Protein AF-A0A915LTB0-F1 (afdb_monomer_lite)

Foldseek 3Di:
DVVVVVVVVVVVVVVVVVVVVVVVVVVVVVVVVLVVLLVVQQVQDDDDDPVDDDFDWWWWADWDDDVQKIWTWIHRLPDTAIEIQGDNRCSHNCNSQAAGRFIKTFDFDKAADDPPDDDPPRIHGYTPDMDGPGHDPHPALCVQDPPPDDPVSCVVVVVRVCVDPVNVVVVVVVVLLLVQLVVLCVVVPAAADADDPDDPDDDAGQWGADPDPDPDPPDDRTDGDKFKDFPPDDPVVVLVVVQCSVQSSCVSSVHPGDDPPDDDDDPVRVVVVCCVVPNDDDPVVVVVVVVVVVVDDDDPVDDDDPVPDDDDDDDDDPVVVPVVPPCVCVPDVVLVVVLCVDPLQVVLQVVCVVVQVVLCVVVVDHQDGLVSVLVSLVLLLVCVVVCVVRNHDPVCPDPVNNVVSVVVNVVSVVSVVVSCCVSVPVVVVCVVVVVVCVVVVVPPDDRHMYMYGHD

Sequence (455 aa):
SALKKATGRFDEKRRKREKKLAVVEKEASQIADDKKRLEDAKKIQIKLDSSLPDPIKVKIRDCSTIKDLIFVVLRDGTDFLQCVLSGLLCQTYEALTMTTESSICIYGTISKLPEGKTALGSVELVADFWTLIHVAPPGGIDNVLNVEANPDVKLDNRHLCIRGKNCSAILRIRAAVTRAVREHFHSRKYVEVCPPTLVQTQVEGAQSYRAEQSRRRRHLAEYSHVEAECLFITFEELMNKIEDLVSDVVEREKFPSLKRPFLRITSADAIKWLHKIIGRDNRTLTSAQLLLAGLFPPLNEQIWDNQLLWQPILIETVEILDHQSFGMFDHCPEGERNLKEGEGYKRLEGLFKEEIERMEKDTQMKIDGIFILQRVLDSIVTRSKLPQLLPLPAWANSSKYLDERRKKHLSLHIGLIDLFLESMGGWHFDQILGRMDDVVGKRNDQKSMLYSAVS

Structure (mmCIF, N/CA/C/O backbone):
data_AF-A0A915LTB0-F1
#
_entry.id   AF-A0A915LTB0-F1
#
loop_
_atom_site.group_PDB
_atom_site.id
_atom_site.type_symbol
_atom_site.label_atom_id
_atom_site.label_alt_id
_atom_site.label_comp_id
_atom_site.label_asym_id
_atom_site.label_entity_id
_atom_site.label_seq_id
_atom_site.pdbx_PDB_ins_code
_atom_site.Cartn_x
_atom_site.Cartn_y
_atom_site.Cartn_z
_atom_site.occupancy
_atom_site.B_iso_or_equiv
_atom_site.auth_seq_id
_atom_site.auth_comp_id
_atom_site.auth_asym_id
_atom_site.auth_atom_id
_atom_site.pdbx_PDB_model_num
ATOM 1 N N . SER A 1 1 ? 0.982 28.845 71.138 1.00 58.81 1 SER A N 1
ATOM 2 C CA . SER A 1 1 ? 0.913 27.442 71.597 1.00 58.81 1 SER A CA 1
ATOM 3 C C . SER A 1 1 ? 1.131 26.499 70.420 1.00 58.81 1 SER A C 1
ATOM 5 O O . SER A 1 1 ? 0.292 26.442 69.525 1.00 58.81 1 SER A O 1
ATOM 7 N N . ALA A 1 2 ? 2.267 25.795 70.391 1.00 62.00 2 ALA A N 1
ATOM 8 C CA . ALA A 1 2 ? 2.582 24.767 69.390 1.00 62.00 2 ALA A CA 1
ATOM 9 C C . ALA A 1 2 ? 1.542 23.626 69.364 1.00 62.00 2 ALA A C 1
ATOM 11 O O . ALA A 1 2 ? 1.313 23.018 68.319 1.00 62.00 2 ALA A O 1
ATOM 12 N N . LEU A 1 3 ? 0.837 23.426 70.483 1.00 67.06 3 LEU A N 1
ATOM 13 C CA . LEU A 1 3 ? -0.217 22.431 70.649 1.00 67.06 3 LEU A CA 1
ATOM 14 C C . LEU A 1 3 ? -1.376 22.628 69.656 1.00 67.06 3 LEU A C 1
ATOM 16 O O . LEU A 1 3 ? -1.783 21.665 69.022 1.00 67.06 3 LEU A O 1
ATOM 20 N N . LYS A 1 4 ? -1.840 23.873 69.435 1.00 71.81 4 LYS A N 1
ATOM 21 C CA . LYS A 1 4 ? -2.930 24.188 68.479 1.00 71.81 4 LYS A CA 1
ATOM 22 C C . LYS A 1 4 ? -2.566 23.884 67.018 1.00 71.81 4 LYS A C 1
ATOM 24 O O . LYS A 1 4 ? -3.425 23.499 66.232 1.00 71.81 4 LYS A O 1
ATOM 29 N N . LYS A 1 5 ? -1.294 24.059 66.635 1.00 68.50 5 LYS A N 1
ATOM 30 C CA . LYS A 1 5 ? -0.809 23.716 65.283 1.00 68.50 5 LYS A CA 1
ATOM 31 C C . LYS A 1 5 ? -0.671 22.201 65.101 1.00 68.50 5 LYS A C 1
ATOM 33 O O . LYS A 1 5 ? -0.914 21.702 64.004 1.00 68.50 5 LYS A O 1
ATOM 38 N N . ALA A 1 6 ? -0.289 21.482 66.157 1.00 70.81 6 ALA A N 1
ATOM 39 C CA . ALA A 1 6 ? -0.191 20.027 66.140 1.00 70.81 6 ALA A CA 1
ATOM 40 C C . ALA A 1 6 ? -1.573 19.359 66.023 1.00 70.81 6 ALA A C 1
ATOM 42 O O . ALA A 1 6 ? -1.736 18.476 65.183 1.00 70.81 6 ALA A O 1
ATOM 43 N N . THR A 1 7 ? -2.578 19.833 66.771 1.00 73.81 7 THR A N 1
ATOM 44 C CA . THR A 1 7 ? -3.968 19.354 66.652 1.00 73.81 7 THR A CA 1
ATOM 45 C C . THR A 1 7 ? -4.565 19.646 65.278 1.00 73.81 7 THR A C 1
ATOM 47 O O . THR A 1 7 ? -5.077 18.729 64.647 1.00 73.81 7 THR A O 1
ATOM 50 N N . GLY A 1 8 ? -4.380 20.853 64.730 1.00 79.62 8 GLY A N 1
ATOM 51 C CA . GLY A 1 8 ? -4.863 21.169 63.378 1.00 79.62 8 GLY A CA 1
ATOM 52 C C . GLY A 1 8 ? -4.282 20.261 62.279 1.00 79.62 8 GLY A C 1
ATOM 53 O O . GLY A 1 8 ? -5.009 19.808 61.397 1.00 79.62 8 GLY A O 1
ATOM 54 N N . ARG A 1 9 ? -2.984 19.922 62.351 1.00 74.00 9 ARG A N 1
ATOM 55 C CA . ARG A 1 9 ? -2.353 18.964 61.418 1.00 74.00 9 ARG A CA 1
ATOM 56 C C . ARG A 1 9 ? -2.858 17.531 61.605 1.00 74.00 9 ARG A C 1
ATOM 58 O O . ARG A 1 9 ? -2.913 16.776 60.633 1.00 74.00 9 ARG A O 1
ATOM 65 N N . PHE A 1 10 ? -3.186 17.141 62.835 1.00 77.69 10 PHE A N 1
ATOM 66 C CA . PHE A 1 10 ? -3.751 15.827 63.136 1.00 77.69 10 PHE A CA 1
ATOM 67 C C . PHE A 1 10 ? -5.165 15.685 62.556 1.00 77.69 10 PHE A C 1
ATOM 69 O O . PHE A 1 10 ? -5.436 14.708 61.857 1.00 77.69 10 PHE A O 1
ATOM 76 N N . ASP A 1 11 ? -6.016 16.698 62.733 1.00 80.88 11 ASP A N 1
ATOM 77 C CA . ASP A 1 11 ? -7.379 16.720 62.189 1.00 80.88 11 ASP A CA 1
ATOM 78 C C . ASP A 1 11 ? -7.394 16.736 60.652 1.00 80.88 11 ASP A C 1
ATOM 80 O O . ASP A 1 11 ? -8.210 16.059 60.020 1.00 80.88 11 ASP A O 1
ATOM 84 N N . GLU A 1 12 ? -6.448 17.437 60.018 1.00 79.12 12 GLU A N 1
ATOM 85 C CA . GLU A 1 12 ? -6.295 17.426 58.559 1.00 79.12 12 GLU A CA 1
ATOM 86 C C . GLU A 1 12 ? -5.894 16.037 58.029 1.00 79.12 12 GLU A C 1
ATOM 88 O O . GLU A 1 12 ? -6.468 15.542 57.053 1.00 79.12 12 GLU A O 1
ATOM 93 N N . LYS A 1 13 ? -4.934 15.369 58.687 1.00 79.69 13 LYS A N 1
ATOM 94 C CA . LYS A 1 13 ? -4.542 13.992 58.341 1.00 79.69 13 LYS A CA 1
ATOM 95 C C . LYS A 1 13 ? -5.693 13.012 58.549 1.00 79.69 13 LYS A C 1
ATOM 97 O O . LYS A 1 13 ? -5.891 12.135 57.708 1.00 79.69 13 LYS A O 1
ATOM 102 N N . ARG A 1 14 ? -6.462 13.174 59.627 1.00 82.06 14 ARG A N 1
ATOM 103 C CA . ARG A 1 14 ? -7.642 12.358 59.922 1.00 82.06 14 ARG A CA 1
ATOM 104 C C . ARG A 1 14 ? -8.708 12.509 58.833 1.00 82.06 14 ARG A C 1
ATOM 106 O O . ARG A 1 14 ? -9.097 11.501 58.253 1.00 82.06 14 ARG A O 1
ATOM 113 N N . ARG A 1 15 ? -9.061 13.740 58.443 1.00 82.12 15 ARG A N 1
ATOM 114 C CA . ARG A 1 15 ? -9.993 14.007 57.328 1.00 82.12 15 ARG A CA 1
ATOM 115 C C . ARG A 1 15 ? -9.518 13.425 55.993 1.00 82.12 15 ARG A C 1
ATOM 117 O O . ARG A 1 15 ? -10.323 12.898 55.230 1.00 82.12 15 ARG A O 1
ATOM 124 N N . LYS A 1 16 ? -8.215 13.495 55.686 1.00 78.38 16 LYS A N 1
ATOM 125 C CA . LYS A 1 16 ? -7.646 12.859 54.477 1.00 78.38 16 LYS A CA 1
ATOM 126 C C . LYS A 1 16 ? -7.761 11.333 54.522 1.00 78.38 16 LYS A C 1
ATOM 128 O O . LYS A 1 16 ? -8.003 10.713 53.489 1.00 78.38 16 LYS A O 1
ATOM 133 N N . ARG A 1 17 ? -7.597 10.731 55.702 1.00 77.06 17 ARG A N 1
ATOM 134 C CA . ARG A 1 17 ? -7.702 9.282 55.909 1.00 77.06 17 ARG A CA 1
ATOM 135 C C . ARG A 1 17 ? -9.152 8.800 55.829 1.00 77.06 17 ARG A C 1
ATOM 137 O O . ARG A 1 17 ? -9.396 7.814 55.151 1.00 77.06 17 ARG A O 1
ATOM 144 N N . GLU A 1 18 ? -10.095 9.537 56.414 1.00 83.56 18 GLU A N 1
ATOM 145 C CA . GLU A 1 18 ? -11.543 9.285 56.305 1.00 83.56 18 GLU A CA 1
ATOM 146 C C . GLU A 1 18 ? -12.022 9.389 54.846 1.00 83.56 18 GLU A C 1
ATOM 148 O O . GLU A 1 18 ? -12.715 8.498 54.367 1.00 83.56 18 GLU A O 1
ATOM 153 N N . LYS A 1 19 ? -11.573 10.401 54.086 1.00 78.94 19 LYS A N 1
ATOM 154 C CA . LYS A 1 19 ? -11.868 10.496 52.642 1.00 78.94 19 LYS A CA 1
ATOM 155 C C . LYS A 1 19 ? -11.312 9.318 51.841 1.00 78.94 19 LYS A C 1
ATOM 157 O O . LYS A 1 19 ? -12.004 8.814 50.966 1.00 78.94 19 LYS A O 1
ATOM 162 N N . LYS A 1 20 ? -10.079 8.877 52.122 1.00 73.94 20 LYS A N 1
ATOM 163 C CA . LYS A 1 20 ? -9.509 7.683 51.475 1.00 73.94 20 LYS A CA 1
ATOM 164 C C . LYS A 1 20 ? -10.296 6.422 51.825 1.00 73.94 20 LYS A C 1
ATOM 166 O O . LYS A 1 20 ? -10.556 5.626 50.936 1.00 73.94 20 LYS A O 1
ATOM 171 N N . LEU A 1 21 ? -10.686 6.261 53.088 1.00 79.12 21 LEU A N 1
ATOM 172 C CA . LEU A 1 21 ? -11.459 5.106 53.536 1.00 79.12 21 LEU A CA 1
ATOM 173 C C . LEU A 1 21 ? -12.836 5.060 52.861 1.00 79.12 21 LEU A C 1
ATOM 175 O O . LEU A 1 21 ? -13.213 4.015 52.355 1.00 79.12 21 LEU A O 1
ATOM 179 N N . ALA A 1 22 ? -13.517 6.203 52.736 1.00 77.00 22 ALA A N 1
ATOM 180 C CA . ALA A 1 22 ? -14.801 6.296 52.041 1.00 77.00 22 ALA A CA 1
ATOM 181 C C . ALA A 1 22 ? -14.705 5.961 50.539 1.00 77.00 22 ALA A C 1
ATOM 183 O O . ALA A 1 22 ? -15.635 5.391 49.976 1.00 77.00 22 ALA A O 1
ATOM 184 N N . VAL A 1 23 ? -13.590 6.297 49.878 1.00 74.56 23 VAL A N 1
ATOM 185 C CA . VAL A 1 23 ? -13.341 5.886 48.482 1.00 74.56 23 VAL A CA 1
ATOM 186 C C . VAL A 1 23 ? -13.155 4.371 48.397 1.00 74.56 23 VAL A C 1
ATOM 188 O O . VAL A 1 23 ? -13.789 3.740 47.561 1.00 74.56 23 VAL A O 1
ATOM 191 N N . VAL A 1 24 ? -12.367 3.787 49.304 1.00 71.94 24 VAL A N 1
ATOM 192 C CA . VAL A 1 24 ? -12.125 2.335 49.354 1.00 71.94 24 VAL A CA 1
ATOM 193 C C . VAL A 1 24 ? -13.404 1.557 49.677 1.00 71.94 24 VAL A C 1
ATOM 195 O O . VAL A 1 24 ? -13.669 0.540 49.048 1.00 71.94 24 VAL A O 1
ATOM 198 N N . GLU A 1 25 ? -14.225 2.028 50.617 1.00 73.12 25 GLU A N 1
ATOM 199 C CA . GLU A 1 25 ? -15.520 1.412 50.940 1.00 73.12 25 GLU A CA 1
ATOM 200 C C . GLU A 1 25 ? -16.491 1.486 49.760 1.00 73.12 25 GLU A C 1
ATOM 202 O O . GLU A 1 25 ? -17.185 0.512 49.466 1.00 73.12 25 GLU A O 1
ATOM 207 N N . LYS A 1 26 ? -16.506 2.615 49.042 1.00 70.38 26 LYS A N 1
ATOM 208 C CA . LYS A 1 26 ? -17.322 2.777 47.839 1.00 70.38 26 LYS A CA 1
ATOM 209 C C . LYS A 1 26 ? -16.861 1.841 46.720 1.00 70.38 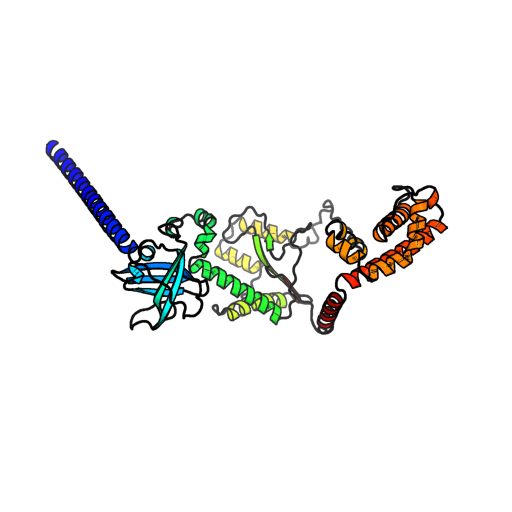26 LYS A C 1
ATOM 211 O O . LYS A 1 26 ? -17.700 1.165 46.140 1.00 70.38 26 LYS A O 1
ATOM 216 N N . GLU A 1 27 ? -15.556 1.745 46.466 1.00 68.25 27 GLU A N 1
ATOM 217 C CA . GLU A 1 27 ? -14.976 0.798 45.501 1.00 68.25 27 GLU A CA 1
ATOM 218 C C . GLU A 1 27 ? -15.266 -0.660 45.890 1.00 68.25 27 GLU A C 1
ATOM 220 O O . GLU A 1 27 ? -15.676 -1.451 45.044 1.00 68.25 27 GLU A O 1
ATOM 225 N N . ALA A 1 28 ? -15.137 -1.017 47.172 1.00 68.94 28 ALA A N 1
ATOM 226 C CA . ALA A 1 28 ? -15.425 -2.361 47.670 1.00 68.94 28 ALA A CA 1
ATOM 227 C C . ALA A 1 28 ? -16.910 -2.738 47.526 1.00 68.94 28 ALA A C 1
ATOM 229 O O . ALA A 1 28 ? -17.221 -3.852 47.102 1.00 68.94 28 ALA A O 1
ATOM 230 N N . SER A 1 29 ? -17.823 -1.807 47.828 1.00 69.44 29 SER A N 1
ATOM 231 C CA . SER A 1 29 ? -19.264 -1.986 47.599 1.00 69.44 29 SER A CA 1
ATOM 232 C C . SER A 1 29 ? -19.570 -2.183 46.115 1.00 69.44 29 SER A C 1
ATOM 234 O O . SER A 1 29 ? -20.360 -3.050 45.758 1.00 69.44 29 SER A O 1
ATOM 236 N N . GLN A 1 30 ? -18.914 -1.416 45.245 1.00 68.88 30 GLN A N 1
ATOM 237 C CA . GLN A 1 30 ? -19.119 -1.477 43.800 1.00 68.88 30 GLN A CA 1
ATOM 238 C C . GLN A 1 30 ? -18.635 -2.813 43.215 1.00 68.88 30 GLN A C 1
ATOM 240 O O . GLN A 1 30 ? -19.352 -3.447 42.448 1.00 68.88 30 GLN A O 1
ATOM 245 N N . ILE A 1 31 ? -17.484 -3.313 43.678 1.00 69.69 31 ILE A N 1
ATOM 246 C CA . ILE A 1 31 ? -16.960 -4.641 43.321 1.00 69.69 31 ILE A CA 1
ATOM 247 C C . ILE 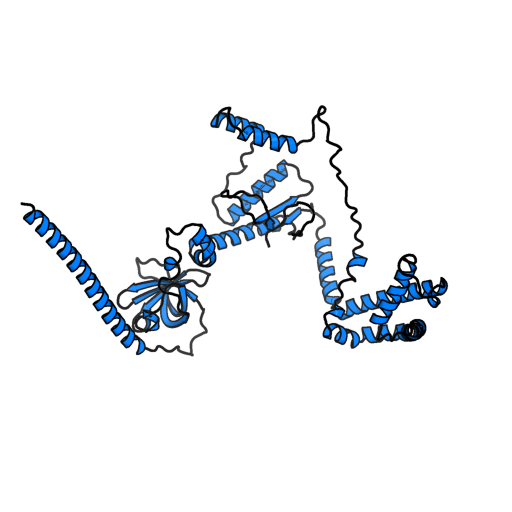A 1 31 ? -17.905 -5.764 43.778 1.00 69.69 31 ILE A C 1
ATOM 249 O O . ILE A 1 31 ? -18.072 -6.761 43.070 1.00 69.69 31 ILE A O 1
ATOM 253 N N . ALA A 1 32 ? -18.510 -5.638 44.963 1.00 69.81 32 ALA A N 1
ATOM 254 C CA . ALA A 1 32 ? -19.467 -6.619 45.471 1.00 69.81 32 ALA A CA 1
ATOM 255 C C . ALA A 1 32 ? -20.760 -6.645 44.635 1.00 69.81 32 ALA A C 1
ATOM 257 O O . ALA A 1 32 ? -21.233 -7.727 44.274 1.00 69.81 32 ALA A O 1
ATOM 258 N N . ASP A 1 33 ? -21.284 -5.472 44.275 1.00 72.25 33 ASP A N 1
ATOM 259 C CA . ASP A 1 33 ? -22.461 -5.340 43.413 1.00 72.25 33 ASP A CA 1
ATOM 260 C C . ASP A 1 33 ? -22.198 -5.877 41.997 1.00 72.25 33 ASP A C 1
ATOM 262 O O . ASP A 1 33 ? -23.029 -6.601 41.443 1.00 72.25 33 ASP A O 1
ATOM 266 N N . ASP A 1 34 ? -21.026 -5.597 41.425 1.00 70.12 34 ASP A N 1
ATOM 267 C CA . ASP A 1 34 ? -20.647 -6.081 40.095 1.00 70.12 34 ASP A CA 1
ATOM 268 C C . ASP A 1 34 ? -20.444 -7.602 40.076 1.00 70.12 34 ASP A C 1
ATOM 270 O O . ASP A 1 34 ? -20.891 -8.272 39.144 1.00 70.12 34 ASP A O 1
ATOM 274 N N . LYS A 1 35 ? -19.872 -8.187 41.141 1.00 74.44 35 LYS A N 1
ATOM 275 C CA . LYS A 1 35 ? -19.813 -9.652 41.305 1.00 74.44 35 LYS A CA 1
ATOM 276 C C . LYS A 1 35 ? -21.199 -10.284 41.336 1.00 74.44 35 LYS A C 1
ATOM 278 O O . LYS A 1 35 ? -21.405 -11.322 40.710 1.00 74.44 35 LYS A O 1
ATOM 283 N N . LYS A 1 36 ? -22.149 -9.671 42.046 1.00 74.19 36 LYS A N 1
ATOM 284 C CA . LYS A 1 36 ? -23.527 -10.168 42.112 1.00 74.19 36 LYS A CA 1
ATOM 285 C C . LYS A 1 36 ? -24.204 -10.110 40.739 1.00 74.19 36 LYS A C 1
ATOM 287 O O . LYS A 1 36 ? -24.813 -11.090 40.323 1.00 74.19 36 LYS A O 1
ATOM 292 N N . ARG A 1 37 ? -24.019 -9.013 39.995 1.00 74.25 37 ARG A N 1
ATOM 293 C CA . ARG A 1 37 ? -24.504 -8.884 38.609 1.00 74.25 37 ARG A CA 1
ATOM 294 C C . ARG A 1 37 ? -23.899 -9.928 37.674 1.00 74.25 37 ARG A C 1
ATOM 296 O O . ARG A 1 37 ? -24.623 -10.500 36.870 1.00 74.25 37 ARG A O 1
ATOM 303 N N . LEU A 1 38 ? -22.601 -10.208 37.796 1.00 73.81 38 LEU A N 1
ATOM 304 C CA . LEU A 1 38 ? -21.913 -11.238 37.008 1.00 73.81 38 LEU A CA 1
ATOM 305 C C . LEU A 1 38 ? -22.474 -12.644 37.264 1.00 73.81 38 LEU A C 1
ATOM 307 O O . LEU A 1 38 ? -22.618 -13.421 36.323 1.00 73.81 38 LEU A O 1
ATOM 311 N N . GLU A 1 39 ? -22.800 -12.975 38.514 1.00 76.19 39 GLU A N 1
ATOM 312 C CA . GLU A 1 39 ? -23.434 -14.252 38.871 1.00 76.19 39 GLU A CA 1
ATOM 313 C C . GLU A 1 39 ? -24.846 -14.387 38.282 1.00 76.19 39 GLU A C 1
ATOM 315 O O . GLU A 1 39 ? -25.210 -15.452 37.782 1.00 76.19 39 GLU A O 1
ATOM 320 N N . ASP A 1 40 ? -25.632 -13.309 38.279 1.00 75.50 40 ASP A N 1
ATOM 321 C CA . ASP A 1 40 ? -26.963 -13.310 37.665 1.00 75.50 40 ASP A CA 1
ATOM 322 C C . ASP A 1 40 ? -26.896 -13.365 36.129 1.00 75.50 40 ASP A C 1
ATOM 324 O O . ASP A 1 40 ? -27.672 -14.085 35.500 1.00 75.50 40 ASP A O 1
ATOM 328 N N . ALA A 1 41 ? -25.905 -12.711 35.523 1.00 72.69 41 ALA A N 1
ATOM 329 C CA . ALA A 1 41 ? -25.686 -12.687 34.080 1.00 72.69 41 ALA A CA 1
ATOM 330 C C . ALA A 1 41 ? -25.313 -14.057 33.483 1.00 72.69 41 ALA A C 1
ATOM 332 O O . ALA A 1 41 ? -25.672 -14.356 32.343 1.00 72.69 41 ALA A O 1
ATOM 333 N N . LYS A 1 42 ? -24.635 -14.928 34.251 1.00 75.94 42 LYS A N 1
ATOM 334 C CA . LYS A 1 42 ? -24.323 -16.315 33.840 1.00 75.94 42 LYS A CA 1
ATOM 335 C C . LYS A 1 42 ? -25.573 -17.165 33.595 1.00 75.94 42 LYS A C 1
ATOM 337 O O . LYS A 1 42 ? -25.491 -18.182 32.910 1.00 75.94 42 LYS A O 1
ATOM 342 N N . LYS A 1 43 ? -26.719 -16.777 34.165 1.00 78.06 43 LYS A N 1
ATOM 343 C CA . LYS A 1 43 ? -27.989 -17.509 34.041 1.00 78.06 43 LYS A CA 1
ATOM 344 C C . LYS A 1 43 ? -28.706 -17.220 32.719 1.00 78.06 43 LYS A C 1
ATOM 346 O O . LYS A 1 43 ? -29.614 -17.960 32.354 1.00 78.06 43 LYS A O 1
ATOM 351 N N . ILE A 1 44 ? -28.314 -16.164 32.005 1.00 77.12 44 ILE A N 1
ATOM 352 C CA . ILE A 1 44 ? -28.946 -15.736 30.756 1.00 77.12 44 ILE A CA 1
ATOM 353 C C . ILE A 1 44 ? -28.163 -16.333 29.583 1.00 77.12 44 ILE A C 1
ATOM 355 O O . ILE A 1 44 ? -27.038 -15.921 29.307 1.00 77.12 44 ILE A O 1
ATOM 359 N N . GLN A 1 45 ? -28.764 -17.296 28.881 1.00 74.06 45 GLN A N 1
ATOM 360 C CA . GLN A 1 45 ? -28.228 -17.859 27.638 1.00 74.06 45 GLN A CA 1
ATOM 361 C C . GLN A 1 45 ? -29.145 -17.507 26.468 1.00 74.06 45 GLN A C 1
ATOM 363 O O . GLN A 1 45 ? -30.345 -17.771 26.516 1.00 74.06 45 GLN A O 1
ATOM 368 N N . ILE A 1 46 ? -28.569 -16.939 25.411 1.00 78.81 46 ILE A N 1
ATOM 369 C CA . ILE A 1 46 ? -29.278 -16.595 24.176 1.00 78.81 46 ILE A CA 1
ATOM 370 C C . ILE A 1 46 ? -28.918 -17.648 23.116 1.00 78.81 46 ILE A C 1
ATOM 372 O O . ILE A 1 46 ? -27.788 -18.136 23.098 1.00 78.81 46 ILE A O 1
ATOM 376 N N . LYS A 1 47 ? -29.856 -18.020 22.238 1.00 76.88 47 LYS A N 1
ATOM 377 C CA . LYS A 1 47 ? -29.635 -18.991 21.151 1.00 76.88 47 LYS A CA 1
ATOM 378 C C . LYS A 1 47 ? -29.933 -18.364 19.791 1.00 76.88 47 LYS A C 1
ATOM 380 O O . LYS A 1 47 ? -30.867 -17.577 19.682 1.00 76.88 47 LYS A O 1
ATOM 385 N N . LEU A 1 48 ? -29.143 -18.741 18.785 1.00 70.56 48 LEU A N 1
ATOM 386 C CA . LEU A 1 48 ? -29.334 -18.326 17.397 1.00 70.56 48 LEU A CA 1
ATOM 387 C C . LEU A 1 48 ? -30.521 -19.077 16.782 1.00 70.56 48 LEU A C 1
ATOM 389 O O . LEU A 1 48 ? -30.633 -20.294 16.946 1.00 70.56 48 LEU A O 1
ATOM 393 N N . ASP A 1 49 ? -31.367 -18.362 16.047 1.00 76.25 49 ASP A N 1
ATOM 394 C CA . ASP A 1 49 ? -32.386 -18.967 15.193 1.00 76.25 49 ASP A CA 1
ATOM 395 C C . ASP A 1 49 ? -31.738 -19.446 13.884 1.00 76.25 49 ASP A C 1
ATOM 397 O O . ASP A 1 49 ? -31.210 -18.651 13.108 1.00 76.25 49 ASP A O 1
ATOM 401 N N . SER A 1 50 ? -31.755 -20.757 13.644 1.00 74.12 50 SER A N 1
ATOM 402 C CA . SER A 1 50 ? -31.116 -21.395 12.487 1.00 74.12 50 SER A CA 1
ATOM 403 C C . SER A 1 50 ? -31.867 -21.208 11.162 1.00 74.12 50 SER A C 1
ATOM 405 O O . SER A 1 50 ? -31.438 -21.750 10.148 1.00 74.12 50 SER A O 1
ATOM 407 N N . SER A 1 51 ? -33.007 -20.512 11.157 1.00 71.25 51 SER A N 1
ATOM 408 C CA . SER A 1 51 ? -33.795 -20.236 9.946 1.00 71.25 51 SER A CA 1
ATOM 409 C C . SER A 1 51 ? -33.329 -18.996 9.163 1.00 71.25 51 SER A C 1
ATOM 411 O O . SER A 1 51 ? -33.819 -18.747 8.061 1.00 71.25 51 SER A O 1
ATOM 413 N N . LEU A 1 52 ? -32.384 -18.226 9.711 1.00 62.44 52 LEU A N 1
ATOM 414 C CA . LEU A 1 52 ? -31.909 -16.953 9.162 1.00 62.44 52 LEU A CA 1
ATOM 415 C C . LEU A 1 52 ? -30.580 -17.103 8.383 1.00 62.44 52 LEU A C 1
ATOM 417 O O . LEU A 1 52 ? -29.826 -18.042 8.640 1.00 62.44 52 LEU A O 1
ATOM 421 N N . PRO A 1 53 ? -30.284 -16.203 7.419 1.00 61.34 53 PRO A N 1
ATOM 422 C CA . PRO A 1 53 ? -29.089 -16.282 6.572 1.00 61.34 53 PRO A CA 1
ATOM 423 C C . PRO A 1 53 ? -27.764 -16.113 7.334 1.00 61.34 53 PRO A C 1
ATOM 425 O O . PRO A 1 53 ? -27.711 -15.509 8.407 1.00 61.34 53 PRO A O 1
ATOM 428 N N . ASP A 1 54 ? -26.683 -16.613 6.721 1.00 51.16 54 ASP A N 1
ATOM 429 C CA . ASP A 1 54 ? -25.334 -16.606 7.292 1.00 51.16 54 ASP A CA 1
ATOM 430 C C . ASP A 1 54 ? -24.789 -15.186 7.559 1.00 51.16 54 ASP A C 1
ATOM 432 O O . ASP A 1 54 ? -24.975 -14.267 6.753 1.00 51.16 54 ASP A O 1
ATOM 436 N N . PRO A 1 55 ? -24.066 -14.993 8.675 1.00 52.19 55 PRO A N 1
ATOM 437 C CA . PRO A 1 55 ? -23.679 -13.676 9.170 1.00 52.19 55 PRO A CA 1
ATOM 438 C C . PRO A 1 55 ? -22.452 -13.057 8.496 1.00 52.19 55 PRO A C 1
ATOM 440 O O . PRO A 1 55 ? -21.511 -13.731 8.072 1.00 52.19 55 PRO A O 1
ATOM 443 N N . ILE A 1 56 ? -22.376 -11.727 8.589 1.00 55.44 56 ILE A N 1
ATOM 444 C CA . ILE A 1 56 ? -21.163 -10.942 8.333 1.00 55.44 56 ILE A CA 1
ATOM 445 C C . ILE A 1 56 ? -20.390 -10.785 9.658 1.00 55.44 56 ILE A C 1
ATOM 447 O O . ILE A 1 56 ? -20.935 -10.334 10.665 1.00 55.44 56 ILE A O 1
ATOM 451 N N . LYS A 1 57 ? -19.109 -11.182 9.689 1.00 56.09 57 LYS A N 1
ATOM 452 C CA . LYS A 1 57 ? -18.232 -11.106 10.880 1.00 56.09 57 LYS A CA 1
ATOM 453 C C . LYS A 1 57 ? -17.654 -9.694 11.041 1.00 56.09 57 LYS A C 1
ATOM 455 O O . LYS A 1 57 ? -17.098 -9.169 10.081 1.00 56.09 57 LYS A O 1
ATOM 460 N N . VAL A 1 58 ? -17.710 -9.100 12.241 1.00 54.31 58 VAL A N 1
ATOM 461 C CA . VAL A 1 58 ? -17.299 -7.695 12.467 1.00 54.31 58 VAL A CA 1
ATOM 462 C C . VAL A 1 58 ? -16.515 -7.513 13.788 1.00 54.31 58 VAL A C 1
ATOM 464 O O . VAL A 1 58 ? -16.655 -8.297 14.721 1.00 54.31 58 VAL A O 1
ATOM 467 N N . LYS A 1 59 ? -15.641 -6.497 13.901 1.00 54.16 59 LYS A N 1
ATOM 468 C CA . LYS A 1 59 ? -14.873 -6.181 15.131 1.00 54.16 59 LYS A CA 1
ATOM 469 C C . LYS A 1 59 ? -15.461 -4.971 15.867 1.00 54.16 59 LYS A C 1
ATOM 471 O O . LYS A 1 59 ? -16.012 -4.083 15.231 1.00 54.16 59 LYS A O 1
ATOM 476 N N . ILE A 1 60 ? -15.318 -4.894 17.191 1.00 59.12 60 ILE A N 1
ATOM 477 C CA . ILE A 1 60 ? -15.771 -3.742 17.993 1.00 59.12 60 ILE A CA 1
ATOM 478 C C . ILE A 1 60 ? -14.721 -2.632 17.985 1.00 59.12 60 ILE A C 1
ATOM 480 O O . ILE A 1 60 ? -13.522 -2.903 18.061 1.00 59.12 60 ILE A O 1
ATOM 484 N N . ARG A 1 61 ? -15.173 -1.377 17.969 1.00 53.94 61 ARG A N 1
ATOM 485 C CA . ARG A 1 61 ? -14.338 -0.198 18.177 1.00 53.94 61 ARG A CA 1
ATOM 486 C C . ARG A 1 61 ? -14.611 0.502 19.511 1.00 53.94 61 ARG A C 1
ATOM 488 O O . ARG A 1 61 ? -13.722 0.513 20.351 1.00 53.94 61 ARG A O 1
ATOM 495 N N . ASP A 1 62 ? -15.814 1.041 19.701 1.00 60.06 62 ASP A N 1
ATOM 496 C CA . ASP A 1 62 ? -16.199 1.787 20.909 1.00 60.06 62 ASP A CA 1
ATOM 497 C C . ASP A 1 62 ? -17.412 1.124 21.564 1.00 60.06 62 ASP A C 1
ATOM 499 O O . ASP A 1 62 ? -18.317 0.663 20.871 1.00 60.06 62 ASP A O 1
ATOM 503 N N . CYS A 1 63 ? -17.431 1.067 22.894 1.00 59.62 63 CYS A N 1
ATOM 504 C CA . CYS A 1 63 ? -18.537 0.511 23.667 1.00 59.62 63 CYS A CA 1
ATOM 505 C C . CYS A 1 63 ? -18.925 1.505 24.762 1.00 59.62 63 CYS A C 1
ATOM 507 O O . CYS A 1 63 ? -18.060 1.972 25.505 1.00 59.62 63 CYS A O 1
ATOM 509 N N . SER A 1 64 ? -20.210 1.845 24.858 1.00 60.84 64 SER A N 1
ATOM 510 C CA . SER A 1 64 ? -20.733 2.655 25.958 1.00 60.84 64 SER A CA 1
ATOM 511 C C . SER A 1 64 ? -21.987 2.028 26.549 1.00 60.84 64 SER A C 1
ATOM 513 O O . SER A 1 64 ? -22.888 1.602 25.828 1.00 60.84 64 SER A O 1
ATOM 515 N N . THR A 1 65 ? -22.036 1.985 27.877 1.00 53.69 65 THR A N 1
ATOM 516 C CA . THR A 1 65 ? -23.131 1.367 28.625 1.00 53.69 65 THR A CA 1
ATOM 517 C C . THR A 1 65 ? -23.959 2.449 29.299 1.00 53.69 65 THR A C 1
ATOM 519 O O . THR A 1 65 ? -23.450 3.245 30.088 1.00 53.69 65 THR A O 1
ATOM 522 N N . ILE A 1 66 ? -25.253 2.456 29.008 1.00 60.12 66 ILE A N 1
ATOM 523 C CA . ILE A 1 66 ? -26.281 3.195 29.741 1.00 60.12 66 ILE A CA 1
ATOM 524 C C . ILE A 1 66 ? -27.101 2.142 30.502 1.00 60.12 66 ILE A C 1
ATOM 526 O O . ILE A 1 66 ? -27.122 0.981 30.104 1.00 60.12 66 ILE A O 1
ATOM 530 N N . LYS A 1 67 ? -27.730 2.483 31.636 1.00 59.62 67 LYS A N 1
ATOM 531 C CA . LYS A 1 67 ? -28.574 1.514 32.368 1.00 59.62 67 LYS A CA 1
ATOM 532 C C . LYS A 1 67 ? -29.542 0.823 31.387 1.00 59.62 67 LYS A C 1
ATOM 534 O O . LYS A 1 67 ? -30.309 1.513 30.723 1.00 59.62 67 LYS A O 1
ATOM 539 N N . ASP A 1 68 ? -29.431 -0.504 31.292 1.00 73.69 68 ASP A N 1
ATOM 540 C CA . ASP A 1 68 ? -30.204 -1.414 30.426 1.00 73.69 68 ASP A CA 1
ATOM 541 C C . ASP A 1 68 ? -30.022 -1.273 28.896 1.00 73.69 68 ASP A C 1
ATOM 543 O O . ASP A 1 68 ? -30.822 -1.811 28.127 1.00 73.69 68 ASP A O 1
ATOM 547 N N . LEU A 1 69 ? -28.961 -0.595 28.435 1.00 84.69 69 LEU A N 1
ATOM 548 C CA . LEU A 1 69 ? -28.604 -0.456 27.015 1.00 84.69 69 LEU A CA 1
ATOM 549 C C . LEU A 1 69 ? -27.081 -0.442 26.812 1.00 84.69 69 LEU A C 1
ATOM 551 O O . LEU A 1 69 ? -26.367 0.316 27.469 1.00 84.69 69 LEU A O 1
ATOM 555 N N . ILE A 1 70 ? -26.573 -1.207 25.844 1.00 86.75 70 ILE A N 1
ATOM 556 C CA . ILE A 1 70 ? -25.171 -1.120 25.404 1.00 86.75 70 ILE A CA 1
ATOM 557 C C . ILE A 1 70 ? -25.134 -0.638 23.955 1.00 86.75 70 ILE A C 1
ATOM 559 O O . ILE A 1 70 ? -25.726 -1.248 23.067 1.00 86.75 70 ILE A O 1
ATOM 563 N N . PHE A 1 71 ? -24.407 0.451 23.715 1.00 87.81 71 PHE A N 1
ATOM 564 C CA . PHE A 1 71 ? -24.106 0.951 22.379 1.00 87.81 71 PHE A CA 1
ATOM 565 C C . PHE A 1 71 ? -22.724 0.472 21.964 1.00 87.81 71 PHE A C 1
ATOM 567 O O . PHE A 1 71 ? -21.737 0.743 22.651 1.00 87.81 71 PHE A O 1
ATOM 574 N N . VAL A 1 72 ? -22.657 -0.198 20.820 1.00 88.38 72 VAL A N 1
ATOM 575 C CA . VAL A 1 72 ? -21.423 -0.727 20.243 1.00 88.38 72 VAL A CA 1
ATOM 576 C C . VAL A 1 72 ? -21.201 -0.080 18.885 1.00 88.38 72 VAL A C 1
ATOM 578 O O . VAL A 1 72 ? -22.049 -0.163 18.005 1.00 88.38 72 VAL A O 1
ATOM 581 N N . VAL A 1 73 ? -20.047 0.543 18.683 1.00 88.06 73 VAL A N 1
ATOM 582 C CA . VAL A 1 73 ? -19.603 0.981 17.359 1.00 88.06 73 VAL A CA 1
ATOM 583 C C . VAL A 1 73 ? -18.778 -0.143 16.753 1.00 88.06 73 VAL A C 1
ATOM 585 O O . VAL A 1 73 ? -17.662 -0.418 17.194 1.00 88.06 73 VAL A O 1
ATOM 588 N N . LEU A 1 74 ? -19.333 -0.799 15.744 1.00 87.31 74 LEU A N 1
ATOM 589 C CA . LEU A 1 74 ? -18.686 -1.850 14.974 1.00 87.31 74 LEU A CA 1
ATOM 590 C C . LEU A 1 74 ? -17.739 -1.281 13.910 1.00 87.31 74 LEU A C 1
ATOM 592 O O . LEU A 1 74 ? -17.939 -0.174 13.418 1.00 87.31 74 LEU A O 1
ATOM 596 N N . ARG A 1 75 ? -16.716 -2.061 13.547 1.00 86.06 75 ARG A N 1
ATOM 597 C CA . ARG A 1 75 ? -15.739 -1.838 12.472 1.00 86.06 75 ARG A CA 1
ATOM 598 C C . ARG A 1 75 ? -15.381 -3.175 11.820 1.00 86.06 75 ARG A C 1
ATOM 600 O O . ARG A 1 75 ? -14.792 -4.042 12.461 1.00 86.06 75 ARG A O 1
ATOM 607 N N . ASP A 1 76 ? -15.631 -3.322 10.528 1.00 83.44 76 ASP A N 1
ATOM 608 C CA . ASP A 1 76 ? -15.247 -4.493 9.715 1.00 83.44 76 ASP A CA 1
ATOM 609 C C . ASP A 1 76 ? -14.068 -4.202 8.769 1.00 83.44 76 ASP A C 1
ATOM 611 O O . ASP A 1 76 ? -13.409 -5.117 8.285 1.00 83.44 76 ASP A O 1
ATOM 615 N N . GLY A 1 77 ? -13.765 -2.921 8.543 1.00 79.38 77 GLY A N 1
ATOM 616 C CA . GLY A 1 77 ? -12.792 -2.481 7.549 1.00 79.38 77 GLY A CA 1
ATOM 617 C C . GLY A 1 77 ? -13.424 -1.881 6.292 1.00 79.38 77 GLY A C 1
ATOM 618 O O . GLY A 1 77 ? -12.677 -1.433 5.424 1.00 79.38 77 GLY A O 1
ATOM 619 N N . THR A 1 78 ? -14.745 -1.789 6.192 1.00 80.50 78 THR A N 1
ATOM 620 C CA . THR A 1 78 ? -15.430 -0.965 5.192 1.00 80.50 78 THR A CA 1
ATOM 621 C C . THR A 1 78 ? -15.780 0.388 5.802 1.00 80.50 78 THR A C 1
ATOM 623 O O . THR A 1 78 ? -15.256 1.406 5.349 1.00 80.50 78 THR A O 1
ATOM 626 N N . ASP A 1 79 ? -16.533 0.391 6.902 1.00 76.50 79 ASP A N 1
ATOM 627 C CA . ASP A 1 79 ? -16.909 1.593 7.648 1.00 76.50 79 ASP A CA 1
ATOM 628 C C . ASP A 1 79 ? -17.226 1.265 9.124 1.00 76.50 79 ASP A C 1
ATOM 630 O O . ASP A 1 79 ? -16.846 0.212 9.650 1.00 76.50 79 ASP A O 1
ATOM 634 N N . PHE A 1 80 ? -17.865 2.206 9.817 1.00 83.62 80 PHE A N 1
ATOM 635 C CA . PHE A 1 80 ? -18.353 2.074 11.179 1.00 83.62 80 PHE A CA 1
ATOM 636 C C . PHE A 1 80 ? -19.873 1.977 11.205 1.00 83.62 80 PHE A C 1
ATOM 638 O O . PHE A 1 80 ? -20.553 2.742 10.526 1.00 83.62 80 PHE A O 1
ATOM 645 N N . LEU A 1 81 ? -20.401 1.096 12.052 1.00 85.25 81 LEU A N 1
ATOM 646 C CA . LEU A 1 81 ? -21.840 0.921 12.237 1.00 85.25 81 LEU A CA 1
ATOM 647 C C . LEU A 1 81 ? -22.184 0.984 13.722 1.00 85.25 81 LEU A C 1
ATOM 649 O O . LEU A 1 81 ? -21.629 0.235 14.525 1.00 85.25 81 LEU A O 1
ATOM 653 N N . GLN A 1 82 ? -23.106 1.867 14.096 1.00 88.81 82 GLN A N 1
ATOM 654 C CA . GLN A 1 82 ? -23.652 1.872 15.449 1.00 88.81 82 GLN A CA 1
ATOM 655 C C . GLN A 1 82 ? -24.620 0.702 15.619 1.00 88.81 82 GLN A C 1
ATOM 657 O O . GLN A 1 82 ? -25.506 0.502 14.793 1.00 88.81 82 GLN A O 1
ATOM 662 N N . CYS A 1 83 ? -24.464 -0.031 16.713 1.00 89.19 83 CYS A N 1
ATOM 663 C CA . CYS A 1 83 ? -25.307 -1.148 17.104 1.00 89.19 83 CYS A CA 1
ATOM 664 C C . CYS A 1 83 ? -25.830 -0.938 18.523 1.00 89.19 83 CYS A C 1
ATOM 666 O O . CYS A 1 83 ? -25.108 -0.436 19.388 1.00 89.19 83 CYS A O 1
ATOM 668 N N . VAL A 1 84 ? -27.073 -1.342 18.763 1.00 90.19 84 VAL A N 1
ATOM 669 C CA . VAL A 1 84 ? -27.753 -1.203 20.050 1.00 90.19 84 VAL A CA 1
ATOM 670 C C . VAL A 1 84 ? -28.122 -2.584 20.572 1.00 90.19 84 VAL A C 1
ATOM 672 O O . VAL A 1 84 ? -28.882 -3.313 19.941 1.00 90.19 84 VAL A O 1
ATOM 675 N N . LEU A 1 85 ? -27.593 -2.926 21.741 1.00 89.94 85 LEU A N 1
ATOM 676 C CA . LEU A 1 85 ? -27.951 -4.108 22.518 1.00 89.94 85 LEU A CA 1
ATOM 677 C C . LEU A 1 85 ? -28.906 -3.667 23.628 1.00 89.94 85 LEU A C 1
ATOM 679 O O . LEU A 1 85 ? -28.561 -2.795 24.429 1.00 89.94 85 LEU A O 1
ATOM 683 N N . SER A 1 86 ? -30.095 -4.262 23.684 1.00 89.06 86 SER A N 1
ATOM 684 C CA . SER A 1 86 ? -31.137 -3.897 24.650 1.00 89.06 86 SER A CA 1
ATOM 685 C C . SER A 1 86 ? -31.732 -5.121 25.349 1.00 89.06 86 SER A C 1
ATOM 687 O O . SER A 1 86 ? -31.601 -6.253 24.876 1.00 89.06 86 SER A O 1
ATOM 689 N N . GLY A 1 87 ? -32.369 -4.902 26.503 1.00 88.31 87 GLY A N 1
ATOM 690 C CA . GLY A 1 87 ? -33.062 -5.955 27.248 1.00 88.31 87 GLY A CA 1
ATOM 691 C C . GLY A 1 87 ? -32.126 -7.077 27.707 1.00 88.31 87 GLY A C 1
ATOM 692 O O . GLY A 1 87 ? -31.099 -6.830 28.332 1.00 88.31 87 GLY A O 1
ATOM 693 N N . LEU A 1 88 ? -32.467 -8.328 27.388 1.00 85.44 88 LEU A N 1
ATOM 694 C CA . LEU A 1 88 ? -31.663 -9.499 27.766 1.00 85.44 88 LEU A CA 1
ATOM 695 C C . LEU A 1 88 ? -30.266 -9.494 27.121 1.00 85.44 88 LEU A C 1
ATOM 697 O O . LEU A 1 88 ? -29.321 -10.021 27.707 1.00 85.44 88 LEU A O 1
ATOM 701 N N . LEU A 1 89 ? -30.109 -8.870 25.946 1.00 86.31 89 LEU A N 1
ATOM 702 C CA . LEU A 1 89 ? -28.857 -8.890 25.183 1.00 86.31 89 LEU A CA 1
ATOM 703 C C . LEU A 1 89 ? -27.718 -8.136 25.870 1.00 86.31 89 LEU A C 1
ATOM 705 O O . LEU A 1 89 ? -26.559 -8.501 25.681 1.00 86.31 89 LEU A O 1
ATOM 709 N N . CYS A 1 90 ? -28.033 -7.103 26.659 1.00 87.12 90 CYS A N 1
ATOM 710 C CA . CYS A 1 90 ? -27.047 -6.330 27.417 1.00 87.12 90 CYS A CA 1
ATOM 711 C C . CYS A 1 90 ? -26.820 -6.852 28.845 1.00 87.12 90 CYS A C 1
ATOM 713 O O . CYS A 1 90 ? -26.024 -6.278 29.585 1.00 87.12 90 CYS A O 1
ATOM 715 N N . GLN A 1 91 ? -27.521 -7.918 29.242 1.00 85.81 91 GLN A N 1
ATOM 716 C CA . GLN A 1 91 ? -27.472 -8.485 30.593 1.00 85.81 91 GLN A CA 1
ATOM 717 C C . GLN A 1 91 ? -26.724 -9.823 30.655 1.00 85.81 91 GLN A C 1
ATOM 719 O O . GLN A 1 91 ? -26.535 -10.361 31.744 1.00 85.81 91 GLN A O 1
ATOM 724 N N . THR A 1 92 ? -26.289 -10.373 29.518 1.00 87.00 92 THR A N 1
ATOM 725 C CA . THR A 1 92 ? -25.504 -11.613 29.493 1.00 87.00 92 THR A CA 1
ATOM 726 C C . THR A 1 92 ? -24.120 -11.431 30.107 1.00 87.00 92 THR A C 1
ATOM 728 O O . THR A 1 92 ? -23.569 -10.331 30.158 1.00 87.00 92 THR A O 1
ATOM 731 N N . TYR A 1 93 ? -23.513 -12.537 30.546 1.00 85.75 93 TYR A N 1
ATOM 732 C CA . TYR A 1 93 ? -22.134 -12.520 31.040 1.00 85.75 93 TYR A CA 1
ATOM 733 C C . TYR A 1 93 ? -21.164 -11.951 29.992 1.00 85.75 93 TYR A C 1
ATOM 735 O O . TYR A 1 93 ? -20.314 -11.116 30.302 1.00 85.75 93 TYR A O 1
ATOM 743 N N . GLU A 1 94 ? -21.329 -12.350 28.729 1.00 86.94 94 GLU A N 1
ATOM 744 C CA . GLU A 1 94 ? -20.551 -11.815 27.609 1.00 86.94 94 GLU A CA 1
ATOM 745 C C . GLU A 1 94 ? -20.737 -10.300 27.470 1.00 86.94 94 GLU A C 1
ATOM 747 O O . GLU A 1 94 ? -19.753 -9.589 27.293 1.00 86.94 94 GLU A O 1
ATOM 752 N N . ALA A 1 95 ? -21.961 -9.784 27.635 1.00 86.31 95 ALA A N 1
ATOM 753 C CA . ALA A 1 95 ? -22.237 -8.349 27.561 1.00 86.31 95 ALA A CA 1
ATOM 754 C C . ALA A 1 95 ? -21.477 -7.543 28.621 1.00 86.31 95 ALA A C 1
ATOM 756 O O . ALA A 1 95 ? -20.943 -6.477 28.323 1.00 86.31 95 ALA A O 1
ATOM 757 N N . LEU A 1 96 ? -21.413 -8.068 29.847 1.00 84.94 96 LEU A N 1
ATOM 758 C CA . LEU A 1 96 ? -20.760 -7.406 30.979 1.00 84.94 96 LEU A CA 1
ATOM 759 C C . LEU A 1 96 ? -19.233 -7.530 30.958 1.00 84.94 96 LEU A C 1
ATOM 761 O O . LEU A 1 96 ? -18.544 -6.715 31.567 1.00 84.94 96 LEU A O 1
ATOM 765 N N . THR A 1 97 ? -18.703 -8.556 30.292 1.00 85.12 97 THR A N 1
ATOM 766 C CA . THR A 1 97 ? -17.257 -8.812 30.212 1.00 85.12 97 THR A CA 1
ATOM 767 C C . THR A 1 97 ? -16.609 -8.319 28.924 1.00 85.12 97 THR A C 1
ATOM 769 O O . THR A 1 97 ? -15.379 -8.275 28.860 1.00 85.12 97 THR A O 1
ATOM 772 N N . MET A 1 98 ? -17.389 -7.945 27.902 1.00 86.06 98 MET A N 1
ATOM 773 C CA . MET A 1 98 ? -16.823 -7.487 26.636 1.00 86.06 98 MET A CA 1
ATOM 774 C C . MET A 1 98 ? -16.017 -6.197 26.822 1.00 86.06 98 MET A C 1
ATOM 776 O O . MET A 1 98 ? -16.384 -5.292 27.571 1.00 86.06 98 MET A O 1
ATOM 780 N N . THR A 1 99 ? -14.936 -6.087 26.062 1.00 87.94 99 THR A N 1
ATOM 781 C CA . THR A 1 99 ? -14.029 -4.934 26.060 1.00 87.94 99 THR A CA 1
ATOM 782 C C . THR A 1 99 ? -13.898 -4.367 24.647 1.00 87.94 99 THR A C 1
ATOM 784 O O . THR A 1 99 ? -14.233 -5.033 23.658 1.00 87.94 99 THR A O 1
ATOM 787 N N . THR A 1 100 ? -13.399 -3.136 24.521 1.00 88.19 100 THR A N 1
ATOM 788 C CA . THR A 1 100 ? -13.085 -2.543 23.213 1.00 88.19 100 THR A CA 1
ATOM 789 C C . THR A 1 100 ? -12.062 -3.399 22.463 1.00 88.19 100 THR A C 1
ATOM 791 O O . THR A 1 100 ? -11.210 -4.039 23.072 1.00 88.19 100 THR A O 1
ATOM 794 N N . GLU A 1 101 ? -12.163 -3.441 21.129 1.00 88.81 101 GLU A N 1
ATOM 795 C CA . GLU A 1 101 ? -11.366 -4.308 20.238 1.00 88.81 101 GLU A CA 1
ATOM 796 C C . GLU A 1 101 ? -11.648 -5.820 20.331 1.00 88.81 101 GLU A C 1
ATOM 798 O O . GLU A 1 101 ? -11.005 -6.606 19.626 1.00 88.81 101 GLU A O 1
ATOM 803 N N . SER A 1 102 ? -12.649 -6.239 21.113 1.00 89.81 102 SER A N 1
ATOM 804 C CA . SER A 1 102 ? -13.182 -7.605 21.041 1.00 89.81 102 SER A CA 1
ATOM 805 C C . SER A 1 102 ? -13.811 -7.882 19.669 1.00 89.81 102 SER A C 1
ATOM 807 O O . SER A 1 102 ? -14.268 -6.978 18.963 1.00 89.81 102 SER A O 1
ATOM 809 N N . SER A 1 103 ? -13.825 -9.150 19.263 1.00 90.06 103 SER A N 1
ATOM 810 C CA . SER A 1 103 ? -14.440 -9.593 18.006 1.00 90.06 103 SER A CA 1
ATOM 811 C C . SER A 1 103 ? -15.773 -10.266 18.296 1.00 90.06 103 SER A C 1
ATOM 813 O O . SER A 1 103 ? -15.832 -11.155 19.147 1.00 90.06 103 SER A O 1
ATOM 815 N N . ILE A 1 104 ? -16.828 -9.859 17.592 1.00 88.44 104 ILE A N 1
ATOM 816 C CA . ILE A 1 104 ? -18.193 -10.330 17.846 1.00 88.44 104 ILE A CA 1
ATOM 817 C C . ILE A 1 104 ? -18.928 -10.634 16.543 1.00 88.44 104 ILE A C 1
ATOM 819 O O . ILE A 1 104 ? -18.535 -10.216 15.457 1.00 88.44 104 ILE A O 1
ATOM 823 N N . CYS A 1 105 ? -20.019 -11.372 16.658 1.00 85.31 105 CYS A N 1
ATOM 824 C CA . CYS A 1 105 ? -20.997 -11.533 15.596 1.00 85.31 105 CYS A CA 1
ATOM 825 C C . CYS A 1 105 ? -22.322 -10.974 16.112 1.00 85.31 105 CYS A C 1
ATOM 827 O O . CYS A 1 105 ? -22.740 -11.359 17.199 1.00 85.31 105 CYS A O 1
ATOM 829 N N . ILE A 1 106 ? -22.936 -10.042 15.381 1.00 87.75 106 ILE A N 1
ATOM 830 C CA . ILE A 1 106 ? -24.223 -9.432 15.737 1.00 87.75 106 ILE A CA 1
ATOM 831 C C . ILE A 1 106 ? -25.202 -9.667 14.591 1.00 87.75 106 ILE A C 1
ATOM 833 O O . ILE A 1 106 ? -24.854 -9.507 13.424 1.00 87.75 106 ILE A O 1
ATOM 837 N N . TYR A 1 107 ? -26.434 -9.985 14.963 1.00 83.56 107 TYR A N 1
ATOM 838 C CA . TYR A 1 107 ? -27.607 -10.086 14.116 1.00 83.56 107 TYR A CA 1
ATOM 839 C C . TYR A 1 107 ? -28.616 -9.060 14.600 1.00 83.56 107 TYR A C 1
ATOM 841 O O . TYR A 1 107 ? -28.728 -8.812 15.803 1.00 83.56 107 TYR A O 1
ATOM 849 N N . GLY A 1 108 ? -29.344 -8.458 13.674 1.00 86.56 108 GLY A N 1
ATOM 850 C CA . GLY A 1 108 ? -30.277 -7.406 14.016 1.00 86.56 108 GLY A CA 1
ATOM 851 C C . GLY A 1 108 ? -30.965 -6.810 12.805 1.00 86.56 108 GLY A C 1
ATOM 852 O O . GLY A 1 108 ? -30.635 -7.121 11.658 1.00 86.56 108 GLY A O 1
ATOM 853 N N . THR A 1 109 ? -31.868 -5.880 13.080 1.00 85.88 109 THR A N 1
ATOM 854 C CA . THR A 1 109 ? -32.577 -5.111 12.060 1.00 85.88 109 THR A CA 1
ATOM 855 C C . THR A 1 109 ? -31.978 -3.712 11.935 1.00 85.88 109 THR A C 1
ATOM 857 O O . THR A 1 109 ? -31.758 -3.019 12.930 1.00 85.88 109 THR A O 1
ATOM 860 N N . ILE A 1 110 ? -31.712 -3.274 10.702 1.00 88.25 110 ILE A N 1
ATOM 861 C CA . ILE A 1 110 ? -31.248 -1.909 10.428 1.00 88.25 110 ILE A CA 1
ATOM 862 C C . ILE A 1 110 ? -32.435 -0.947 10.540 1.00 88.25 110 ILE A C 1
ATOM 864 O O . ILE A 1 110 ? -33.420 -1.077 9.814 1.00 88.25 110 ILE A O 1
ATOM 868 N N . SER A 1 111 ? -32.316 0.047 11.416 1.00 84.62 111 SER A N 1
ATOM 869 C CA . SER A 1 111 ? -33.299 1.109 11.628 1.00 84.62 111 SER A CA 1
ATOM 870 C C . SER A 1 111 ? -32.703 2.485 11.323 1.00 84.62 111 SER A C 1
ATOM 872 O O . SER A 1 111 ? -31.496 2.709 11.435 1.00 84.62 111 SER A O 1
ATOM 874 N N . LYS A 1 112 ? -33.554 3.442 10.941 1.00 84.19 112 LYS A N 1
ATOM 875 C CA . LYS A 1 112 ? -33.162 4.856 10.850 1.00 84.19 112 LYS A CA 1
ATOM 876 C C . LYS A 1 112 ? -33.016 5.442 12.252 1.00 84.19 112 LYS A C 1
ATOM 878 O O . LYS A 1 112 ? -33.746 5.044 13.161 1.00 84.19 112 LYS A O 1
ATOM 883 N N . LEU A 1 113 ? -32.110 6.408 12.413 1.00 81.06 113 LEU A N 1
ATOM 884 C CA . LEU A 1 113 ? -31.954 7.071 13.706 1.00 81.06 113 LEU A CA 1
ATOM 885 C C . LEU A 1 113 ? -33.187 7.912 14.075 1.00 81.06 113 LEU A C 1
ATOM 887 O O . LEU A 1 113 ? -33.788 8.536 13.195 1.00 81.06 113 LEU A O 1
ATOM 891 N N . PRO A 1 114 ? -33.518 7.993 15.376 1.00 76.75 114 PRO A N 1
ATOM 892 C CA . PRO A 1 114 ? -34.488 8.952 15.893 1.00 76.75 114 PRO A CA 1
ATOM 893 C C . PRO A 1 114 ? -34.084 10.404 15.591 1.00 76.75 114 PRO A C 1
ATOM 895 O O . PRO A 1 114 ? -32.893 10.728 15.545 1.00 76.75 114 PRO A O 1
ATOM 898 N N . GLU A 1 115 ? -35.071 11.294 15.453 1.00 71.56 115 GLU A N 1
ATOM 899 C CA . GLU A 1 115 ? -34.838 12.724 15.213 1.00 71.56 115 GLU A CA 1
ATOM 900 C C . GLU A 1 115 ? -33.904 13.335 16.276 1.00 71.56 115 GLU A C 1
ATOM 902 O O . GLU A 1 115 ? -34.080 13.145 17.480 1.00 71.56 115 GLU A O 1
ATOM 907 N N . GLY A 1 116 ? -32.875 14.060 15.824 1.00 73.00 116 GLY A N 1
ATOM 908 C CA . GLY A 1 116 ? -31.897 14.731 16.688 1.00 73.00 116 GLY A CA 1
ATOM 909 C C . GLY A 1 116 ? -30.680 13.892 17.100 1.00 73.00 116 GLY A C 1
ATOM 910 O O . GLY A 1 116 ? -29.755 14.446 17.696 1.00 73.00 116 GLY A O 1
ATOM 911 N N . LYS A 1 117 ? -30.621 12.595 16.764 1.00 74.62 117 LYS A N 1
ATOM 912 C CA . LYS A 1 117 ? -29.429 11.760 16.991 1.00 74.62 117 LYS A CA 1
ATOM 913 C C . LYS A 1 117 ? -28.592 11.607 15.725 1.00 74.62 117 LYS A C 1
ATOM 915 O O . LYS A 1 117 ? -29.115 11.485 14.621 1.00 74.62 117 LYS A O 1
ATOM 920 N N . THR A 1 118 ? -27.274 11.572 15.897 1.00 71.38 118 THR A N 1
ATOM 921 C CA . THR A 1 118 ? -26.311 11.392 14.809 1.00 71.38 118 THR A CA 1
ATOM 922 C C . THR A 1 118 ? -25.431 10.175 15.072 1.00 71.38 118 THR A C 1
ATOM 924 O O . THR A 1 118 ? -24.747 10.092 16.087 1.00 71.38 118 THR A O 1
ATOM 927 N N . ALA A 1 119 ? -25.429 9.238 14.126 1.00 69.06 119 ALA A N 1
ATOM 928 C CA . ALA A 1 119 ? -24.448 8.162 14.037 1.00 69.06 119 ALA A CA 1
ATOM 929 C C . ALA A 1 119 ? -23.860 8.125 12.624 1.00 69.06 119 ALA A C 1
ATOM 931 O O . ALA A 1 119 ? -24.452 8.658 11.677 1.00 69.06 119 ALA A O 1
ATOM 932 N N . LEU A 1 120 ? -22.681 7.512 12.482 1.00 66.00 120 LEU A N 1
ATOM 933 C CA . LEU A 1 120 ? -22.082 7.298 11.166 1.00 66.00 120 LEU A CA 1
ATOM 934 C C . LEU A 1 120 ? -23.033 6.459 10.297 1.00 66.00 120 LEU A C 1
ATOM 936 O O . LEU A 1 120 ? -23.515 5.421 10.735 1.00 66.00 120 LEU A O 1
ATOM 940 N N . GLY A 1 121 ? -23.321 6.944 9.086 1.00 65.50 121 GLY A N 1
ATOM 941 C CA . GLY A 1 121 ? -24.203 6.275 8.124 1.00 65.50 121 GLY A CA 1
ATOM 942 C C . GLY A 1 121 ? -25.702 6.575 8.265 1.00 65.50 121 GLY A C 1
ATOM 943 O O . GLY A 1 121 ? -26.478 6.081 7.455 1.00 65.50 121 GLY A O 1
ATOM 944 N N . SER A 1 122 ? -26.128 7.386 9.246 1.00 77.56 122 SER A N 1
ATOM 945 C CA . SER A 1 122 ? -27.547 7.747 9.472 1.00 77.56 122 SER A CA 1
ATOM 946 C C . SER A 1 122 ? -28.498 6.556 9.695 1.00 77.56 122 SER A C 1
ATOM 948 O O . SER A 1 122 ? -29.721 6.717 9.639 1.00 77.56 122 SER A O 1
ATOM 950 N N . VAL A 1 123 ? -27.948 5.384 10.016 1.00 84.25 123 VAL A N 1
ATOM 951 C CA . VAL A 1 123 ? -28.671 4.167 10.401 1.00 84.25 123 VAL A CA 1
ATOM 952 C C . VAL A 1 123 ? -28.040 3.554 11.651 1.00 84.25 123 VAL A C 1
ATOM 954 O O . VAL A 1 123 ? -26.874 3.807 11.955 1.00 84.25 123 VAL A O 1
ATOM 957 N N . GLU A 1 124 ? -28.801 2.743 12.375 1.00 88.50 124 GLU A N 1
ATOM 958 C CA . GLU A 1 124 ? -28.312 1.933 13.489 1.00 88.50 124 GLU A CA 1
ATOM 959 C C . GLU A 1 124 ? -28.814 0.493 13.375 1.00 88.50 124 GLU A C 1
ATOM 961 O O . GLU A 1 124 ? -29.899 0.238 12.855 1.00 88.50 124 GLU A O 1
ATOM 966 N N . LEU A 1 125 ? -28.016 -0.457 13.852 1.00 88.31 125 LEU A N 1
ATOM 967 C CA . LEU A 1 125 ? -28.392 -1.862 13.940 1.00 88.31 125 LEU A CA 1
ATOM 968 C C . LEU A 1 125 ? -28.998 -2.137 15.316 1.00 88.31 125 LEU A C 1
ATOM 970 O O . LEU A 1 125 ? -28.299 -2.082 16.329 1.00 88.31 125 LEU A O 1
ATOM 974 N N . VAL A 1 126 ? -30.286 -2.456 15.363 1.00 89.75 126 VAL A N 1
ATOM 975 C CA . VAL A 1 126 ? -30.938 -2.933 16.586 1.00 89.75 126 VAL A CA 1
ATOM 976 C C . VAL A 1 126 ? -30.692 -4.431 16.673 1.00 89.75 126 VAL A C 1
ATOM 978 O O . VAL A 1 126 ? -31.158 -5.172 15.813 1.00 89.75 126 VAL A O 1
ATOM 981 N N . ALA A 1 127 ? -29.897 -4.862 17.650 1.00 90.25 127 ALA A N 1
ATOM 982 C CA . ALA A 1 127 ? -29.489 -6.254 17.761 1.00 90.25 127 ALA A CA 1
ATOM 983 C C . ALA A 1 127 ? -30.640 -7.139 18.261 1.00 90.25 127 ALA A C 1
ATOM 985 O O . ALA A 1 127 ? -31.300 -6.796 19.241 1.00 90.25 127 ALA A O 1
ATOM 986 N N . ASP A 1 128 ? -30.796 -8.300 17.629 1.00 87.00 128 ASP A N 1
ATOM 987 C CA . ASP A 1 128 ? -31.727 -9.368 18.011 1.00 87.00 128 ASP A CA 1
ATOM 988 C C . ASP A 1 128 ? -30.972 -10.533 18.671 1.00 87.00 128 ASP A C 1
ATOM 990 O O . ASP A 1 128 ? -31.451 -11.166 19.612 1.00 87.00 128 ASP A O 1
ATOM 994 N N . PHE A 1 129 ? -29.749 -10.796 18.203 1.00 86.75 129 PHE A N 1
ATOM 995 C CA . PHE A 1 129 ? -28.861 -11.830 18.723 1.00 86.75 129 PHE A CA 1
ATOM 996 C C . PHE A 1 129 ? -27.404 -11.421 18.522 1.00 86.75 129 PHE A C 1
ATOM 998 O O . PHE A 1 129 ? -27.061 -10.744 17.555 1.00 86.75 129 PHE A O 1
ATOM 1005 N N . TRP A 1 130 ? -26.517 -11.850 19.415 1.00 89.81 130 TRP A N 1
ATOM 1006 C CA . TRP A 1 130 ? -25.085 -11.677 19.219 1.00 89.81 130 TRP A CA 1
ATOM 1007 C C . TRP A 1 130 ? -24.283 -12.737 19.970 1.00 89.81 130 TRP A C 1
ATOM 1009 O O . TRP A 1 130 ? -24.770 -13.331 20.930 1.00 89.81 130 TRP A O 1
ATOM 1019 N N . THR A 1 131 ? -23.045 -12.953 19.532 1.00 86.62 131 THR A N 1
ATOM 1020 C CA . THR A 1 131 ? -22.081 -13.858 20.171 1.00 86.62 131 THR A CA 1
ATOM 1021 C C . THR A 1 131 ? -20.712 -13.213 20.247 1.00 86.62 131 THR A C 1
ATOM 1023 O O . THR A 1 131 ? -20.230 -12.638 19.260 1.00 86.62 131 THR A O 1
ATOM 1026 N N . LEU A 1 132 ? -20.037 -13.397 21.375 1.00 88.19 132 LEU A N 1
ATOM 1027 C CA . LEU A 1 132 ? -18.629 -13.064 21.514 1.00 88.19 132 LEU A CA 1
ATOM 1028 C C . LEU A 1 132 ? -17.748 -14.125 20.833 1.00 88.19 132 LEU A C 1
ATOM 1030 O O . LEU A 1 132 ? -17.754 -15.288 21.218 1.00 88.19 132 LEU A O 1
ATOM 1034 N N . ILE A 1 133 ? -16.965 -13.728 19.821 1.00 88.31 133 ILE A N 1
ATOM 1035 C CA . ILE A 1 133 ? -16.006 -14.630 19.153 1.00 88.31 133 ILE A CA 1
ATOM 1036 C C . ILE A 1 133 ? -14.713 -14.689 19.965 1.00 88.31 133 ILE A C 1
ATOM 1038 O O . ILE A 1 133 ? -14.209 -15.762 20.283 1.00 88.31 133 ILE A O 1
ATOM 1042 N N . HIS A 1 134 ? -14.150 -13.519 20.275 1.00 87.44 134 HIS A N 1
ATOM 1043 C CA . HIS A 1 134 ? -12.935 -13.428 21.073 1.00 87.44 134 HIS A CA 1
ATOM 1044 C C . HIS A 1 134 ? -12.892 -12.131 21.875 1.00 87.44 134 HIS A C 1
ATOM 1046 O O . HIS A 1 134 ? -13.144 -11.049 21.335 1.00 87.44 134 HIS A O 1
ATOM 1052 N N . VAL A 1 135 ? -12.550 -12.255 23.157 1.00 88.94 135 VAL A N 1
ATOM 1053 C CA . VAL A 1 135 ? -12.426 -11.134 24.089 1.00 88.94 135 VAL A CA 1
ATOM 1054 C C . VAL A 1 135 ? -11.051 -10.482 23.963 1.00 88.94 135 VAL A C 1
ATOM 1056 O O . VAL A 1 135 ? -10.034 -11.168 23.860 1.00 88.94 135 VAL A O 1
ATOM 1059 N N . ALA A 1 136 ? -11.013 -9.153 23.972 1.00 89.19 136 ALA A N 1
ATOM 1060 C CA . ALA A 1 136 ? -9.772 -8.392 24.035 1.00 89.19 136 ALA A CA 1
ATOM 1061 C C . ALA A 1 136 ? -9.383 -8.076 25.494 1.00 89.19 136 ALA A C 1
ATOM 1063 O O . ALA A 1 136 ? -10.235 -8.084 26.389 1.00 89.19 136 ALA A O 1
ATOM 1064 N N . PRO A 1 137 ? -8.106 -7.766 25.774 1.00 88.12 137 PRO A N 1
ATOM 1065 C CA . PRO A 1 137 ? -7.689 -7.342 27.106 1.00 88.12 137 PRO A CA 1
ATOM 1066 C C . PRO A 1 137 ? -8.474 -6.114 27.615 1.00 88.12 137 PRO A C 1
ATOM 1068 O O . PRO A 1 137 ? -8.850 -5.250 26.814 1.00 88.12 137 PRO A O 1
ATOM 1071 N N . PRO A 1 138 ? -8.703 -5.993 28.938 1.00 82.19 138 PRO A N 1
ATOM 1072 C CA . PRO A 1 138 ? -9.358 -4.827 29.529 1.00 82.19 138 PRO A CA 1
ATOM 1073 C C . PRO A 1 138 ? -8.693 -3.516 29.101 1.00 82.19 138 PRO A C 1
ATOM 1075 O O . PRO A 1 138 ? -7.467 -3.433 29.063 1.00 82.19 138 PRO A O 1
ATOM 1078 N N . GLY A 1 139 ? -9.515 -2.512 28.776 1.00 75.62 139 GLY A N 1
ATOM 1079 C CA . GLY A 1 139 ? -9.118 -1.172 28.311 1.00 75.62 139 GLY A CA 1
ATOM 1080 C C . GLY A 1 139 ? -8.509 -1.086 26.903 1.00 75.62 139 GLY A C 1
ATOM 1081 O O . GLY A 1 139 ? -8.098 -0.002 26.492 1.00 75.62 139 GLY A O 1
ATOM 1082 N N . GLY A 1 140 ? -8.493 -2.188 26.145 1.00 80.38 140 GLY A N 1
ATOM 1083 C CA . GLY A 1 140 ? -8.238 -2.186 24.703 1.00 80.38 140 GLY A CA 1
ATOM 1084 C C . GLY A 1 140 ? -6.916 -1.527 24.295 1.00 80.38 140 GLY A C 1
ATOM 1085 O O . GLY A 1 140 ? -5.885 -1.696 24.945 1.00 80.38 140 GLY A O 1
ATOM 1086 N N . ILE A 1 141 ? -6.941 -0.780 23.186 1.00 83.31 141 ILE A N 1
ATOM 1087 C CA . ILE A 1 141 ? -5.757 -0.072 22.667 1.00 83.31 141 ILE A CA 1
ATOM 1088 C C . ILE A 1 141 ? -5.310 1.042 23.616 1.00 83.31 141 ILE A C 1
ATOM 1090 O O . ILE A 1 141 ? -4.108 1.243 23.771 1.00 83.31 141 ILE A O 1
ATOM 1094 N N . ASP A 1 142 ? -6.245 1.738 24.263 1.00 81.00 142 ASP A N 1
ATOM 1095 C CA . ASP A 1 142 ? -5.954 2.939 25.057 1.00 81.00 142 ASP A CA 1
ATOM 1096 C C . ASP A 1 142 ? -5.134 2.631 26.317 1.00 81.00 142 ASP A C 1
ATOM 1098 O O . ASP A 1 142 ? -4.366 3.475 26.781 1.00 81.00 142 ASP A O 1
ATOM 1102 N N . ASN A 1 143 ? -5.222 1.398 26.826 1.00 82.00 143 ASN A N 1
ATOM 1103 C CA . ASN A 1 143 ? -4.366 0.919 27.912 1.00 82.00 143 ASN A CA 1
ATOM 1104 C C . ASN A 1 143 ? -2.896 0.744 27.505 1.00 82.00 143 ASN A C 1
ATOM 1106 O O . ASN A 1 143 ? -2.012 0.853 28.352 1.00 82.00 143 ASN A O 1
ATOM 1110 N N . VAL A 1 144 ? -2.625 0.469 26.228 1.00 81.38 144 VAL A N 1
ATOM 1111 C CA . VAL A 1 144 ? -1.260 0.332 25.692 1.00 81.38 144 VAL A CA 1
ATOM 1112 C C . VAL A 1 144 ? -0.764 1.667 25.131 1.00 81.38 144 VAL A C 1
ATOM 1114 O O . VAL A 1 144 ? 0.411 2.009 25.247 1.00 81.38 144 VAL A O 1
ATOM 1117 N N . LEU A 1 145 ? -1.664 2.435 24.517 1.00 83.62 145 LEU A N 1
ATOM 1118 C CA . LEU A 1 145 ? -1.373 3.651 23.774 1.00 83.62 145 LEU A CA 1
ATOM 1119 C C . LEU A 1 145 ? -2.226 4.807 24.284 1.00 83.62 145 LEU A C 1
ATOM 1121 O O . LEU A 1 145 ? -3.264 5.138 23.714 1.00 83.62 145 LEU A O 1
ATOM 1125 N N . ASN A 1 146 ? -1.741 5.478 25.325 1.00 80.94 146 ASN A N 1
ATOM 1126 C CA . ASN A 1 146 ? -2.344 6.725 25.770 1.00 80.94 146 ASN A CA 1
ATOM 1127 C C . ASN A 1 146 ? -2.042 7.878 24.786 1.00 80.94 146 ASN A C 1
ATOM 1129 O O . ASN A 1 146 ? -1.132 7.824 23.951 1.00 80.94 146 ASN A O 1
ATOM 1133 N N . VAL A 1 147 ? -2.817 8.963 24.882 1.00 75.44 147 VAL A N 1
ATOM 1134 C CA . VAL A 1 147 ? -2.682 10.137 23.995 1.00 75.44 147 VAL A CA 1
ATOM 1135 C C . VAL A 1 147 ? -1.263 10.726 24.062 1.00 75.44 147 VAL A C 1
ATOM 1137 O O . VAL A 1 147 ? -0.688 11.102 23.034 1.00 75.44 147 VAL A O 1
ATOM 1140 N N . GLU A 1 148 ? -0.673 10.704 25.256 1.00 81.94 148 GLU A N 1
ATOM 1141 C CA . GLU A 1 148 ? 0.659 11.223 25.586 1.00 81.94 148 GLU A CA 1
ATOM 1142 C C . GLU A 1 148 ? 1.811 10.252 25.273 1.00 81.94 148 GLU A C 1
ATOM 1144 O O . GLU A 1 148 ? 2.969 10.595 25.505 1.00 81.94 148 GLU A O 1
ATOM 1149 N N . ALA A 1 149 ? 1.534 9.060 24.725 1.00 84.12 149 ALA A N 1
ATOM 1150 C CA . ALA A 1 149 ? 2.575 8.071 24.464 1.00 84.12 149 ALA A CA 1
ATOM 1151 C C . ALA A 1 149 ? 3.651 8.641 23.531 1.00 84.12 149 ALA A C 1
ATOM 1153 O O . ALA A 1 149 ? 3.347 9.272 22.504 1.00 84.12 149 ALA A O 1
ATOM 1154 N N . ASN A 1 150 ? 4.910 8.382 23.897 1.00 88.88 150 ASN A N 1
ATOM 1155 C CA . ASN A 1 150 ? 6.087 8.756 23.121 1.00 88.88 150 ASN A CA 1
ATOM 1156 C C . ASN A 1 150 ? 5.959 8.197 21.683 1.00 88.88 150 ASN A C 1
ATOM 1158 O O . ASN A 1 150 ? 5.516 7.054 21.520 1.00 88.88 150 ASN A O 1
ATOM 1162 N N . PRO A 1 151 ? 6.319 8.972 20.639 1.00 87.88 151 PRO A N 1
ATOM 1163 C CA . PRO A 1 151 ? 6.397 8.486 19.264 1.00 87.88 151 PRO A CA 1
ATOM 1164 C C . PRO A 1 151 ? 7.043 7.105 19.092 1.00 87.88 151 PRO A C 1
ATOM 1166 O O . PRO A 1 151 ? 6.495 6.310 18.336 1.00 87.88 151 PRO A O 1
ATOM 1169 N N . ASP A 1 152 ? 8.123 6.787 19.811 1.00 89.19 152 ASP A N 1
ATOM 1170 C CA . ASP A 1 152 ? 8.795 5.482 19.697 1.00 89.19 152 ASP A CA 1
ATOM 1171 C C . ASP A 1 152 ? 7.874 4.331 20.141 1.00 89.19 152 ASP A C 1
ATOM 1173 O O . ASP A 1 152 ? 7.686 3.362 19.413 1.00 89.19 152 ASP A O 1
ATOM 1177 N N . VAL A 1 153 ? 7.154 4.501 21.257 1.00 89.12 153 VAL A N 1
ATOM 1178 C CA . VAL A 1 153 ? 6.165 3.519 21.743 1.00 89.12 153 VAL A CA 1
ATOM 1179 C C . VAL A 1 153 ? 5.009 3.354 20.749 1.00 89.12 153 VAL A C 1
ATOM 1181 O O . VAL A 1 153 ? 4.497 2.248 20.553 1.00 89.12 153 VAL A O 1
ATOM 1184 N N . LYS A 1 154 ? 4.598 4.445 20.087 1.00 89.38 154 LYS A N 1
ATOM 1185 C CA . LYS A 1 154 ? 3.583 4.416 19.018 1.00 89.38 154 LYS A CA 1
ATOM 1186 C C . LYS A 1 154 ? 4.090 3.708 17.757 1.00 89.38 154 LYS A C 1
ATOM 1188 O O . LYS A 1 154 ? 3.278 3.134 17.031 1.00 89.38 154 LYS A O 1
ATOM 1193 N N . LEU A 1 155 ? 5.391 3.757 17.472 1.00 90.44 155 LEU A N 1
ATOM 1194 C CA . LEU A 1 155 ? 6.007 3.040 16.354 1.00 90.44 155 LEU A CA 1
ATOM 1195 C C . LEU A 1 155 ? 6.144 1.543 16.664 1.00 90.44 155 LEU A C 1
ATOM 1197 O O . LEU A 1 155 ? 5.723 0.733 15.841 1.00 90.44 155 LEU A O 1
ATOM 1201 N N . ASP A 1 156 ? 6.588 1.171 17.864 1.00 92.50 156 ASP A N 1
ATOM 1202 C CA . ASP A 1 156 ? 6.657 -0.236 18.292 1.00 92.50 156 ASP A CA 1
ATOM 1203 C C . ASP A 1 156 ? 5.267 -0.895 18.277 1.00 92.50 156 ASP A C 1
ATOM 1205 O O . ASP A 1 156 ? 5.074 -2.024 17.820 1.00 92.50 156 ASP A O 1
ATOM 1209 N N . ASN A 1 157 ? 4.245 -0.141 18.689 1.00 92.19 157 ASN A N 1
ATOM 1210 C CA . ASN A 1 157 ? 2.854 -0.592 18.711 1.00 92.19 157 ASN A CA 1
ATOM 1211 C C . ASN A 1 157 ? 2.047 -0.104 17.498 1.00 92.19 157 ASN A C 1
ATOM 1213 O O . ASN A 1 157 ? 0.818 0.026 17.561 1.00 92.19 157 ASN A O 1
ATOM 1217 N N . ARG A 1 158 ? 2.704 0.157 16.356 1.00 92.00 158 ARG A N 1
ATOM 1218 C CA . ARG A 1 158 ? 2.039 0.716 15.166 1.00 92.00 158 ARG A CA 1
ATOM 1219 C C . ARG A 1 158 ? 0.890 -0.158 14.665 1.00 92.00 158 ARG A C 1
ATOM 1221 O O . ARG A 1 158 ? -0.110 0.373 14.183 1.00 92.00 158 ARG A O 1
ATOM 1228 N N . HIS A 1 159 ? 0.999 -1.472 14.844 1.00 91.19 159 HIS A N 1
ATOM 1229 C CA . HIS A 1 159 ? -0.034 -2.465 14.539 1.00 91.19 159 HIS A CA 1
ATOM 1230 C C . HIS A 1 159 ? -1.361 -2.239 15.302 1.00 91.19 159 HIS A C 1
ATOM 1232 O O . HIS A 1 159 ? -2.428 -2.622 14.815 1.00 91.19 159 HIS A O 1
ATOM 1238 N N . LEU A 1 160 ? -1.325 -1.573 16.462 1.00 90.44 160 LEU A N 1
ATOM 1239 C CA . LEU A 1 160 ? -2.510 -1.094 17.182 1.00 90.44 160 LEU A CA 1
ATOM 1240 C C . LEU A 1 160 ? -2.929 0.299 16.700 1.00 90.44 160 LEU A C 1
ATOM 1242 O O . LEU A 1 160 ? -4.112 0.534 16.459 1.00 90.44 160 LEU A O 1
ATOM 1246 N N . CYS A 1 161 ? -1.973 1.208 16.465 1.00 87.81 161 CYS A N 1
ATOM 1247 C CA . CYS A 1 161 ? -2.272 2.560 15.976 1.00 87.81 161 CYS A CA 1
ATOM 1248 C C . CYS A 1 161 ? -3.074 2.564 14.667 1.00 87.81 161 CYS A C 1
ATOM 1250 O O . CYS A 1 161 ? -3.982 3.381 14.504 1.00 87.81 161 CYS A O 1
ATOM 1252 N N . ILE A 1 162 ? -2.750 1.668 13.727 1.00 89.75 162 ILE A N 1
ATOM 1253 C CA . ILE A 1 162 ? -3.419 1.590 12.417 1.00 89.75 162 ILE A CA 1
ATOM 1254 C C . ILE A 1 162 ? -4.898 1.204 12.508 1.00 89.75 162 ILE A C 1
ATOM 1256 O O . ILE A 1 162 ? -5.638 1.423 11.552 1.00 89.75 162 ILE A O 1
ATOM 1260 N N . ARG A 1 163 ? -5.353 0.691 13.657 1.00 87.44 163 ARG A N 1
ATOM 1261 C CA . ARG A 1 163 ? -6.767 0.389 13.909 1.00 87.44 163 ARG A CA 1
ATOM 1262 C C . ARG A 1 163 ? -7.591 1.655 14.172 1.00 87.44 163 ARG A C 1
ATOM 1264 O O . ARG A 1 163 ? -8.799 1.672 13.930 1.00 87.44 163 ARG A O 1
ATOM 1271 N N . GLY A 1 164 ? -6.957 2.739 14.621 1.00 84.00 164 GLY A N 1
ATOM 1272 C CA . GLY A 1 164 ? -7.619 4.027 14.827 1.00 84.00 164 GLY A CA 1
ATOM 1273 C C . GLY A 1 164 ? -8.109 4.662 13.516 1.00 84.00 164 GLY A C 1
ATOM 1274 O O . GLY A 1 164 ? -7.477 4.506 12.470 1.00 84.00 164 GLY A O 1
ATOM 1275 N N . LYS A 1 165 ? -9.209 5.438 13.579 1.00 83.00 165 LYS A N 1
ATOM 1276 C CA . LYS A 1 165 ? -9.866 6.085 12.411 1.00 83.00 165 LYS A CA 1
ATOM 1277 C C . LYS A 1 165 ? -8.860 6.791 11.512 1.00 83.00 165 LYS A C 1
ATOM 1279 O O . LYS A 1 165 ? -8.833 6.545 10.316 1.00 83.00 165 LYS A O 1
ATOM 1284 N N . ASN A 1 166 ? -8.034 7.651 12.107 1.00 86.62 166 ASN A N 1
ATOM 1285 C CA . ASN A 1 166 ? -7.163 8.551 11.358 1.00 86.62 166 ASN A CA 1
ATOM 1286 C C . ASN A 1 166 ? -6.031 7.782 10.672 1.00 86.62 166 ASN A C 1
ATOM 1288 O O . ASN A 1 166 ? -5.768 8.002 9.496 1.00 86.62 166 ASN A O 1
ATOM 1292 N N . CYS A 1 167 ? -5.390 6.840 11.372 1.00 88.19 167 CYS A N 1
ATOM 1293 C CA . CYS A 1 167 ? -4.314 6.047 10.778 1.00 88.19 167 CYS A CA 1
ATOM 1294 C C . CYS A 1 167 ? -4.842 5.093 9.696 1.00 88.19 167 CYS A C 1
ATOM 1296 O O . CYS A 1 167 ? -4.222 4.995 8.641 1.00 88.19 167 CYS A O 1
ATOM 1298 N N . SER A 1 168 ? -5.998 4.452 9.911 1.00 87.75 168 SER A N 1
ATOM 1299 C CA . SER A 1 168 ? -6.658 3.640 8.879 1.00 87.75 168 SER A CA 1
ATOM 1300 C C . SER A 1 168 ? -7.040 4.480 7.655 1.00 87.75 168 SER A C 1
ATOM 1302 O O . SER A 1 168 ? -6.783 4.065 6.527 1.00 87.75 168 SER A O 1
ATOM 1304 N N . ALA A 1 169 ? -7.591 5.682 7.861 1.00 87.56 169 ALA A N 1
ATOM 1305 C CA . ALA A 1 169 ? -7.941 6.594 6.776 1.00 87.56 169 ALA A CA 1
ATOM 1306 C C . ALA A 1 169 ? -6.711 7.018 5.961 1.00 87.56 169 ALA A C 1
ATOM 1308 O O . ALA A 1 169 ? -6.767 7.003 4.737 1.00 87.56 169 ALA A O 1
ATOM 1309 N N . ILE A 1 170 ? -5.578 7.310 6.612 1.00 91.31 170 ILE A N 1
ATOM 1310 C CA . ILE A 1 170 ? -4.318 7.634 5.922 1.00 91.31 170 ILE A CA 1
ATOM 1311 C C . ILE A 1 170 ? -3.858 6.476 5.026 1.00 91.31 170 ILE A C 1
ATOM 1313 O O . ILE A 1 170 ? -3.432 6.718 3.900 1.00 91.31 170 ILE A O 1
ATOM 1317 N N . LEU A 1 171 ? -3.966 5.222 5.482 1.00 91.25 171 LEU A N 1
ATOM 1318 C CA . LEU A 1 171 ? -3.611 4.056 4.661 1.00 91.25 171 LEU A CA 1
ATOM 1319 C C . LEU A 1 171 ? -4.535 3.901 3.443 1.00 91.25 171 LEU A C 1
ATOM 1321 O O . LEU A 1 171 ? -4.058 3.584 2.356 1.00 91.25 171 LEU A O 1
ATOM 1325 N N . ARG A 1 172 ? -5.837 4.178 3.597 1.00 89.69 172 ARG A N 1
ATOM 1326 C CA . ARG A 1 172 ? -6.795 4.173 2.476 1.00 89.69 172 ARG A CA 1
ATOM 1327 C C . ARG A 1 172 ? -6.519 5.287 1.478 1.00 89.69 172 ARG A C 1
ATOM 1329 O O . ARG A 1 172 ? -6.510 5.022 0.284 1.00 89.69 172 ARG A O 1
ATOM 1336 N N . ILE A 1 173 ? -6.252 6.501 1.964 1.00 91.88 173 ILE A N 1
ATOM 1337 C CA . ILE A 1 173 ? -5.873 7.639 1.117 1.00 91.88 173 ILE A CA 1
ATOM 1338 C C . ILE A 1 173 ? -4.592 7.307 0.355 1.00 91.88 173 ILE A C 1
ATOM 1340 O O . ILE A 1 173 ? -4.538 7.520 -0.848 1.00 91.88 173 ILE A O 1
ATOM 1344 N N . ARG A 1 174 ? -3.584 6.721 1.016 1.00 93.50 174 ARG A N 1
ATOM 1345 C CA . ARG A 1 174 ? -2.363 6.257 0.343 1.00 93.50 174 ARG A CA 1
ATOM 1346 C C . ARG A 1 174 ? -2.691 5.282 -0.790 1.00 93.50 174 ARG A C 1
ATOM 1348 O O . ARG A 1 174 ? -2.202 5.481 -1.893 1.00 93.50 174 ARG A O 1
ATOM 1355 N N . ALA A 1 175 ? -3.523 4.270 -0.540 1.00 92.75 175 ALA A N 1
ATOM 1356 C CA . ALA A 1 175 ? -3.916 3.303 -1.566 1.00 92.75 175 ALA A CA 1
ATOM 1357 C C . ALA A 1 175 ? -4.659 3.959 -2.745 1.00 92.75 175 ALA A C 1
ATOM 1359 O O . ALA A 1 175 ? -4.374 3.642 -3.900 1.00 92.75 175 ALA A O 1
ATOM 1360 N N . ALA A 1 176 ? -5.572 4.892 -2.462 1.00 92.81 176 ALA A N 1
ATOM 1361 C CA . ALA A 1 176 ? -6.316 5.628 -3.481 1.00 92.81 176 ALA A CA 1
ATOM 1362 C C . ALA A 1 176 ? -5.391 6.517 -4.330 1.00 92.81 176 ALA A C 1
ATOM 1364 O O . ALA A 1 176 ? -5.377 6.396 -5.552 1.00 92.81 176 ALA A O 1
ATOM 1365 N N . VAL A 1 177 ? -4.502 7.287 -3.692 1.00 94.62 177 VAL A N 1
ATOM 1366 C CA . VAL A 1 177 ? -3.488 8.106 -4.376 1.00 94.62 177 VAL A CA 1
ATOM 1367 C C . VAL A 1 177 ? -2.560 7.244 -5.236 1.00 94.62 177 VAL A C 1
ATOM 1369 O O . VAL A 1 177 ? -2.309 7.585 -6.388 1.00 94.62 177 VAL A O 1
ATOM 1372 N N . THR A 1 178 ? -2.077 6.102 -4.733 1.00 94.56 178 THR A N 1
ATOM 1373 C CA . THR A 1 178 ? -1.245 5.183 -5.528 1.00 94.56 178 THR A CA 1
ATOM 1374 C C . THR A 1 178 ? -1.999 4.657 -6.751 1.00 94.56 178 THR A C 1
ATOM 1376 O O . THR A 1 178 ? -1.431 4.598 -7.841 1.00 94.56 178 THR A O 1
ATOM 1379 N N . ARG A 1 179 ? -3.286 4.319 -6.610 1.00 94.94 179 ARG A N 1
ATOM 1380 C CA . ARG A 1 179 ? -4.129 3.933 -7.747 1.00 94.94 179 ARG A CA 1
ATOM 1381 C C . ARG A 1 179 ? -4.278 5.079 -8.750 1.00 94.94 179 ARG A C 1
ATOM 1383 O O . ARG A 1 179 ? -4.115 4.838 -9.941 1.00 94.94 179 ARG A O 1
ATOM 1390 N N . ALA A 1 180 ? -4.541 6.300 -8.291 1.00 95.62 180 ALA A N 1
ATOM 1391 C CA . ALA A 1 180 ? -4.671 7.471 -9.156 1.00 95.62 180 ALA A CA 1
ATOM 1392 C C . ALA A 1 180 ? -3.384 7.766 -9.940 1.00 95.62 180 ALA A C 1
ATOM 1394 O O . ALA A 1 180 ? -3.456 8.092 -11.121 1.00 95.62 180 ALA A O 1
ATOM 1395 N N . VAL A 1 181 ? -2.213 7.588 -9.320 1.00 95.81 181 VAL A N 1
ATOM 1396 C CA . VAL A 1 181 ? -0.910 7.701 -9.997 1.00 95.81 181 VAL A CA 1
ATOM 1397 C C . VAL A 1 181 ? -0.766 6.648 -11.102 1.00 95.81 181 VAL A C 1
ATOM 1399 O O . VAL A 1 181 ? -0.399 6.994 -12.224 1.00 95.81 181 VAL A O 1
ATOM 1402 N N . ARG A 1 182 ? -1.103 5.378 -10.838 1.00 94.88 182 ARG A N 1
ATOM 1403 C CA . ARG A 1 182 ? -1.076 4.338 -11.886 1.00 94.88 182 ARG A CA 1
ATOM 1404 C C . ARG A 1 182 ? -2.062 4.637 -13.017 1.00 94.88 182 ARG A C 1
ATOM 1406 O O . ARG A 1 182 ? -1.717 4.522 -14.187 1.00 94.88 182 ARG A O 1
ATOM 1413 N N . GLU A 1 183 ? -3.270 5.084 -12.684 1.00 95.44 183 GLU A N 1
ATOM 1414 C CA . GLU A 1 183 ? -4.304 5.475 -13.652 1.00 95.44 183 GLU A CA 1
ATOM 1415 C C . GLU A 1 183 ? -3.859 6.678 -14.512 1.00 95.44 183 GLU A C 1
ATOM 1417 O O . GLU A 1 183 ? -4.101 6.707 -15.722 1.00 95.44 183 GLU A O 1
ATOM 1422 N N . HIS A 1 184 ? -3.157 7.653 -13.919 1.00 96.31 184 HIS A N 1
ATOM 1423 C CA . HIS A 1 184 ? -2.552 8.779 -14.633 1.00 96.31 184 HIS A CA 1
ATOM 1424 C C . HIS A 1 184 ? -1.591 8.290 -15.723 1.00 96.31 184 HIS A C 1
ATOM 1426 O O . HIS A 1 184 ? -1.747 8.660 -16.891 1.00 96.31 184 HIS A O 1
ATOM 1432 N N . PHE A 1 185 ? -0.642 7.425 -15.359 1.00 95.56 185 PHE A N 1
ATOM 1433 C CA . PHE A 1 185 ? 0.353 6.885 -16.285 1.00 95.56 185 PHE A CA 1
ATOM 1434 C C . PHE A 1 185 ? -0.280 5.967 -17.335 1.00 95.56 185 PHE A C 1
ATOM 1436 O O . PHE A 1 185 ? -0.017 6.119 -18.531 1.00 95.56 185 PHE A O 1
ATOM 1443 N N . HIS A 1 186 ? -1.198 5.093 -16.919 1.00 93.12 186 HIS A N 1
ATOM 1444 C CA . HIS A 1 186 ? -1.936 4.202 -17.812 1.00 93.12 186 HIS A CA 1
ATOM 1445 C C . HIS A 1 186 ? -2.763 4.973 -18.854 1.00 93.12 186 HIS A C 1
ATOM 1447 O O . HIS A 1 186 ? -2.690 4.687 -20.052 1.00 93.12 186 HIS A O 1
ATOM 1453 N N . SER A 1 187 ? -3.511 6.000 -18.435 1.00 94.44 187 SER A N 1
ATOM 1454 C CA . SER A 1 187 ? -4.318 6.817 -19.356 1.00 94.44 187 SER A CA 1
ATOM 1455 C C . SER A 1 187 ? -3.462 7.587 -20.370 1.00 94.44 187 SER A C 1
ATOM 1457 O O . SER A 1 187 ? -3.899 7.807 -21.500 1.00 94.44 187 SER A O 1
ATOM 1459 N N . ARG A 1 188 ? -2.213 7.906 -20.007 1.00 93.00 188 ARG A N 1
ATOM 1460 C CA . ARG A 1 188 ? -1.203 8.544 -20.867 1.00 93.00 188 ARG A CA 1
ATOM 1461 C C . ARG A 1 188 ? -0.284 7.558 -21.587 1.00 93.00 188 ARG A C 1
ATOM 1463 O O . ARG A 1 188 ? 0.685 7.986 -22.206 1.00 93.00 188 ARG A O 1
ATOM 1470 N N . LYS A 1 189 ? -0.621 6.263 -21.567 1.00 90.94 189 LYS A N 1
ATOM 1471 C CA . LYS A 1 189 ? 0.046 5.197 -22.336 1.00 90.94 189 LYS A CA 1
ATOM 1472 C C . LYS A 1 189 ? 1.488 4.907 -21.909 1.00 90.94 189 LYS A C 1
ATOM 1474 O O . LYS A 1 189 ? 2.254 4.359 -22.693 1.00 90.94 189 LYS A O 1
ATOM 1479 N N . TYR A 1 190 ? 1.846 5.224 -20.668 1.00 91.38 190 TYR A N 1
ATOM 1480 C CA . TYR A 1 190 ? 3.091 4.732 -20.086 1.00 91.38 190 TYR A CA 1
ATOM 1481 C C . TYR A 1 190 ? 2.986 3.224 -19.846 1.00 91.38 190 TYR A C 1
ATOM 1483 O O . TYR A 1 190 ? 1.915 2.705 -19.519 1.00 91.38 190 TYR A O 1
ATOM 1491 N N . VAL A 1 191 ? 4.108 2.527 -19.989 1.00 88.62 191 VAL A N 1
ATOM 1492 C CA . VAL A 1 191 ? 4.224 1.105 -19.658 1.00 88.62 191 VAL A CA 1
ATOM 1493 C C . VAL A 1 191 ? 4.827 0.967 -18.264 1.00 88.62 191 VAL A C 1
ATOM 1495 O O . VAL A 1 191 ? 5.888 1.525 -17.994 1.00 88.62 191 VAL A O 1
ATOM 1498 N N . GLU A 1 192 ? 4.128 0.253 -17.381 1.00 89.56 192 GLU A N 1
ATOM 1499 C CA . GLU A 1 192 ? 4.625 -0.070 -16.041 1.00 89.56 192 GLU A CA 1
ATOM 1500 C C . GLU A 1 192 ? 5.733 -1.122 -16.149 1.00 89.56 192 GLU A C 1
ATOM 1502 O O . GLU A 1 192 ? 5.565 -2.131 -16.835 1.00 89.56 192 GLU A O 1
ATOM 1507 N N . VAL A 1 193 ? 6.865 -0.878 -15.494 1.00 86.69 193 VAL A N 1
ATOM 1508 C CA . VAL A 1 193 ? 8.010 -1.793 -15.442 1.00 86.69 193 VAL A CA 1
ATOM 1509 C C . VAL A 1 193 ? 8.385 -2.101 -13.996 1.00 86.69 193 VAL A C 1
ATOM 1511 O O . VAL A 1 193 ? 8.174 -1.285 -13.101 1.00 86.69 193 VAL A O 1
ATOM 1514 N N . CYS A 1 194 ? 8.973 -3.276 -13.771 1.00 84.50 194 CYS A N 1
ATOM 1515 C CA . CYS A 1 194 ? 9.469 -3.703 -12.464 1.00 84.50 194 CYS A CA 1
ATOM 1516 C C . CYS A 1 194 ? 10.998 -3.851 -12.526 1.00 84.50 194 CYS A C 1
ATOM 1518 O O . CYS A 1 194 ? 11.482 -4.933 -12.864 1.00 84.50 194 CYS A O 1
ATOM 1520 N N . PRO A 1 195 ? 11.769 -2.778 -12.265 1.00 81.62 195 PRO A N 1
ATOM 1521 C CA . PRO A 1 195 ? 13.226 -2.849 -12.295 1.00 81.62 195 PRO A CA 1
ATOM 1522 C C . PRO A 1 195 ? 13.769 -3.720 -11.145 1.00 81.62 195 PRO A C 1
ATOM 1524 O O . PRO A 1 195 ? 13.123 -3.826 -10.096 1.00 81.62 195 PRO A O 1
ATOM 1527 N N . PRO A 1 196 ? 14.959 -4.332 -11.304 1.00 79.19 196 PRO A N 1
ATOM 1528 C CA . PRO A 1 196 ? 15.595 -5.087 -10.230 1.00 79.19 196 PRO A CA 1
ATOM 1529 C C . PRO A 1 196 ? 15.935 -4.168 -9.048 1.00 79.19 196 PRO A C 1
ATOM 1531 O O . PRO A 1 196 ? 16.436 -3.063 -9.235 1.00 79.19 196 PRO A O 1
ATOM 1534 N N . THR A 1 197 ? 15.691 -4.631 -7.821 1.00 80.25 197 THR A N 1
ATOM 1535 C CA . THR A 1 197 ? 16.003 -3.882 -6.587 1.00 80.25 197 THR A CA 1
ATOM 1536 C C . THR A 1 197 ? 17.359 -4.251 -5.983 1.00 80.25 197 THR A C 1
ATOM 1538 O O . THR A 1 197 ? 17.897 -3.503 -5.170 1.00 80.25 197 THR A O 1
ATOM 1541 N N . LEU A 1 198 ? 17.932 -5.391 -6.382 1.00 80.12 198 LEU A N 1
ATOM 1542 C CA . LEU A 1 198 ? 19.294 -5.795 -6.041 1.00 80.12 198 LEU A CA 1
ATOM 1543 C C . LEU A 1 198 ? 20.207 -5.455 -7.216 1.00 80.12 198 LEU A C 1
ATOM 1545 O O . LEU A 1 198 ? 20.106 -6.057 -8.283 1.00 80.12 198 LEU A O 1
ATOM 1549 N N . VAL A 1 199 ? 21.089 -4.480 -7.017 1.00 78.12 199 VAL A N 1
ATOM 1550 C CA . VAL A 1 199 ? 21.949 -3.927 -8.066 1.00 78.12 199 VAL A CA 1
ATOM 1551 C C . VAL A 1 199 ? 23.397 -3.866 -7.589 1.00 78.12 199 VAL A C 1
ATOM 1553 O O . VAL A 1 199 ? 23.671 -3.622 -6.416 1.00 78.12 199 VAL A O 1
ATOM 1556 N N . GLN A 1 200 ? 24.340 -4.106 -8.501 1.00 74.81 200 GLN A N 1
ATOM 1557 C CA . GLN A 1 200 ? 25.777 -3.918 -8.242 1.00 74.81 200 GLN A CA 1
ATOM 1558 C C . GLN A 1 200 ? 26.217 -2.466 -8.463 1.00 74.81 200 GLN A C 1
ATOM 1560 O O . GLN A 1 200 ? 27.241 -2.030 -7.945 1.00 74.81 200 GLN A O 1
ATOM 1565 N N . THR A 1 201 ? 25.433 -1.718 -9.236 1.00 69.75 201 THR A N 1
ATOM 1566 C CA . THR A 1 201 ? 25.626 -0.300 -9.526 1.00 69.75 201 THR A CA 1
ATOM 1567 C C . THR A 1 201 ? 24.650 0.527 -8.706 1.00 69.75 201 THR A C 1
ATOM 1569 O O . THR A 1 201 ? 23.499 0.138 -8.543 1.00 69.75 201 THR A O 1
ATOM 1572 N N . GLN A 1 202 ? 25.079 1.686 -8.219 1.00 54.44 202 GLN A N 1
ATOM 1573 C CA . GLN A 1 202 ? 24.207 2.579 -7.464 1.00 54.44 202 GLN A CA 1
ATOM 1574 C C . GLN A 1 202 ? 23.133 3.182 -8.379 1.00 54.44 202 GLN A C 1
ATOM 1576 O O . GLN A 1 202 ? 23.426 4.088 -9.155 1.00 54.44 202 GLN A O 1
ATOM 1581 N N . VAL A 1 203 ? 21.896 2.697 -8.275 1.00 58.88 203 VAL A N 1
ATOM 1582 C CA . VAL A 1 203 ? 20.718 3.322 -8.891 1.00 58.88 203 VAL A CA 1
ATOM 1583 C C . VAL A 1 203 ? 19.503 3.095 -7.986 1.00 58.88 203 VAL A C 1
ATOM 1585 O O . VAL A 1 203 ? 19.416 2.074 -7.304 1.00 58.88 203 VAL A O 1
ATOM 1588 N N . GLU A 1 204 ? 18.600 4.073 -7.942 1.00 57.62 204 GLU A N 1
ATOM 1589 C CA . GLU A 1 204 ? 17.329 4.008 -7.209 1.00 57.62 204 GLU A CA 1
ATOM 1590 C C . GLU A 1 204 ? 16.307 3.166 -8.012 1.00 57.62 204 GLU A C 1
ATOM 1592 O O . GLU A 1 204 ? 16.411 3.059 -9.233 1.00 57.62 204 GLU A O 1
ATOM 1597 N N . GLY A 1 205 ? 15.353 2.524 -7.330 1.00 56.53 205 GLY A N 1
ATOM 1598 C CA . GLY A 1 205 ? 14.331 1.664 -7.947 1.00 56.53 205 GLY A CA 1
ATOM 1599 C C . GLY A 1 205 ? 12.978 1.737 -7.227 1.00 56.53 205 GLY A C 1
ATOM 1600 O O . GLY A 1 205 ? 12.807 2.516 -6.289 1.00 56.53 205 GLY A O 1
ATOM 1601 N N . ALA A 1 206 ? 12.004 0.904 -7.624 1.00 63.53 206 ALA A N 1
ATOM 1602 C CA . ALA A 1 206 ? 10.595 0.992 -7.190 1.00 63.53 206 ALA A CA 1
ATOM 1603 C C . ALA A 1 206 ? 10.395 1.132 -5.661 1.00 63.53 206 ALA A C 1
ATOM 1605 O O . ALA A 1 206 ? 9.734 2.062 -5.188 1.00 63.53 206 ALA A O 1
ATOM 1606 N N . GLN A 1 207 ? 10.997 0.233 -4.875 1.00 77.25 207 GLN A N 1
ATOM 1607 C CA . GLN A 1 207 ? 11.338 0.542 -3.486 1.00 77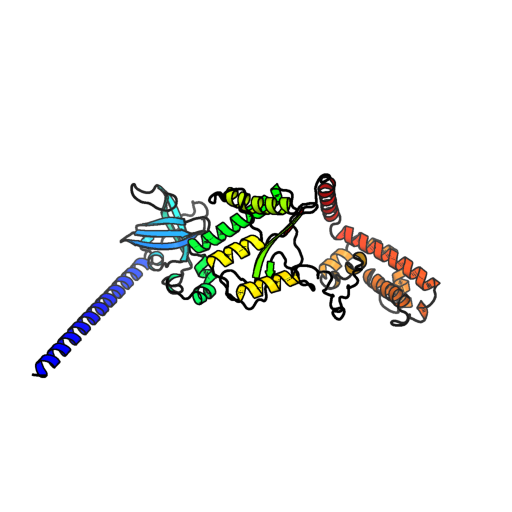.25 207 GLN A CA 1
ATOM 1608 C C . GLN A 1 207 ? 12.777 1.031 -3.484 1.00 77.25 207 GLN A C 1
ATOM 1610 O O . GLN A 1 207 ? 13.681 0.341 -3.958 1.00 77.25 207 GLN A O 1
ATOM 1615 N N . SER A 1 208 ? 12.968 2.234 -2.967 1.00 83.00 208 SER A N 1
ATOM 1616 C CA . SER A 1 208 ? 14.265 2.885 -2.930 1.00 83.00 208 SER A CA 1
ATOM 1617 C C . SER A 1 208 ? 14.801 2.905 -1.507 1.00 83.00 208 SER A C 1
ATOM 1619 O O . SER A 1 208 ? 14.068 3.182 -0.549 1.00 83.00 208 SER A O 1
ATOM 1621 N N . TYR A 1 209 ? 16.097 2.626 -1.379 1.00 85.81 209 TYR A N 1
ATOM 1622 C CA . TYR A 1 209 ? 16.783 2.476 -0.102 1.00 85.81 209 TYR A CA 1
ATOM 1623 C C . TYR A 1 209 ? 17.871 3.534 0.046 1.00 85.81 209 TYR A C 1
ATOM 1625 O O . TYR A 1 209 ? 18.766 3.635 -0.787 1.00 85.81 209 TYR A O 1
ATOM 1633 N N . ARG A 1 210 ? 17.833 4.304 1.136 1.00 83.25 210 ARG A N 1
ATOM 1634 C CA . ARG A 1 210 ? 18.840 5.329 1.443 1.00 83.25 210 ARG A CA 1
ATOM 1635 C C . ARG A 1 210 ? 19.529 5.016 2.758 1.00 83.25 210 ARG A C 1
ATOM 1637 O O . ARG A 1 210 ? 18.910 5.037 3.818 1.00 83.25 210 ARG A O 1
ATOM 1644 N N . ALA A 1 211 ? 20.841 4.811 2.697 1.00 85.19 211 ALA A N 1
ATOM 1645 C CA . ALA A 1 211 ? 21.686 4.564 3.867 1.00 85.19 211 ALA A CA 1
ATOM 1646 C C . ALA A 1 211 ? 22.168 5.857 4.564 1.00 85.19 211 ALA A C 1
ATOM 1648 O O . ALA A 1 211 ? 23.154 5.851 5.302 1.00 85.19 211 ALA A O 1
ATOM 1649 N N . GLU A 1 212 ? 21.494 6.988 4.338 1.00 82.81 212 GLU A N 1
ATOM 1650 C CA . GLU A 1 212 ? 21.838 8.253 4.983 1.00 82.81 212 GLU A CA 1
ATOM 1651 C C . GLU A 1 212 ? 21.554 8.205 6.490 1.00 82.81 212 GLU A C 1
ATOM 1653 O O . GLU A 1 212 ? 20.435 7.939 6.933 1.00 82.81 212 GLU A O 1
ATOM 1658 N N . GLN A 1 213 ? 22.546 8.564 7.304 1.00 82.12 213 GLN A N 1
ATOM 1659 C CA . GLN A 1 213 ? 22.407 8.653 8.762 1.00 82.12 213 GLN A CA 1
ATOM 1660 C C . GLN A 1 213 ? 21.709 9.960 9.190 1.00 82.12 213 GLN A C 1
ATOM 1662 O O . GLN A 1 213 ? 22.244 10.762 9.953 1.00 82.12 213 GLN A O 1
ATOM 1667 N N . SER A 1 214 ? 20.501 10.206 8.677 1.00 81.62 214 SER A N 1
ATOM 1668 C CA . SER A 1 214 ? 19.744 11.446 8.882 1.00 81.62 214 SER A CA 1
ATOM 1669 C C . SER A 1 214 ? 18.322 11.159 9.366 1.00 81.62 214 SER A C 1
ATOM 1671 O O . SER A 1 214 ? 17.493 10.629 8.634 1.00 81.62 214 SER A O 1
ATOM 1673 N N . ARG A 1 215 ? 17.991 11.570 10.600 1.00 76.62 215 ARG A N 1
ATOM 1674 C CA . ARG A 1 215 ? 16.634 11.449 11.177 1.00 76.62 215 ARG A CA 1
ATOM 1675 C C . ARG A 1 215 ? 15.797 12.718 10.982 1.00 76.62 215 ARG A C 1
ATOM 1677 O O . ARG A 1 215 ? 15.235 13.269 11.927 1.00 76.62 215 ARG A O 1
ATOM 1684 N N . ARG A 1 216 ? 15.738 13.239 9.753 1.00 79.88 216 ARG A N 1
ATOM 1685 C CA . ARG A 1 216 ? 14.888 14.401 9.427 1.00 79.88 216 ARG A CA 1
ATOM 1686 C C . ARG A 1 216 ? 13.458 13.964 9.102 1.00 79.88 216 ARG A C 1
ATOM 1688 O O . ARG A 1 216 ? 13.232 12.896 8.556 1.00 79.88 216 ARG A O 1
ATOM 1695 N N . ARG A 1 217 ? 12.489 14.863 9.315 1.00 78.94 217 ARG A N 1
ATOM 1696 C CA . ARG A 1 217 ? 11.031 14.634 9.146 1.00 78.94 217 ARG A CA 1
ATOM 1697 C C . ARG A 1 217 ? 10.559 14.102 7.777 1.00 78.94 217 ARG A C 1
ATOM 1699 O O . ARG A 1 217 ? 9.390 13.765 7.651 1.00 78.94 217 ARG A O 1
ATOM 1706 N N . ARG A 1 218 ? 11.409 14.107 6.748 1.00 83.62 218 ARG A N 1
ATOM 1707 C CA . ARG A 1 218 ? 11.072 13.708 5.367 1.00 83.62 218 ARG A CA 1
ATOM 1708 C C . ARG A 1 218 ? 12.043 12.677 4.779 1.00 83.62 218 ARG A C 1
ATOM 1710 O O . ARG A 1 218 ? 12.059 12.505 3.571 1.00 83.62 218 ARG A O 1
ATOM 1717 N N . HIS A 1 219 ? 12.900 12.079 5.606 1.00 84.50 219 HIS A N 1
ATOM 1718 C CA . HIS A 1 219 ? 13.879 11.087 5.161 1.00 84.50 219 HIS A CA 1
ATOM 1719 C C . HIS A 1 219 ? 13.493 9.741 5.767 1.00 84.50 219 HIS A C 1
ATOM 1721 O O . HIS A 1 219 ? 13.331 9.634 6.983 1.00 84.50 219 HIS A O 1
ATOM 1727 N N . LEU A 1 220 ? 13.305 8.749 4.904 1.00 87.31 220 LEU A N 1
ATOM 1728 C CA . LEU A 1 220 ? 13.081 7.359 5.273 1.00 87.31 220 LEU A CA 1
ATOM 1729 C C . LEU A 1 220 ? 14.221 6.532 4.681 1.00 87.31 220 LEU A C 1
ATOM 1731 O O . LEU A 1 220 ? 14.710 6.856 3.600 1.00 87.31 220 LEU A O 1
ATOM 1735 N N . ALA A 1 221 ? 14.630 5.484 5.395 1.00 88.62 221 ALA A N 1
ATOM 1736 C CA . ALA A 1 221 ? 15.636 4.549 4.897 1.00 88.62 221 ALA A CA 1
ATOM 1737 C C . ALA A 1 221 ? 15.086 3.673 3.764 1.00 88.62 221 ALA A C 1
ATOM 1739 O O . ALA A 1 221 ? 15.839 3.278 2.886 1.00 88.62 221 ALA A O 1
ATOM 1740 N N . GLU A 1 222 ? 13.779 3.419 3.769 1.00 89.94 222 GLU A N 1
ATOM 1741 C CA . GLU A 1 222 ? 13.038 2.743 2.709 1.00 89.94 222 GLU A CA 1
ATOM 1742 C C . GLU A 1 222 ? 11.805 3.583 2.380 1.00 89.94 222 GLU A C 1
ATOM 1744 O O . GLU A 1 222 ? 11.065 4.012 3.276 1.00 89.94 222 GLU A O 1
ATOM 1749 N N . TYR A 1 223 ? 11.596 3.858 1.099 1.00 89.12 223 TYR A N 1
ATOM 1750 C CA . TYR A 1 223 ? 10.443 4.607 0.632 1.00 89.12 223 TYR A CA 1
ATOM 1751 C C . TYR A 1 223 ? 9.992 4.120 -0.737 1.00 89.12 223 TYR A C 1
ATOM 1753 O O . TYR A 1 223 ? 10.767 3.640 -1.560 1.00 89.12 223 TYR A O 1
ATOM 1761 N N . SER A 1 224 ? 8.701 4.298 -0.971 1.00 89.75 224 SER A N 1
ATOM 1762 C CA . SER A 1 224 ? 8.079 3.996 -2.245 1.00 89.75 224 SER A CA 1
ATOM 1763 C C . SER A 1 224 ? 8.379 5.118 -3.231 1.00 89.75 224 SER A C 1
ATOM 1765 O O . SER A 1 224 ? 7.968 6.261 -3.003 1.00 89.75 224 SER A O 1
ATOM 1767 N N . HIS A 1 225 ? 9.103 4.792 -4.297 1.00 89.38 225 HIS A N 1
ATOM 1768 C CA . HIS A 1 225 ? 9.564 5.742 -5.297 1.00 89.38 225 HIS A CA 1
ATOM 1769 C C . HIS A 1 225 ? 8.746 5.566 -6.580 1.00 89.38 225 HIS A C 1
ATOM 1771 O O . HIS A 1 225 ? 8.548 4.454 -7.061 1.00 89.38 225 HIS A O 1
ATOM 1777 N N . VAL A 1 226 ? 8.199 6.668 -7.092 1.00 90.94 226 VAL A N 1
ATOM 1778 C CA . VAL A 1 226 ? 7.495 6.696 -8.378 1.00 90.94 226 VAL A CA 1
ATOM 1779 C C . VAL A 1 226 ? 8.431 7.351 -9.376 1.00 90.94 226 VAL A C 1
ATOM 1781 O O . VAL A 1 226 ? 8.733 8.536 -9.238 1.00 90.94 226 VAL A O 1
ATOM 1784 N N . GLU A 1 227 ? 8.869 6.580 -10.362 1.00 89.50 227 GLU A N 1
ATOM 1785 C CA . GLU A 1 227 ? 9.857 7.003 -11.353 1.00 89.50 227 GLU A CA 1
ATOM 1786 C C . GLU A 1 227 ? 9.254 6.869 -12.746 1.00 89.50 227 GLU A C 1
ATOM 1788 O O . GLU A 1 227 ? 8.548 5.905 -13.035 1.00 89.50 227 GLU A O 1
ATOM 1793 N N . ALA A 1 228 ? 9.496 7.844 -13.616 1.00 91.31 228 ALA A N 1
ATOM 1794 C CA . ALA A 1 228 ? 8.979 7.828 -14.976 1.00 91.31 228 ALA A CA 1
ATOM 1795 C C . ALA A 1 228 ? 10.018 8.383 -15.942 1.00 91.31 228 ALA A C 1
ATOM 1797 O O . ALA A 1 228 ? 10.598 9.436 -15.689 1.00 91.31 228 ALA A O 1
ATOM 1798 N N . GLU A 1 229 ? 10.177 7.699 -17.070 1.00 89.56 229 GLU A N 1
ATOM 1799 C CA . GLU A 1 229 ? 11.120 8.041 -18.124 1.00 89.56 229 GLU A CA 1
ATOM 1800 C C . GLU A 1 229 ? 10.362 8.299 -19.431 1.00 89.56 229 GLU A C 1
ATOM 1802 O O . GLU A 1 229 ? 9.413 7.591 -19.790 1.00 89.56 229 GLU A O 1
ATOM 1807 N N . CYS A 1 230 ? 10.757 9.352 -20.145 1.00 87.81 230 CYS A N 1
ATOM 1808 C CA . CYS A 1 230 ? 10.089 9.797 -21.365 1.00 87.81 230 CYS A CA 1
ATOM 1809 C C . CYS A 1 230 ? 11.115 10.038 -22.468 1.00 87.81 230 CYS A C 1
ATOM 1811 O O . CYS A 1 230 ? 11.940 10.941 -22.353 1.00 87.81 230 CYS A O 1
ATOM 1813 N N . LEU A 1 231 ? 11.014 9.304 -23.575 1.00 87.62 231 LEU A N 1
ATOM 1814 C CA . LEU A 1 231 ? 11.880 9.538 -24.728 1.00 87.62 231 LEU A CA 1
ATOM 1815 C C . LEU A 1 231 ? 11.381 10.714 -25.583 1.00 87.62 231 LEU A C 1
ATOM 1817 O O . LEU A 1 231 ? 10.176 10.951 -25.711 1.00 87.62 231 LEU A O 1
ATOM 1821 N N . PHE A 1 232 ? 12.319 11.411 -26.232 1.00 90.38 232 PHE A N 1
ATOM 1822 C CA . PHE A 1 232 ? 12.054 12.481 -27.207 1.00 90.38 232 PHE A CA 1
ATOM 1823 C C . PHE A 1 232 ? 11.211 13.641 -26.654 1.00 90.38 232 PHE A C 1
ATOM 1825 O O . PHE A 1 232 ? 10.211 14.040 -27.268 1.00 90.38 232 PHE A O 1
ATOM 1832 N N . ILE A 1 233 ? 11.609 14.165 -25.494 1.00 90.50 233 ILE A N 1
ATOM 1833 C CA . ILE A 1 233 ? 11.005 15.349 -24.880 1.00 90.50 233 ILE A CA 1
ATOM 1834 C C . ILE A 1 233 ? 12.037 16.453 -24.652 1.00 90.50 233 ILE A C 1
ATOM 1836 O O . ILE A 1 233 ? 13.232 16.206 -24.499 1.00 90.50 233 ILE A O 1
ATOM 1840 N N . THR A 1 234 ? 11.553 17.683 -24.599 1.00 94.12 234 THR A N 1
ATOM 1841 C CA . THR A 1 234 ? 12.291 18.865 -24.158 1.00 94.12 234 THR A CA 1
ATOM 1842 C C . THR A 1 234 ? 12.154 19.064 -22.646 1.00 94.12 234 THR A C 1
ATOM 1844 O O . THR A 1 234 ? 11.265 18.509 -21.995 1.00 94.12 234 THR A O 1
ATOM 1847 N N . PHE A 1 235 ? 13.002 19.915 -22.065 1.00 90.25 235 PHE A N 1
ATOM 1848 C CA . PHE A 1 235 ? 12.911 20.263 -20.643 1.00 90.25 235 PHE A CA 1
ATOM 1849 C C . PHE A 1 235 ? 11.584 20.955 -20.279 1.00 90.25 235 PHE A C 1
ATOM 1851 O O . PHE A 1 235 ? 11.046 20.757 -19.191 1.00 90.25 235 PHE A O 1
ATOM 1858 N N . GLU A 1 236 ? 11.017 21.742 -21.193 1.00 91.44 236 GLU A N 1
ATOM 1859 C CA . GLU A 1 236 ? 9.712 22.366 -20.981 1.00 91.44 236 GLU A CA 1
ATOM 1860 C C . GLU A 1 236 ? 8.577 21.336 -20.949 1.00 91.44 236 GLU A C 1
ATOM 1862 O O . GLU A 1 236 ? 7.712 21.394 -20.072 1.00 91.44 236 GLU A O 1
ATOM 1867 N N . GLU A 1 237 ? 8.613 20.350 -21.844 1.00 91.44 237 GLU A N 1
ATOM 1868 C CA . GLU A 1 237 ? 7.665 19.235 -21.830 1.00 91.44 237 GLU A CA 1
ATOM 1869 C C . GLU A 1 237 ? 7.803 18.388 -20.560 1.00 91.44 237 GLU A C 1
ATOM 1871 O O . GLU A 1 237 ? 6.785 17.970 -20.010 1.00 91.44 237 GLU A O 1
ATOM 1876 N N . LEU A 1 238 ? 9.023 18.189 -20.044 1.00 91.81 238 LEU A N 1
ATOM 1877 C CA . LEU A 1 238 ? 9.246 17.528 -18.754 1.00 91.81 238 LEU A CA 1
ATOM 1878 C C . LEU A 1 238 ? 8.553 18.283 -17.611 1.00 91.81 238 LEU A C 1
ATOM 1880 O O . LEU A 1 238 ? 7.808 17.684 -16.837 1.00 91.81 238 LEU A O 1
ATOM 1884 N N . MET A 1 239 ? 8.745 19.603 -17.523 1.00 92.12 239 MET A N 1
ATOM 1885 C CA . MET A 1 239 ? 8.089 20.423 -16.496 1.00 92.12 239 MET A CA 1
ATOM 1886 C C . MET A 1 239 ? 6.560 20.372 -16.608 1.00 92.12 239 MET A C 1
ATOM 1888 O O . MET A 1 239 ? 5.875 20.248 -15.593 1.00 92.12 239 MET A O 1
ATOM 1892 N N . ASN A 1 240 ? 6.024 20.427 -17.831 1.00 93.19 240 ASN A N 1
ATOM 1893 C CA . ASN A 1 240 ? 4.586 20.316 -18.075 1.00 93.19 240 ASN A CA 1
ATOM 1894 C C . ASN A 1 240 ? 4.040 18.943 -17.653 1.00 93.19 240 ASN A C 1
ATOM 1896 O O . ASN A 1 240 ? 2.967 18.877 -17.062 1.00 93.19 240 ASN A O 1
ATOM 1900 N N . LYS A 1 241 ? 4.783 17.856 -17.904 1.00 94.00 241 LYS A N 1
ATOM 1901 C CA . LYS A 1 241 ? 4.419 16.498 -17.468 1.00 94.00 241 LYS A CA 1
ATOM 1902 C C . LYS A 1 241 ? 4.404 16.357 -15.944 1.00 94.00 241 LYS A C 1
ATOM 1904 O O . LYS A 1 241 ? 3.489 15.739 -15.414 1.00 94.00 241 LYS A O 1
ATOM 1909 N N . ILE A 1 242 ? 5.365 16.957 -15.233 1.00 93.94 242 ILE A N 1
ATOM 1910 C CA . ILE A 1 242 ? 5.384 16.964 -13.757 1.00 93.94 242 ILE A CA 1
ATOM 1911 C C . ILE A 1 242 ? 4.172 17.727 -13.204 1.00 93.94 242 ILE A C 1
ATOM 1913 O O . ILE A 1 242 ? 3.499 17.244 -12.294 1.00 93.94 242 ILE A O 1
ATOM 1917 N N . GLU A 1 243 ? 3.874 18.907 -13.755 1.00 94.31 243 GLU A N 1
ATOM 1918 C CA . GLU A 1 243 ? 2.699 19.691 -13.358 1.00 94.31 243 GLU A CA 1
ATOM 1919 C C . GLU A 1 243 ? 1.395 18.919 -13.599 1.00 94.31 243 GLU A C 1
ATOM 1921 O O . GLU A 1 243 ? 0.509 18.902 -12.741 1.00 94.31 243 GLU A O 1
ATOM 1926 N N . ASP A 1 244 ? 1.291 18.273 -14.758 1.00 95.50 244 ASP A N 1
ATOM 1927 C CA . ASP A 1 244 ? 0.135 17.481 -15.156 1.00 95.50 244 ASP A CA 1
ATOM 1928 C C . ASP A 1 244 ? -0.060 16.250 -14.259 1.00 95.50 244 ASP A C 1
ATOM 1930 O O . ASP A 1 244 ? -1.178 16.010 -13.812 1.00 95.50 244 ASP A O 1
ATOM 1934 N N . LEU A 1 245 ? 1.014 15.532 -13.904 1.00 95.38 245 LEU A N 1
ATOM 1935 C CA . LEU A 1 245 ? 0.978 14.427 -12.937 1.00 95.38 245 LEU A CA 1
ATOM 1936 C C . LEU A 1 245 ? 0.393 14.862 -11.596 1.00 95.38 245 LEU A C 1
ATOM 1938 O O . LEU A 1 245 ? -0.542 14.241 -11.092 1.00 95.38 245 LEU A O 1
ATOM 1942 N N . VAL A 1 246 ? 0.930 15.935 -11.014 1.00 94.44 246 VAL A N 1
ATOM 1943 C CA . VAL A 1 246 ? 0.487 16.393 -9.694 1.00 94.44 246 VAL A CA 1
ATOM 1944 C C . VAL A 1 246 ? -0.956 16.901 -9.753 1.00 94.44 246 VAL A C 1
ATOM 1946 O O . VAL A 1 246 ? -1.749 16.579 -8.870 1.00 94.44 246 VAL A O 1
ATOM 1949 N N . SER A 1 247 ? -1.310 17.665 -10.788 1.00 94.44 247 SER A N 1
ATOM 1950 C CA . SER A 1 247 ? -2.649 18.251 -10.923 1.00 94.44 247 SER A CA 1
ATOM 1951 C C . SER A 1 247 ? -3.719 17.185 -11.172 1.00 94.44 247 SER A C 1
ATOM 1953 O O . SER A 1 247 ? -4.722 17.164 -10.464 1.00 94.44 247 SER A O 1
ATOM 1955 N N . ASP A 1 248 ? -3.484 16.253 -12.100 1.00 95.62 248 ASP A N 1
ATOM 1956 C CA . ASP A 1 248 ? -4.429 15.180 -12.443 1.00 95.62 248 ASP A CA 1
ATOM 1957 C C . ASP A 1 248 ? -4.687 14.247 -11.250 1.00 95.62 248 ASP A C 1
ATOM 1959 O O . ASP A 1 248 ? -5.831 13.903 -10.963 1.00 95.62 248 ASP A O 1
ATOM 1963 N N . VAL A 1 249 ? -3.645 13.872 -10.497 1.00 94.25 249 VAL A N 1
ATOM 1964 C CA . VAL A 1 249 ? -3.802 13.028 -9.298 1.00 94.25 249 VAL A CA 1
ATOM 1965 C C . VAL A 1 249 ? -4.595 13.754 -8.205 1.00 94.25 249 VAL A C 1
ATOM 1967 O O . VAL A 1 249 ? -5.470 13.153 -7.580 1.00 94.25 249 VAL A O 1
ATOM 1970 N N . VAL A 1 250 ? -4.331 15.048 -7.988 1.00 93.62 250 VAL A N 1
ATOM 1971 C CA . VAL A 1 250 ? -5.075 15.881 -7.025 1.00 93.62 250 VAL A CA 1
ATOM 1972 C C . VAL A 1 250 ? -6.548 15.997 -7.420 1.00 93.62 250 VAL A C 1
ATOM 1974 O O . VAL A 1 250 ? -7.419 15.832 -6.565 1.00 93.62 250 VAL A O 1
ATOM 1977 N N . GLU A 1 251 ? -6.836 16.234 -8.698 1.00 92.75 251 GLU A N 1
ATOM 1978 C CA . GLU A 1 251 ? -8.201 16.362 -9.214 1.00 92.75 251 GLU A CA 1
ATOM 1979 C C . GLU A 1 251 ? -8.983 15.042 -9.125 1.00 92.75 251 GLU A C 1
ATOM 1981 O O . GLU A 1 251 ? -10.128 15.042 -8.663 1.00 92.75 251 GLU A O 1
ATOM 1986 N N . ARG A 1 252 ? -8.365 13.904 -9.480 1.00 92.06 252 ARG A N 1
ATOM 1987 C CA . ARG A 1 252 ? -8.981 12.562 -9.389 1.00 92.06 252 ARG A CA 1
ATOM 1988 C C . ARG A 1 252 ? -9.414 12.208 -7.973 1.00 92.06 252 ARG A C 1
ATOM 1990 O O . ARG A 1 252 ? -10.521 11.713 -7.770 1.00 92.06 252 ARG A O 1
ATOM 1997 N N . GLU A 1 253 ? -8.565 12.515 -6.999 1.00 90.81 253 GLU A N 1
ATOM 1998 C CA . GLU A 1 253 ? -8.823 12.256 -5.580 1.00 90.81 253 GLU A CA 1
ATOM 1999 C C . GLU A 1 253 ? -9.609 13.390 -4.894 1.00 90.81 253 GLU A C 1
ATOM 2001 O O . GLU A 1 253 ? -9.811 13.368 -3.679 1.00 90.81 253 GLU A O 1
ATOM 2006 N N . LYS A 1 254 ? -10.100 14.371 -5.670 1.00 90.88 254 LYS A N 1
ATOM 2007 C CA . LYS A 1 254 ? -10.928 15.499 -5.208 1.00 90.88 254 LYS A CA 1
ATOM 2008 C C . LYS A 1 254 ? -10.266 16.336 -4.106 1.00 90.88 254 LYS A C 1
ATOM 2010 O O . LYS A 1 254 ? -10.947 16.895 -3.242 1.00 90.88 254 LYS A O 1
ATOM 2015 N N . PHE A 1 255 ? -8.940 16.441 -4.135 1.00 89.12 255 PHE A N 1
ATOM 2016 C CA . PHE A 1 255 ? -8.214 17.399 -3.307 1.00 89.12 255 PHE A CA 1
ATOM 2017 C C . PHE A 1 255 ? -8.397 18.830 -3.847 1.00 89.12 255 PHE A C 1
ATOM 2019 O O . PHE A 1 255 ? -8.799 19.009 -5.000 1.00 89.12 255 PHE A O 1
ATOM 2026 N N . PRO A 1 256 ? -8.119 19.873 -3.039 1.00 90.62 256 PRO A N 1
ATOM 2027 C CA . PRO A 1 256 ? -8.180 21.253 -3.509 1.00 90.62 256 PRO A CA 1
ATOM 2028 C C . PRO A 1 256 ? -7.336 21.458 -4.771 1.00 90.62 256 PRO A C 1
ATOM 2030 O O . PRO A 1 256 ? -6.138 21.172 -4.771 1.00 90.62 256 PRO A O 1
ATOM 2033 N N . SER A 1 257 ? -7.969 21.966 -5.830 1.00 87.88 257 SER A N 1
ATOM 2034 C CA . SER A 1 257 ? -7.337 22.165 -7.135 1.00 87.88 257 SER A CA 1
ATOM 2035 C C . SER A 1 257 ? -6.106 23.063 -7.031 1.00 87.88 257 SER A C 1
ATOM 2037 O O . SER A 1 257 ? -6.148 24.122 -6.394 1.00 87.88 257 SER A O 1
ATOM 2039 N N . LEU A 1 258 ? -5.027 22.677 -7.706 1.00 90.62 258 LEU A N 1
ATOM 2040 C CA . LEU A 1 258 ? -3.804 23.467 -7.770 1.00 90.62 258 LEU A CA 1
ATOM 2041 C C . LEU A 1 258 ? -3.897 24.508 -8.889 1.00 90.62 258 LEU A C 1
ATOM 2043 O O . LEU A 1 258 ? -4.417 24.243 -9.971 1.00 90.62 258 LEU A O 1
ATOM 2047 N N . LYS A 1 259 ? -3.378 25.714 -8.639 1.00 90.06 259 LYS A N 1
ATOM 2048 C CA . LYS A 1 259 ? -3.346 26.770 -9.656 1.00 90.06 259 LYS A CA 1
ATOM 2049 C C . LYS A 1 259 ? -2.265 26.461 -10.690 1.00 90.06 259 LYS A C 1
ATOM 2051 O O . LYS A 1 259 ? -1.094 26.351 -10.334 1.00 90.06 259 LYS A O 1
ATOM 2056 N N . ARG A 1 260 ? -2.668 26.403 -11.958 1.00 86.81 260 ARG A N 1
ATOM 2057 C CA . ARG A 1 260 ? -1.788 26.210 -13.116 1.00 86.81 260 ARG A CA 1
ATOM 2058 C C . ARG A 1 260 ? -1.585 27.528 -13.888 1.00 86.81 260 ARG A C 1
ATOM 2060 O O . ARG A 1 260 ? -2.508 28.351 -13.899 1.00 86.81 260 ARG A O 1
ATOM 2067 N N . PRO A 1 261 ? -0.423 27.747 -14.533 1.00 90.56 261 PRO A N 1
ATOM 2068 C CA . PRO A 1 261 ? 0.793 26.933 -14.440 1.00 90.56 261 PRO A CA 1
ATOM 2069 C C . PRO A 1 261 ? 1.496 27.105 -13.084 1.00 90.56 261 PRO A C 1
ATOM 2071 O O . PRO A 1 261 ? 1.326 28.122 -12.404 1.00 90.56 261 PRO A O 1
ATOM 2074 N N . PHE A 1 262 ? 2.294 26.116 -12.686 1.00 91.38 262 PHE A N 1
ATOM 2075 C CA . PHE A 1 262 ? 3.108 26.191 -11.477 1.00 91.38 262 PHE A CA 1
ATOM 2076 C C . PHE A 1 262 ? 4.183 27.270 -11.617 1.00 91.38 262 PHE A C 1
ATOM 2078 O O . PHE A 1 262 ? 4.713 27.537 -12.698 1.00 91.38 262 PHE A O 1
ATOM 2085 N N . LEU A 1 263 ? 4.530 27.896 -10.491 1.00 89.25 263 LEU A N 1
ATOM 2086 C CA . LEU A 1 263 ? 5.597 28.889 -10.447 1.00 89.25 263 LEU A CA 1
ATOM 2087 C C . LEU A 1 263 ? 6.937 28.234 -10.817 1.00 89.25 263 LEU A C 1
ATOM 2089 O O . LEU A 1 263 ? 7.410 27.345 -10.110 1.00 89.25 263 LEU A O 1
ATOM 2093 N N . ARG A 1 264 ? 7.571 28.722 -11.887 1.00 86.44 264 ARG A N 1
ATOM 2094 C CA . ARG A 1 264 ? 8.931 28.338 -12.287 1.00 86.44 264 ARG A CA 1
ATOM 2095 C C . ARG A 1 264 ? 9.924 29.365 -11.745 1.00 86.44 264 ARG A C 1
ATOM 2097 O O . ARG A 1 264 ? 9.763 30.560 -11.979 1.00 86.44 264 ARG A O 1
ATOM 2104 N N . ILE A 1 265 ? 10.946 28.905 -11.028 1.00 83.12 265 ILE A N 1
ATOM 2105 C CA . ILE A 1 265 ? 12.024 29.750 -10.502 1.00 83.12 265 ILE A CA 1
ATOM 2106 C C . ILE A 1 265 ? 13.374 29.129 -10.853 1.00 83.12 265 ILE A C 1
ATOM 2108 O O . ILE A 1 265 ? 13.570 27.925 -10.696 1.00 83.12 265 ILE A O 1
ATOM 2112 N N . THR A 1 266 ? 14.305 29.946 -11.344 1.00 85.56 266 THR A N 1
ATOM 2113 C CA . THR A 1 266 ? 15.674 29.489 -11.608 1.00 85.56 266 THR A CA 1
ATOM 2114 C C . THR A 1 266 ? 16.450 29.357 -10.299 1.00 85.56 266 THR A C 1
ATOM 2116 O O . THR A 1 266 ? 16.139 30.019 -9.306 1.00 85.56 266 THR A O 1
ATOM 2119 N N . SER A 1 267 ? 17.507 28.544 -10.286 1.00 78.50 267 SER A N 1
ATOM 2120 C CA . SER A 1 267 ? 18.409 28.452 -9.130 1.00 78.50 267 SER A CA 1
ATOM 2121 C C . SER A 1 267 ? 19.010 29.816 -8.765 1.00 78.50 267 SER A C 1
ATOM 2123 O O . SER A 1 267 ? 19.050 30.179 -7.590 1.00 78.50 267 SER A O 1
ATOM 2125 N N . ALA A 1 268 ? 19.404 30.612 -9.764 1.00 78.50 268 ALA A N 1
ATOM 2126 C CA . ALA A 1 268 ? 19.941 31.955 -9.569 1.00 78.50 268 ALA A CA 1
ATOM 2127 C C . ALA A 1 268 ? 18.930 32.891 -8.890 1.00 78.50 268 ALA A C 1
ATOM 2129 O O . ALA A 1 268 ? 19.283 33.611 -7.953 1.00 78.50 268 ALA A O 1
ATOM 2130 N N . ASP A 1 269 ? 17.669 32.871 -9.320 1.00 80.38 269 ASP A N 1
ATOM 2131 C CA . ASP A 1 269 ? 16.634 33.724 -8.733 1.00 80.38 269 ASP A CA 1
ATOM 2132 C C . ASP A 1 269 ? 16.195 33.229 -7.354 1.00 80.38 269 ASP A C 1
ATOM 2134 O O . ASP A 1 269 ? 15.974 34.047 -6.460 1.00 80.38 269 ASP A O 1
ATOM 2138 N N . ALA A 1 270 ? 16.172 31.912 -7.129 1.00 78.12 270 ALA A N 1
ATOM 2139 C CA . ALA A 1 270 ? 15.957 31.335 -5.806 1.00 78.12 270 ALA A CA 1
ATOM 2140 C C . ALA A 1 270 ? 17.059 31.763 -4.821 1.00 78.12 270 ALA A C 1
ATOM 2142 O O . ALA A 1 270 ? 16.757 32.169 -3.701 1.00 78.12 270 ALA A O 1
ATOM 2143 N N . ILE A 1 271 ? 18.328 31.758 -5.243 1.00 74.00 271 ILE A N 1
ATOM 2144 C CA . ILE A 1 271 ? 19.460 32.234 -4.432 1.00 74.00 271 ILE A CA 1
ATOM 2145 C C . ILE A 1 271 ? 19.332 33.730 -4.127 1.00 74.00 271 ILE A C 1
ATOM 2147 O O . ILE A 1 271 ? 19.499 34.137 -2.977 1.00 74.00 271 ILE A O 1
ATOM 2151 N N . LYS A 1 272 ? 18.995 34.565 -5.119 1.00 78.81 272 LYS A N 1
ATOM 2152 C CA . LYS A 1 272 ? 18.738 36.001 -4.890 1.00 78.81 272 LYS A CA 1
ATOM 2153 C C . LYS A 1 272 ? 17.607 36.210 -3.883 1.00 78.81 272 LYS A C 1
ATOM 2155 O O . LYS A 1 272 ? 17.716 37.064 -3.004 1.00 78.81 272 LYS A O 1
ATOM 2160 N N . TRP A 1 273 ? 16.536 35.429 -3.996 1.00 76.94 273 TRP A N 1
ATOM 2161 C CA . TRP A 1 273 ? 15.398 35.485 -3.085 1.00 76.94 273 TRP A CA 1
ATOM 2162 C C . TRP A 1 273 ? 15.786 35.071 -1.660 1.00 76.94 273 TRP A C 1
ATOM 2164 O O . TRP A 1 273 ? 15.459 35.776 -0.707 1.00 76.94 273 TRP A O 1
ATOM 2174 N N . LEU A 1 274 ? 16.571 34.002 -1.511 1.00 72.88 274 LEU A N 1
ATOM 2175 C CA . LEU A 1 274 ? 17.108 33.566 -0.221 1.00 72.88 274 LEU A CA 1
ATOM 2176 C C . LEU A 1 274 ? 18.025 34.623 0.403 1.00 72.88 274 LEU A C 1
ATOM 2178 O O . LEU A 1 274 ? 17.852 34.949 1.574 1.00 72.88 274 LEU A O 1
ATOM 2182 N N . HIS A 1 275 ? 18.935 35.222 -0.369 1.00 69.81 275 HIS A N 1
ATOM 2183 C CA . HIS A 1 275 ? 19.783 36.320 0.107 1.00 69.81 275 HIS A CA 1
ATOM 2184 C C . HIS A 1 275 ? 18.971 37.525 0.586 1.00 69.81 275 HIS A C 1
ATOM 2186 O O . HIS A 1 275 ? 19.356 38.178 1.555 1.00 69.81 275 HIS A O 1
ATOM 2192 N N . LYS A 1 276 ? 17.839 37.811 -0.068 1.00 74.94 276 LYS A N 1
ATOM 2193 C CA . LYS A 1 276 ? 16.932 38.893 0.328 1.00 74.94 276 LYS A CA 1
ATOM 2194 C C . LYS A 1 276 ? 16.224 38.608 1.658 1.00 74.94 276 LYS A C 1
ATOM 2196 O O . LYS A 1 276 ? 15.923 39.550 2.382 1.00 74.94 276 LYS A O 1
ATOM 2201 N N . ILE A 1 277 ? 15.955 37.340 1.971 1.00 72.94 277 ILE A N 1
ATOM 2202 C CA . ILE A 1 277 ? 15.235 36.931 3.189 1.00 72.94 277 ILE A CA 1
ATOM 2203 C C . ILE A 1 277 ? 16.178 36.694 4.371 1.00 72.94 277 ILE A C 1
ATOM 2205 O O . ILE A 1 277 ? 15.832 37.030 5.498 1.00 72.94 277 ILE A O 1
ATOM 2209 N N . ILE A 1 278 ? 17.344 36.094 4.128 1.00 62.72 278 ILE A N 1
ATOM 2210 C CA . ILE A 1 278 ? 18.208 35.528 5.176 1.00 62.72 278 ILE A CA 1
ATOM 2211 C C . ILE A 1 278 ? 19.436 36.418 5.452 1.00 62.72 278 ILE A C 1
ATOM 2213 O O . ILE A 1 278 ? 20.047 36.309 6.511 1.00 62.72 278 ILE A O 1
ATOM 2217 N N . GLY A 1 279 ? 19.788 37.335 4.542 1.00 56.75 279 GLY A N 1
ATOM 2218 C CA . GLY A 1 279 ? 21.053 38.077 4.593 1.00 56.75 279 GLY A CA 1
ATOM 2219 C C . GLY A 1 279 ? 22.222 37.299 3.965 1.00 56.75 279 GLY A C 1
ATOM 2220 O O . GLY A 1 279 ? 22.067 36.156 3.538 1.00 56.75 279 GLY A O 1
ATOM 2221 N N . ARG A 1 280 ? 23.394 37.942 3.840 1.00 52.81 280 ARG A N 1
ATOM 2222 C CA . ARG A 1 280 ? 24.559 37.449 3.063 1.00 52.81 280 ARG A CA 1
ATOM 2223 C C . ARG A 1 280 ? 25.428 36.388 3.751 1.00 52.81 280 ARG A C 1
ATOM 2225 O O . ARG A 1 280 ? 26.358 35.907 3.116 1.00 52.81 280 ARG A O 1
ATOM 2232 N N . ASP A 1 281 ? 25.142 36.014 4.994 1.00 51.03 281 ASP A N 1
ATOM 2233 C CA . ASP A 1 281 ? 26.041 35.168 5.785 1.00 51.03 281 ASP A CA 1
ATOM 2234 C C . ASP A 1 281 ? 25.353 33.867 6.212 1.00 51.03 281 ASP A C 1
ATOM 2236 O O . ASP A 1 281 ? 24.637 33.822 7.214 1.00 51.03 281 ASP A O 1
ATOM 2240 N N . ASN A 1 282 ? 25.543 32.785 5.443 1.00 53.72 282 ASN A N 1
ATOM 2241 C CA . ASN A 1 282 ? 25.388 31.443 6.003 1.00 53.72 282 ASN A CA 1
ATOM 2242 C C . ASN A 1 282 ? 26.068 30.325 5.195 1.00 53.72 282 ASN A C 1
ATOM 2244 O O . ASN A 1 282 ? 25.954 30.231 3.972 1.00 53.72 282 ASN A O 1
ATOM 2248 N N . ARG A 1 283 ? 26.658 29.394 5.952 1.00 47.31 283 ARG A N 1
ATOM 2249 C CA . ARG A 1 283 ? 27.355 28.148 5.579 1.00 47.31 283 ARG A CA 1
ATOM 2250 C C . ARG A 1 283 ? 26.571 27.253 4.600 1.00 47.31 283 ARG A C 1
ATOM 2252 O O . ARG A 1 283 ? 27.157 26.457 3.874 1.00 47.31 283 ARG A O 1
ATOM 2259 N N . THR A 1 284 ? 25.249 27.409 4.555 1.00 49.16 284 THR A N 1
ATOM 2260 C CA . THR A 1 284 ? 24.319 26.696 3.666 1.00 49.16 284 THR A CA 1
ATOM 2261 C C . THR A 1 284 ? 24.489 27.072 2.190 1.00 49.16 284 THR A C 1
ATOM 2263 O O . THR A 1 284 ? 24.266 26.230 1.321 1.00 49.16 284 THR A O 1
ATOM 2266 N N . LEU A 1 285 ? 24.910 28.309 1.896 1.00 48.84 285 LEU A N 1
ATOM 2267 C CA . LEU A 1 285 ? 25.162 28.762 0.526 1.00 48.84 285 LEU A CA 1
ATOM 2268 C C . LEU A 1 285 ? 26.384 28.054 -0.070 1.00 48.84 285 LEU A C 1
ATOM 2270 O O . LEU A 1 285 ? 26.346 27.588 -1.204 1.00 48.84 285 LEU A O 1
ATOM 2274 N N . THR A 1 286 ? 27.433 27.898 0.739 1.00 51.41 286 THR A N 1
ATOM 2275 C CA . THR A 1 286 ? 28.676 27.214 0.369 1.00 51.41 286 THR A CA 1
ATOM 2276 C C . THR A 1 286 ? 28.437 25.728 0.097 1.00 51.41 286 THR A C 1
ATOM 2278 O O . THR A 1 286 ? 28.973 25.184 -0.863 1.00 51.41 286 THR A O 1
ATOM 2281 N N . SER A 1 287 ? 27.570 25.070 0.878 1.00 47.75 287 SER A N 1
ATOM 2282 C CA . SER A 1 287 ? 27.179 23.674 0.628 1.00 47.75 287 SER A CA 1
ATOM 2283 C C . SER A 1 287 ? 26.359 23.507 -0.657 1.00 47.75 287 SER A C 1
ATOM 2285 O O . SER A 1 287 ? 26.561 22.538 -1.382 1.00 47.75 287 SER A O 1
ATOM 2287 N N . ALA A 1 288 ? 25.469 24.455 -0.970 1.00 46.94 288 ALA A N 1
ATOM 2288 C CA . ALA A 1 288 ? 24.703 24.439 -2.218 1.00 46.94 288 ALA A CA 1
ATOM 2289 C C . ALA A 1 288 ? 25.588 24.716 -3.448 1.00 46.94 288 ALA A C 1
ATOM 2291 O O . ALA A 1 288 ? 25.412 24.086 -4.487 1.00 46.94 288 ALA A O 1
ATOM 2292 N N . GLN A 1 289 ? 26.571 25.614 -3.323 1.00 49.53 289 GLN A N 1
ATOM 2293 C CA . GLN A 1 289 ? 27.552 25.907 -4.374 1.00 49.53 289 GLN A CA 1
ATOM 2294 C C . GLN A 1 289 ? 28.478 24.715 -4.653 1.00 49.53 289 GLN A C 1
ATOM 2296 O O . GLN A 1 289 ? 28.756 24.428 -5.814 1.00 49.53 289 GLN A O 1
ATOM 2301 N N . LEU A 1 290 ? 28.897 23.985 -3.614 1.00 48.91 290 LEU A N 1
ATOM 2302 C CA . LEU A 1 290 ? 29.733 22.789 -3.752 1.00 48.91 290 LEU A CA 1
ATOM 2303 C C . LEU A 1 290 ? 28.990 21.639 -4.454 1.00 48.91 290 LEU A C 1
ATOM 2305 O O . LEU A 1 290 ? 29.561 20.975 -5.312 1.00 48.91 290 LEU A O 1
ATOM 2309 N N . LEU A 1 291 ? 27.706 21.438 -4.133 1.00 49.81 291 LEU A N 1
ATOM 2310 C CA . LEU A 1 291 ? 26.869 20.423 -4.782 1.00 49.81 291 LEU A CA 1
ATOM 2311 C C . LEU A 1 291 ? 26.638 20.743 -6.271 1.00 49.81 291 LEU A C 1
ATOM 2313 O O . LEU A 1 291 ? 26.649 19.849 -7.110 1.00 49.81 291 LEU A O 1
ATOM 2317 N N . LEU A 1 292 ? 26.458 22.026 -6.603 1.00 49.69 292 LEU A N 1
ATOM 2318 C CA . LEU A 1 292 ? 26.272 22.484 -7.981 1.00 49.69 292 LEU A CA 1
ATOM 2319 C C . LEU A 1 292 ? 27.558 22.377 -8.813 1.00 49.69 292 LEU A C 1
ATOM 2321 O O . LEU A 1 292 ? 27.475 22.058 -9.992 1.00 49.69 292 LEU A O 1
ATOM 2325 N N . ALA A 1 293 ? 28.735 22.578 -8.216 1.00 51.66 293 ALA A N 1
ATOM 2326 C CA . ALA A 1 293 ? 30.017 22.459 -8.916 1.00 51.66 293 ALA A CA 1
ATOM 2327 C C . ALA A 1 293 ? 30.333 21.025 -9.392 1.00 51.66 293 ALA A C 1
ATOM 2329 O O . ALA A 1 293 ? 31.085 20.864 -10.344 1.00 51.66 293 ALA A O 1
ATOM 2330 N N . GLY A 1 294 ? 29.741 19.997 -8.770 1.00 51.62 294 GLY A N 1
ATOM 2331 C CA . GLY A 1 294 ? 29.879 18.599 -9.202 1.00 51.62 294 GLY A CA 1
ATOM 2332 C C . GLY A 1 294 ? 28.905 18.161 -10.304 1.00 51.62 294 GLY A C 1
ATOM 2333 O O . GLY A 1 294 ? 29.050 17.062 -10.829 1.00 51.62 294 GLY A O 1
ATOM 2334 N N . LEU A 1 295 ? 27.909 18.988 -10.648 1.00 48.34 295 LEU A N 1
ATOM 2335 C CA . LEU A 1 295 ? 26.851 18.660 -11.618 1.00 48.34 295 LEU A CA 1
ATOM 2336 C C . LEU A 1 295 ? 27.090 19.245 -13.021 1.00 48.34 295 LEU A C 1
ATOM 2338 O O . LEU A 1 295 ? 26.347 18.918 -13.945 1.00 48.34 295 LEU A O 1
ATOM 2342 N N . PHE A 1 296 ? 28.106 20.093 -13.197 1.00 50.91 296 PHE A N 1
ATOM 2343 C CA . PHE A 1 296 ? 28.453 20.697 -14.486 1.00 50.91 296 PHE A CA 1
ATOM 2344 C C . PHE A 1 296 ? 29.888 20.326 -14.881 1.00 50.91 296 PHE A C 1
ATOM 2346 O O . PHE A 1 296 ? 30.752 20.257 -14.006 1.00 50.91 296 PHE A O 1
ATOM 2353 N N . PRO A 1 297 ? 30.166 20.083 -16.177 1.00 52.41 297 PRO A N 1
ATOM 2354 C CA . PRO A 1 297 ? 31.516 19.776 -16.627 1.00 52.41 297 PRO A CA 1
ATOM 2355 C C . PRO A 1 297 ? 32.466 20.958 -16.363 1.00 52.41 297 PRO A C 1
ATOM 2357 O O . PRO A 1 297 ? 32.023 22.112 -16.370 1.00 52.41 297 PRO A O 1
ATOM 2360 N N . PRO A 1 298 ? 33.766 20.684 -16.148 1.00 57.59 298 PRO A N 1
ATOM 2361 C CA . PRO A 1 298 ? 34.764 21.719 -15.928 1.00 57.59 298 PRO A CA 1
ATOM 2362 C C . PRO A 1 298 ? 34.794 22.713 -17.094 1.00 57.59 298 PRO A C 1
ATOM 2364 O O . PRO A 1 298 ? 34.755 22.326 -18.263 1.00 57.59 298 PRO A O 1
ATOM 2367 N N . LEU A 1 299 ? 34.867 24.005 -16.772 1.00 63.66 299 LEU A N 1
ATOM 2368 C CA . LEU A 1 299 ? 35.152 25.044 -17.765 1.00 63.66 299 LEU A CA 1
ATOM 2369 C C . LEU A 1 299 ? 36.634 24.974 -18.160 1.00 63.66 299 LEU A C 1
ATOM 2371 O O . LEU A 1 299 ? 37.431 24.421 -17.413 1.00 63.66 299 LEU A O 1
ATOM 2375 N N . ASN A 1 300 ? 36.999 25.557 -19.307 1.00 49.81 300 ASN A N 1
ATOM 2376 C CA . ASN A 1 300 ? 38.280 25.395 -20.030 1.00 49.81 300 ASN A CA 1
ATOM 2377 C C . ASN A 1 300 ? 39.594 25.443 -19.210 1.00 49.81 300 ASN A C 1
ATOM 2379 O O . ASN A 1 300 ? 40.630 25.022 -19.716 1.00 49.81 300 ASN A O 1
ATOM 2383 N N . GLU A 1 301 ? 39.577 25.962 -17.984 1.00 57.12 301 GLU A N 1
ATOM 2384 C CA . GLU A 1 301 ? 40.734 26.070 -17.084 1.00 57.12 301 GLU A CA 1
ATOM 2385 C C . GLU A 1 301 ? 40.838 24.912 -16.065 1.00 57.12 301 GLU A C 1
ATOM 2387 O O . GLU A 1 301 ? 41.815 24.820 -15.325 1.00 57.12 301 GLU A O 1
ATOM 2392 N N . GLN A 1 302 ? 39.842 24.024 -16.002 1.00 55.81 302 GLN A N 1
ATOM 2393 C CA . GLN A 1 302 ? 39.749 22.906 -15.061 1.00 55.81 302 GLN A CA 1
ATOM 2394 C C . GLN A 1 302 ? 39.929 21.565 -15.795 1.00 55.81 302 GLN A C 1
ATOM 2396 O O . GLN A 1 302 ? 39.423 21.377 -16.899 1.00 55.81 302 GLN A O 1
ATOM 2401 N N . ILE A 1 303 ? 40.649 20.618 -15.182 1.00 56.22 303 ILE A N 1
ATOM 2402 C CA . ILE A 1 303 ? 41.042 19.342 -15.803 1.00 56.22 303 ILE A CA 1
ATOM 2403 C C . ILE A 1 303 ? 40.468 18.182 -14.984 1.00 56.22 303 ILE A C 1
ATOM 2405 O O . ILE A 1 303 ? 40.529 18.205 -13.755 1.00 56.22 303 ILE A O 1
ATOM 2409 N N . TRP A 1 304 ? 39.919 17.172 -15.661 1.00 50.16 304 TRP A N 1
ATOM 2410 C CA . TRP A 1 304 ? 39.509 15.913 -15.036 1.00 50.16 304 TRP A CA 1
ATOM 2411 C C . TRP A 1 304 ? 40.715 15.173 -14.443 1.00 50.16 304 TRP A C 1
ATOM 2413 O O . TRP A 1 304 ? 41.783 15.121 -15.055 1.00 50.16 304 TRP A O 1
ATOM 2423 N N . ASP A 1 305 ? 40.540 14.591 -13.254 1.00 50.91 305 ASP A N 1
ATOM 2424 C CA . ASP A 1 305 ? 41.566 13.762 -12.625 1.00 50.91 305 ASP A CA 1
ATOM 2425 C C . ASP A 1 305 ? 41.552 12.349 -13.225 1.00 50.91 305 ASP A C 1
ATOM 2427 O O . ASP A 1 305 ? 40.678 11.525 -12.944 1.00 50.91 305 ASP A O 1
ATOM 2431 N N . ASN A 1 306 ? 42.554 12.075 -14.057 1.00 51.16 306 ASN A N 1
ATOM 2432 C CA . ASN A 1 306 ? 42.724 10.808 -14.763 1.00 51.16 306 ASN A CA 1
ATOM 2433 C C . ASN A 1 306 ? 43.200 9.656 -13.852 1.00 51.16 306 ASN A C 1
ATOM 2435 O O . ASN A 1 306 ? 43.413 8.548 -14.340 1.00 51.16 306 ASN A O 1
ATOM 2439 N N . GLN A 1 307 ? 43.398 9.894 -12.548 1.00 49.75 307 GLN A N 1
ATOM 2440 C CA . GLN A 1 307 ? 43.733 8.847 -11.574 1.00 49.75 307 GLN A CA 1
ATOM 2441 C C . GLN A 1 307 ? 42.512 8.035 -11.125 1.00 49.75 307 GLN A C 1
ATOM 2443 O O . GLN A 1 307 ? 42.667 6.973 -10.517 1.00 49.75 307 GLN A O 1
ATOM 2448 N N . LEU A 1 308 ? 41.296 8.488 -11.439 1.00 43.25 308 LEU A N 1
ATOM 2449 C CA . LEU A 1 308 ? 40.093 7.691 -11.237 1.00 43.25 308 LEU A CA 1
ATOM 2450 C C . LEU A 1 308 ? 39.966 6.679 -12.386 1.00 43.25 308 LEU A C 1
ATOM 2452 O O . LEU A 1 308 ? 39.622 7.026 -13.513 1.00 43.25 308 LEU A O 1
ATOM 2456 N N . LEU A 1 309 ? 40.248 5.407 -12.093 1.00 39.59 309 LEU A N 1
ATOM 2457 C CA . LEU A 1 309 ? 40.124 4.291 -13.036 1.00 39.59 309 LEU A CA 1
ATOM 2458 C C . LEU A 1 309 ? 38.650 3.935 -13.257 1.00 39.59 309 LEU A C 1
ATOM 2460 O O . LEU A 1 309 ? 38.073 3.131 -12.529 1.00 39.59 309 LEU A O 1
ATOM 2464 N N . TRP A 1 310 ? 38.034 4.530 -14.273 1.00 39.00 310 TRP A N 1
ATOM 2465 C CA . TRP A 1 310 ? 36.703 4.139 -14.725 1.00 39.00 310 TRP A CA 1
ATOM 2466 C C . TRP A 1 310 ? 36.908 2.997 -15.723 1.00 39.00 310 TRP A C 1
ATOM 2468 O O . TRP A 1 310 ? 37.365 3.228 -16.842 1.00 39.00 310 TRP A O 1
ATOM 2478 N N . GLN A 1 311 ? 36.642 1.755 -15.314 1.00 37.03 311 GLN A N 1
ATOM 2479 C CA . GLN A 1 311 ? 36.640 0.610 -16.229 1.00 37.03 311 GLN A CA 1
ATOM 2480 C C . GLN A 1 311 ? 35.201 0.226 -16.598 1.00 37.03 311 GLN A C 1
ATOM 2482 O O . GLN A 1 311 ? 34.393 -0.001 -15.697 1.00 37.03 311 GLN A O 1
ATOM 2487 N N . PRO A 1 312 ? 34.867 0.104 -17.895 1.00 38.06 312 PRO A N 1
ATOM 2488 C CA . PRO A 1 312 ? 33.640 -0.553 -18.315 1.00 38.06 312 PRO A CA 1
ATOM 2489 C C . PRO A 1 312 ? 33.773 -2.070 -18.119 1.00 38.06 312 PRO A C 1
ATOM 2491 O O . PRO A 1 312 ? 34.740 -2.687 -18.569 1.00 38.06 312 PRO A O 1
ATOM 2494 N N . ILE A 1 313 ? 32.791 -2.673 -17.452 1.00 39.44 313 ILE A N 1
ATOM 2495 C CA . ILE A 1 313 ? 32.627 -4.129 -17.393 1.00 39.44 313 ILE A CA 1
ATOM 2496 C C . ILE A 1 313 ? 32.058 -4.582 -18.743 1.00 39.44 313 ILE A C 1
ATOM 2498 O O . ILE A 1 313 ? 31.085 -4.006 -19.229 1.00 39.44 313 ILE A O 1
ATOM 2502 N N . LEU A 1 314 ? 32.671 -5.601 -19.350 1.00 31.05 314 LEU A N 1
ATOM 2503 C CA . LEU A 1 314 ? 32.148 -6.255 -20.550 1.00 31.05 314 LEU A CA 1
ATOM 2504 C C . LEU A 1 314 ? 30.790 -6.906 -20.241 1.00 31.05 314 LEU A C 1
ATOM 2506 O O . LEU A 1 314 ? 30.702 -7.756 -19.357 1.00 31.05 314 LEU A O 1
ATOM 2510 N N . ILE A 1 315 ? 29.763 -6.540 -21.008 1.00 46.16 315 ILE A N 1
ATOM 2511 C CA . ILE A 1 315 ? 28.448 -7.187 -21.020 1.00 46.16 315 ILE A CA 1
ATOM 2512 C C . ILE A 1 315 ? 28.343 -7.951 -22.340 1.00 46.16 315 ILE A C 1
ATOM 2514 O O . ILE A 1 315 ? 27.894 -7.410 -23.344 1.00 46.16 315 ILE A O 1
ATOM 2518 N N . GLU A 1 316 ? 28.767 -9.207 -22.346 1.00 44.44 316 GLU A N 1
ATOM 2519 C CA . GLU A 1 316 ? 28.210 -10.185 -23.279 1.00 44.44 316 GLU A CA 1
ATOM 2520 C C . GLU A 1 316 ? 27.662 -11.340 -22.451 1.00 44.44 316 GLU A C 1
ATOM 2522 O O . GLU A 1 316 ? 28.395 -12.211 -21.986 1.00 44.44 316 GLU A O 1
ATOM 2527 N N . THR A 1 317 ? 26.352 -11.315 -22.233 1.00 45.94 317 THR A N 1
ATOM 2528 C CA . THR A 1 317 ? 25.588 -12.473 -21.778 1.00 45.94 317 THR A CA 1
ATOM 2529 C C . THR A 1 317 ? 24.980 -13.140 -23.001 1.00 45.94 317 THR A C 1
ATOM 2531 O O . THR A 1 317 ? 24.268 -12.499 -23.774 1.00 45.94 317 THR A O 1
ATOM 2534 N N . VAL A 1 318 ? 25.242 -14.434 -23.179 1.00 42.88 318 VAL A N 1
ATOM 2535 C CA . VAL A 1 318 ? 24.535 -15.256 -24.165 1.00 42.88 318 VAL A CA 1
ATOM 2536 C C . VAL A 1 318 ? 23.330 -15.861 -23.451 1.00 42.88 318 VAL A C 1
ATOM 2538 O O . VAL A 1 318 ? 23.457 -16.898 -22.807 1.00 42.88 318 VAL A O 1
ATOM 2541 N N . GLU A 1 319 ? 22.162 -15.222 -23.569 1.00 45.38 319 GLU A N 1
ATOM 2542 C CA . GLU A 1 319 ? 20.907 -15.657 -22.922 1.00 45.38 319 GLU A CA 1
ATOM 2543 C C . GLU A 1 319 ? 20.593 -17.145 -23.158 1.00 45.38 319 GLU A C 1
ATOM 2545 O O . GLU A 1 319 ? 20.078 -17.828 -22.283 1.00 45.38 319 GLU A O 1
ATOM 2550 N N . ILE A 1 320 ? 20.970 -17.706 -24.308 1.00 44.94 320 ILE A N 1
ATOM 2551 C CA . ILE A 1 320 ? 20.690 -19.112 -24.634 1.00 44.94 320 ILE A CA 1
ATOM 2552 C C . ILE A 1 320 ? 21.515 -20.115 -23.802 1.00 44.94 320 ILE A C 1
ATOM 2554 O O . ILE A 1 320 ? 21.073 -21.249 -23.621 1.00 44.94 320 ILE A O 1
ATOM 2558 N N . LEU A 1 321 ? 22.682 -19.730 -23.274 1.00 41.50 321 LEU A N 1
ATOM 2559 C CA . LEU A 1 321 ? 23.553 -20.647 -22.523 1.00 41.50 321 LEU A CA 1
ATOM 2560 C C . LEU A 1 321 ? 23.234 -20.700 -21.020 1.00 41.50 321 LEU A C 1
ATOM 2562 O O . LEU A 1 321 ? 23.479 -21.731 -20.396 1.00 41.50 321 LEU A O 1
ATOM 2566 N N . ASP A 1 322 ? 22.624 -19.659 -20.449 1.00 44.72 322 ASP A N 1
ATOM 2567 C CA . ASP A 1 322 ? 22.346 -19.602 -19.004 1.00 44.72 322 ASP A CA 1
ATOM 2568 C C . ASP A 1 322 ? 20.996 -20.226 -18.604 1.00 44.72 322 ASP A C 1
ATOM 2570 O O . ASP A 1 322 ? 20.810 -20.634 -17.456 1.00 44.72 322 ASP A O 1
ATOM 2574 N N . HIS A 1 323 ? 20.067 -20.410 -19.548 1.00 46.72 323 HIS A N 1
ATOM 2575 C CA . HIS A 1 323 ? 18.745 -20.984 -19.260 1.00 46.72 323 HIS A CA 1
ATOM 2576 C C . HIS A 1 323 ? 18.741 -22.503 -19.028 1.00 46.72 323 HIS A C 1
ATOM 2578 O O . HIS A 1 323 ? 17.800 -23.036 -18.439 1.00 46.72 323 HIS A O 1
ATOM 2584 N N . GLN A 1 324 ? 19.793 -23.217 -19.434 1.00 43.25 324 GLN A N 1
ATOM 2585 C CA . GLN A 1 324 ? 19.879 -24.672 -19.250 1.00 43.25 324 GLN A CA 1
ATOM 2586 C C . GLN A 1 324 ? 20.400 -25.092 -17.873 1.00 43.25 324 GLN A C 1
ATOM 2588 O O . GLN A 1 324 ? 20.363 -26.271 -17.525 1.00 43.25 324 GLN A O 1
ATOM 2593 N N . SER A 1 325 ? 20.819 -24.125 -17.055 1.00 42.47 325 SER A N 1
ATOM 2594 C CA . SER A 1 325 ? 21.422 -24.359 -15.742 1.00 42.47 325 SER A CA 1
ATOM 2595 C C . SER A 1 325 ? 20.411 -24.540 -14.601 1.00 42.47 325 SER A C 1
ATOM 2597 O O . SER A 1 325 ? 20.817 -24.748 -13.462 1.00 42.47 325 SER A O 1
ATOM 2599 N N . PHE A 1 326 ? 19.097 -24.506 -14.860 1.00 42.12 326 PHE A N 1
ATOM 2600 C CA . PHE A 1 326 ? 18.091 -24.540 -13.788 1.00 42.12 326 PHE A CA 1
ATOM 2601 C C . PHE A 1 326 ? 17.786 -25.905 -13.169 1.00 42.12 326 PHE A C 1
ATOM 2603 O O . PHE A 1 326 ? 16.903 -25.956 -12.319 1.00 42.12 326 PHE A O 1
ATOM 2610 N N . GLY A 1 327 ? 18.501 -26.985 -13.516 1.00 45.75 327 GLY A N 1
ATOM 2611 C CA . GLY A 1 327 ? 18.571 -28.203 -12.686 1.00 45.75 327 GLY A CA 1
ATOM 2612 C C . GLY A 1 327 ? 17.228 -28.715 -12.137 1.00 45.75 327 GLY A C 1
ATOM 2613 O O . GLY A 1 327 ? 17.180 -29.262 -11.035 1.00 45.75 327 GLY A O 1
ATOM 2614 N N . MET A 1 328 ? 16.125 -28.495 -12.866 1.00 46.88 328 MET A N 1
ATOM 2615 C CA . MET A 1 328 ? 14.771 -28.656 -12.324 1.00 46.88 328 MET A CA 1
ATOM 2616 C C . MET A 1 328 ? 14.476 -30.130 -12.014 1.00 46.88 328 MET A C 1
ATOM 2618 O O . MET A 1 328 ? 13.707 -30.449 -11.108 1.00 46.88 328 MET A O 1
ATOM 2622 N N . PHE A 1 329 ? 15.147 -31.032 -12.731 1.00 47.84 329 PHE A N 1
ATOM 2623 C CA . PHE A 1 329 ? 14.989 -32.477 -12.601 1.00 47.84 329 PHE A CA 1
ATOM 2624 C C . PHE A 1 329 ? 15.693 -33.053 -11.378 1.00 47.84 329 PHE A C 1
ATOM 2626 O O . PHE A 1 329 ? 15.156 -33.971 -10.770 1.00 47.84 329 PHE A O 1
ATOM 2633 N N . ASP A 1 330 ? 16.798 -32.451 -10.926 1.00 47.44 330 ASP A N 1
ATOM 2634 C CA . ASP A 1 330 ? 17.469 -32.900 -9.700 1.00 47.44 330 ASP A CA 1
ATOM 2635 C C . ASP A 1 330 ? 16.628 -32.596 -8.437 1.00 47.44 330 ASP A C 1
ATOM 2637 O O . ASP A 1 330 ? 16.914 -33.122 -7.363 1.00 47.44 330 ASP A O 1
ATOM 2641 N N . HIS A 1 331 ? 15.579 -31.766 -8.551 1.00 53.06 331 HIS A N 1
ATOM 2642 C CA . HIS A 1 331 ? 14.775 -31.285 -7.420 1.00 53.06 331 HIS A CA 1
ATOM 2643 C C . HIS A 1 331 ? 13.320 -31.793 -7.402 1.00 53.06 331 HIS A C 1
ATOM 2645 O O . HIS A 1 331 ? 12.641 -31.619 -6.388 1.00 53.06 331 HIS A O 1
ATOM 2651 N N . CYS A 1 332 ? 12.819 -32.437 -8.468 1.00 59.53 332 CYS A N 1
ATOM 2652 C CA . CYS A 1 332 ? 11.434 -32.927 -8.534 1.00 59.53 332 CYS A CA 1
ATOM 2653 C C . CYS A 1 332 ? 11.341 -34.368 -9.078 1.00 59.53 332 CYS A C 1
ATOM 2655 O O . CYS A 1 332 ? 11.171 -34.564 -10.286 1.00 59.53 332 CYS A O 1
ATOM 2657 N N . PRO A 1 333 ? 11.362 -35.382 -8.189 1.00 68.81 333 PRO A N 1
ATOM 2658 C CA . PRO A 1 333 ? 11.266 -36.793 -8.577 1.00 68.81 333 PRO A CA 1
ATOM 2659 C C . PRO A 1 333 ? 9.993 -37.140 -9.362 1.00 68.81 333 PRO A C 1
ATOM 2661 O O . PRO A 1 333 ? 10.005 -38.027 -10.213 1.00 68.81 333 PRO A O 1
ATOM 2664 N N . GLU A 1 334 ? 8.889 -36.435 -9.098 1.00 69.38 334 GLU A N 1
ATOM 2665 C CA . GLU A 1 334 ? 7.610 -36.693 -9.768 1.00 69.38 334 GLU A CA 1
ATOM 2666 C C . GLU A 1 334 ? 7.551 -36.078 -11.171 1.00 69.38 334 GLU A C 1
ATOM 2668 O O . GLU A 1 334 ? 6.987 -36.670 -12.088 1.00 69.38 334 GLU A O 1
ATOM 2673 N N . GLY A 1 335 ? 8.195 -34.922 -11.366 1.00 69.06 335 GLY A N 1
ATOM 2674 C CA . GLY A 1 335 ? 8.354 -34.313 -12.686 1.00 69.06 335 GLY A CA 1
ATOM 2675 C C . GLY A 1 335 ? 9.217 -35.175 -13.605 1.00 69.06 335 GLY A C 1
ATOM 2676 O O . GLY A 1 335 ? 8.856 -35.399 -14.758 1.00 69.06 335 GLY A O 1
ATOM 2677 N N . GLU A 1 336 ? 10.312 -35.729 -13.079 1.00 71.19 336 GLU A N 1
ATOM 2678 C CA . GLU A 1 336 ? 11.164 -36.660 -13.822 1.00 71.19 336 GLU A CA 1
ATOM 2679 C C . GLU A 1 336 ? 10.418 -37.952 -14.190 1.00 71.19 336 GLU A C 1
ATOM 2681 O O . GLU A 1 336 ? 10.508 -38.408 -15.332 1.00 71.19 336 GLU A O 1
ATOM 2686 N N . ARG A 1 337 ? 9.639 -38.525 -13.259 1.00 76.25 337 ARG A N 1
ATOM 2687 C CA . ARG A 1 337 ? 8.835 -39.728 -13.525 1.00 76.25 337 ARG A CA 1
ATOM 2688 C C . ARG A 1 337 ? 7.806 -39.490 -14.629 1.00 76.25 337 ARG A C 1
ATOM 2690 O O . ARG A 1 337 ? 7.787 -40.238 -15.603 1.00 76.25 337 ARG A O 1
ATOM 2697 N N . ASN A 1 338 ? 7.011 -38.427 -14.513 1.00 76.12 338 ASN A N 1
ATOM 2698 C CA . ASN A 1 338 ? 5.983 -38.087 -15.499 1.00 76.12 338 ASN A CA 1
ATOM 2699 C C . ASN A 1 338 ? 6.578 -37.856 -16.892 1.00 76.12 338 ASN A C 1
ATOM 2701 O O . ASN A 1 338 ? 6.002 -38.272 -17.898 1.00 76.12 338 ASN A O 1
ATOM 2705 N N . LEU A 1 339 ? 7.756 -37.234 -16.954 1.00 77.06 339 LEU A N 1
ATOM 2706 C CA . LEU A 1 339 ? 8.453 -37.010 -18.210 1.00 77.06 339 LEU A CA 1
ATOM 2707 C C . LEU A 1 339 ? 8.942 -38.324 -18.833 1.00 77.06 339 LEU A C 1
ATOM 2709 O O . LEU A 1 339 ? 8.698 -38.550 -20.015 1.00 77.06 339 LEU A O 1
ATOM 2713 N N . LYS A 1 340 ? 9.571 -39.209 -18.043 1.00 81.38 340 LYS A N 1
ATOM 2714 C CA . LYS A 1 340 ? 10.050 -40.530 -18.499 1.00 81.38 340 LYS A CA 1
ATOM 2715 C C . LYS A 1 340 ? 8.916 -41.453 -18.954 1.00 81.38 340 LYS A C 1
ATOM 2717 O O . LYS A 1 340 ? 9.089 -42.260 -19.868 1.00 81.38 340 LYS A O 1
ATOM 2722 N N . GLU A 1 341 ? 7.748 -41.347 -18.329 1.00 82.94 341 GLU A N 1
ATOM 2723 C CA . GLU A 1 341 ? 6.565 -42.125 -18.706 1.00 82.94 341 GLU A CA 1
ATOM 2724 C C . GLU A 1 341 ? 5.894 -41.615 -19.993 1.00 82.94 341 GLU A C 1
ATOM 2726 O O . GLU A 1 341 ? 5.214 -42.398 -20.672 1.00 82.94 341 GLU A O 1
ATOM 2731 N N . GLY A 1 342 ? 6.136 -40.352 -20.362 1.00 84.12 342 GLY A N 1
ATOM 2732 C CA . GLY A 1 342 ? 5.575 -39.689 -21.536 1.00 84.12 342 GLY A CA 1
ATOM 2733 C C . GLY A 1 342 ? 5.985 -40.311 -22.877 1.00 84.12 342 GLY A C 1
ATOM 2734 O O . GLY A 1 342 ? 7.096 -40.816 -23.060 1.00 84.12 342 GLY A O 1
ATOM 2735 N N . GLU A 1 343 ? 5.082 -40.249 -23.860 1.00 83.50 343 GLU A N 1
ATOM 2736 C CA . GLU A 1 343 ? 5.313 -40.810 -25.200 1.00 83.50 343 GLU A CA 1
ATOM 2737 C C . GLU A 1 343 ? 6.470 -40.127 -25.945 1.00 83.50 343 GLU A C 1
ATOM 2739 O O . GLU A 1 343 ? 7.224 -40.797 -26.656 1.00 83.50 343 GLU A O 1
ATOM 2744 N N . GLY A 1 344 ? 6.641 -38.813 -25.760 1.00 85.00 344 GLY A N 1
ATOM 2745 C CA . GLY A 1 344 ? 7.741 -38.050 -26.356 1.00 85.00 344 GLY A CA 1
ATOM 2746 C C . GLY A 1 344 ? 9.111 -38.524 -25.864 1.00 85.00 344 GLY A C 1
ATOM 2747 O O . GLY A 1 344 ? 10.025 -38.711 -26.668 1.00 85.00 344 GLY A O 1
ATOM 2748 N N . TYR A 1 345 ? 9.240 -38.811 -24.563 1.00 87.94 345 TYR A N 1
ATOM 2749 C CA . TYR A 1 345 ? 10.493 -39.289 -23.974 1.00 87.94 345 TYR A CA 1
ATOM 2750 C C . TYR A 1 345 ? 10.874 -40.658 -24.532 1.00 87.94 345 TYR A C 1
ATOM 2752 O O . TYR A 1 345 ? 11.984 -40.837 -25.026 1.00 87.94 345 TYR A O 1
ATOM 2760 N N . LYS A 1 346 ? 9.927 -41.605 -24.543 1.00 89.12 346 LYS A N 1
ATOM 2761 C CA . LYS A 1 346 ? 10.139 -42.960 -25.082 1.00 89.12 346 LYS A CA 1
ATOM 2762 C C . LYS A 1 346 ? 10.522 -42.940 -26.561 1.00 89.12 346 LYS A C 1
ATOM 2764 O O . LYS A 1 346 ? 11.362 -43.724 -27.001 1.00 89.12 346 LYS A O 1
ATOM 2769 N N . ARG A 1 347 ? 9.925 -42.030 -27.336 1.00 89.31 347 ARG A N 1
ATOM 2770 C CA . ARG A 1 347 ? 10.261 -41.830 -28.751 1.00 89.31 347 ARG A CA 1
ATOM 2771 C C . ARG A 1 347 ? 11.699 -41.348 -28.916 1.00 89.31 347 ARG A C 1
ATOM 2773 O O . ARG A 1 347 ? 12.437 -41.917 -29.717 1.00 89.31 347 ARG A O 1
ATOM 2780 N N . LEU A 1 348 ? 12.091 -40.322 -28.163 1.00 89.69 348 LEU A N 1
ATOM 2781 C CA . LEU A 1 348 ? 13.434 -39.754 -28.231 1.00 89.69 348 LEU A CA 1
ATOM 2782 C C . LEU A 1 348 ? 14.494 -40.748 -27.742 1.00 89.69 348 LEU A C 1
ATOM 2784 O O . LEU A 1 348 ? 15.520 -40.921 -28.393 1.00 89.69 348 LEU A O 1
ATOM 2788 N N . GLU A 1 349 ? 14.223 -41.468 -26.657 1.00 91.31 349 GLU A N 1
ATOM 2789 C CA . GLU A 1 349 ? 15.093 -42.534 -26.157 1.00 91.31 349 GLU A CA 1
ATOM 2790 C C . GLU A 1 349 ? 15.296 -43.649 -27.188 1.00 91.31 349 GLU A C 1
ATOM 2792 O O . GLU A 1 349 ? 16.429 -44.076 -27.423 1.00 91.31 349 GLU A O 1
ATOM 2797 N N . GLY A 1 350 ? 14.234 -44.045 -27.897 1.00 91.06 350 GLY A N 1
ATOM 2798 C CA . GLY A 1 350 ? 14.323 -45.009 -28.992 1.00 91.06 350 GLY A CA 1
ATOM 2799 C C . GLY A 1 350 ? 15.282 -44.586 -30.112 1.00 91.06 350 GLY A C 1
ATOM 2800 O O . GLY A 1 350 ? 16.018 -45.425 -30.630 1.00 91.06 350 GLY A O 1
ATOM 2801 N N . LEU A 1 351 ? 15.337 -43.291 -30.451 1.00 91.81 351 LEU A N 1
ATOM 2802 C CA . LEU A 1 351 ? 16.233 -42.758 -31.492 1.00 91.81 351 LEU A CA 1
ATOM 2803 C C . LEU A 1 351 ? 17.716 -42.792 -31.095 1.00 91.81 351 LEU A C 1
ATOM 2805 O O . LEU A 1 351 ? 18.588 -42.838 -31.965 1.00 91.81 351 LEU A O 1
ATOM 2809 N N . PHE A 1 352 ? 18.008 -42.760 -29.794 1.00 93.94 352 PHE A N 1
ATOM 2810 C CA . PHE A 1 352 ? 19.372 -42.718 -29.265 1.00 93.94 352 PHE A CA 1
ATOM 2811 C C . PHE A 1 352 ? 19.832 -44.035 -28.638 1.00 93.94 352 PHE A C 1
ATOM 2813 O O . PHE A 1 352 ? 20.963 -44.107 -28.167 1.00 93.94 352 PHE A O 1
ATOM 2820 N N . LYS A 1 353 ? 19.024 -45.099 -28.697 1.00 92.75 353 LYS A N 1
ATOM 2821 C CA . LYS A 1 353 ? 19.336 -46.402 -28.094 1.00 92.75 353 LYS A CA 1
ATOM 2822 C C . LYS A 1 353 ? 20.706 -46.962 -28.501 1.00 92.75 353 LYS A C 1
ATOM 2824 O O . LYS A 1 353 ? 21.488 -47.350 -27.641 1.00 92.75 353 LYS A O 1
ATOM 2829 N N . GLU A 1 354 ? 21.035 -46.937 -29.793 1.00 92.50 354 GLU A N 1
ATOM 2830 C CA . GLU A 1 354 ? 22.346 -47.401 -30.283 1.00 92.50 354 GLU A CA 1
ATOM 2831 C C . GLU A 1 354 ? 23.514 -46.566 -29.735 1.00 92.50 354 GLU A C 1
ATOM 2833 O O . GLU A 1 354 ? 24.624 -47.065 -29.549 1.00 92.50 354 GLU A O 1
ATOM 2838 N N . GLU A 1 355 ? 23.279 -45.274 -29.500 1.00 91.69 355 GLU A N 1
ATOM 2839 C CA . GLU A 1 355 ? 24.281 -44.363 -28.956 1.00 91.69 355 GLU A CA 1
ATOM 2840 C C . GLU A 1 355 ? 24.456 -44.579 -27.446 1.00 91.69 355 GLU A C 1
ATOM 2842 O O . GLU A 1 355 ? 25.586 -44.533 -26.968 1.00 91.69 355 GLU A O 1
ATOM 2847 N N . ILE A 1 356 ? 23.375 -44.894 -26.720 1.00 92.19 356 ILE A N 1
ATOM 2848 C CA . ILE A 1 356 ? 23.415 -45.316 -25.310 1.00 92.19 356 ILE A CA 1
ATOM 2849 C C . ILE A 1 356 ? 24.296 -46.560 -25.170 1.00 92.19 356 ILE A C 1
ATOM 2851 O O . ILE A 1 356 ? 25.312 -46.503 -24.484 1.00 92.19 356 ILE A O 1
ATOM 2855 N N . GLU A 1 357 ? 23.977 -47.640 -25.890 1.00 93.31 357 GLU A N 1
ATOM 2856 C CA . GLU A 1 357 ? 24.718 -48.912 -25.820 1.00 93.31 357 GLU A CA 1
ATOM 2857 C C . GLU A 1 357 ? 26.209 -48.730 -26.154 1.00 93.31 357 GLU A C 1
ATOM 2859 O O . GLU A 1 357 ? 27.098 -49.324 -25.536 1.00 93.31 357 GLU A O 1
ATOM 2864 N N . ARG A 1 358 ? 26.505 -47.859 -27.124 1.00 89.12 358 ARG A N 1
ATOM 2865 C CA . ARG A 1 358 ? 27.877 -47.526 -27.507 1.00 89.12 358 ARG A CA 1
ATOM 2866 C C . ARG A 1 358 ? 28.608 -46.756 -26.410 1.00 89.12 358 ARG A C 1
ATOM 2868 O O . ARG A 1 358 ? 29.752 -47.085 -26.104 1.00 89.12 358 ARG A O 1
ATOM 2875 N N . MET A 1 359 ? 27.970 -45.748 -25.817 1.00 90.75 359 MET A N 1
ATOM 2876 C CA . MET A 1 359 ? 28.579 -44.955 -24.748 1.00 90.75 359 MET A CA 1
ATOM 2877 C C . MET A 1 359 ? 28.761 -45.767 -23.469 1.00 90.75 359 MET A C 1
ATOM 2879 O O . MET A 1 359 ? 29.778 -45.583 -22.806 1.00 90.75 359 MET A O 1
ATOM 2883 N N . GLU A 1 360 ? 27.879 -46.717 -23.156 1.00 92.75 360 GLU A N 1
ATOM 2884 C CA . GLU A 1 360 ? 28.090 -47.643 -22.036 1.00 92.75 360 GLU A CA 1
ATOM 2885 C C . GLU A 1 360 ? 29.348 -48.496 -22.238 1.00 92.75 360 GLU A C 1
ATOM 2887 O O . GLU A 1 360 ? 30.146 -48.668 -21.316 1.00 92.75 360 GLU A O 1
ATOM 2892 N N . LYS A 1 361 ? 29.580 -48.972 -23.468 1.00 91.19 361 LYS A N 1
ATOM 2893 C CA . LYS A 1 361 ? 30.778 -49.748 -23.811 1.00 91.19 361 LYS A CA 1
ATOM 2894 C C . LYS A 1 361 ? 32.061 -48.916 -23.738 1.00 91.19 361 LYS A C 1
ATOM 2896 O O . LYS A 1 361 ? 33.057 -49.392 -23.194 1.00 91.19 361 LYS A O 1
ATOM 2901 N N . ASP A 1 362 ? 32.039 -47.700 -24.281 1.00 88.75 362 ASP A N 1
ATOM 2902 C CA . ASP A 1 362 ? 33.221 -46.832 -24.362 1.00 88.75 362 ASP A CA 1
ATOM 2903 C C . ASP A 1 362 ? 33.594 -46.242 -22.988 1.00 88.75 362 ASP A C 1
ATOM 2905 O O . ASP A 1 362 ? 34.772 -46.151 -22.637 1.00 88.75 362 ASP A O 1
ATOM 2909 N N . THR A 1 363 ? 32.594 -45.865 -22.183 1.00 88.12 363 THR A N 1
ATOM 2910 C CA . THR A 1 363 ? 32.800 -45.251 -20.859 1.00 88.12 363 THR A CA 1
ATOM 2911 C C . THR A 1 363 ? 32.890 -46.260 -19.719 1.00 88.12 363 THR A C 1
ATOM 2913 O O . THR A 1 363 ? 33.369 -45.901 -18.645 1.00 88.12 363 THR A O 1
ATOM 2916 N N . GLN A 1 364 ? 32.436 -47.501 -19.934 1.00 87.88 364 GLN A N 1
ATOM 2917 C CA . GLN A 1 364 ? 32.224 -48.511 -18.887 1.00 87.88 364 GLN A CA 1
ATOM 2918 C C . GLN A 1 364 ? 31.275 -48.037 -17.767 1.00 87.88 364 GLN A C 1
ATOM 2920 O O . GLN A 1 364 ? 31.315 -48.551 -16.649 1.00 87.88 364 GLN A O 1
ATOM 2925 N N . MET A 1 365 ? 30.418 -47.052 -18.054 1.00 87.88 365 MET A N 1
ATOM 2926 C CA . MET A 1 365 ? 29.400 -46.533 -17.141 1.00 87.88 365 MET A CA 1
ATOM 2927 C C . MET A 1 365 ? 28.015 -46.990 -17.590 1.00 87.88 365 MET A C 1
ATOM 2929 O O . MET A 1 365 ? 27.746 -47.054 -18.784 1.00 87.88 365 MET A O 1
ATOM 2933 N N . LYS A 1 366 ? 27.115 -47.250 -16.638 1.00 90.31 366 LYS A N 1
ATOM 2934 C CA . LYS A 1 366 ? 25.697 -47.477 -16.941 1.00 90.31 366 LYS A CA 1
ATOM 2935 C C . LYS A 1 366 ? 25.035 -46.148 -17.323 1.00 90.31 366 LYS A C 1
ATOM 2937 O O . LYS A 1 366 ? 25.134 -45.183 -16.563 1.00 90.31 366 LYS A O 1
ATOM 2942 N N . ILE A 1 367 ? 24.345 -46.106 -18.458 1.00 89.44 367 ILE A N 1
ATOM 2943 C CA . ILE A 1 367 ? 23.660 -44.920 -18.982 1.00 89.44 367 ILE A CA 1
ATOM 2944 C C . ILE A 1 367 ? 22.156 -45.186 -18.961 1.00 89.44 367 ILE A C 1
ATOM 2946 O O . ILE A 1 367 ? 21.582 -45.767 -19.876 1.00 89.44 367 ILE A O 1
ATOM 2950 N N . ASP A 1 368 ? 21.519 -44.753 -17.873 1.00 84.56 368 ASP A N 1
ATOM 2951 C CA . ASP A 1 368 ? 20.082 -44.918 -17.641 1.00 84.56 368 ASP A CA 1
ATOM 2952 C C . ASP A 1 368 ? 19.286 -43.786 -18.311 1.00 84.56 368 ASP A C 1
ATOM 2954 O O . ASP A 1 368 ? 18.918 -42.782 -17.694 1.00 84.56 368 ASP A O 1
ATOM 2958 N N . GLY A 1 369 ? 19.099 -43.935 -19.622 1.00 87.50 369 GLY A N 1
ATOM 2959 C CA . GLY A 1 369 ? 18.282 -43.058 -20.453 1.00 87.50 369 GLY A CA 1
ATOM 2960 C C . GLY A 1 369 ? 18.990 -41.813 -20.991 1.00 87.50 369 GLY A C 1
ATOM 2961 O O . GLY A 1 369 ? 20.182 -41.554 -20.783 1.00 87.50 369 GLY A O 1
ATOM 2962 N N . ILE A 1 370 ? 18.220 -41.015 -21.730 1.00 89.12 370 ILE A N 1
ATOM 2963 C CA . ILE A 1 370 ? 18.746 -39.913 -22.549 1.00 89.12 370 ILE A CA 1
ATOM 2964 C C . ILE A 1 370 ? 19.344 -38.745 -21.757 1.00 89.12 370 ILE A C 1
ATOM 2966 O O . ILE A 1 370 ? 20.224 -38.059 -22.269 1.00 89.12 370 ILE A O 1
ATOM 2970 N N . PHE A 1 371 ? 18.939 -38.538 -20.502 1.00 85.88 371 PHE A N 1
ATOM 2971 C CA . PHE A 1 371 ? 19.515 -37.487 -19.654 1.00 85.88 371 PHE A CA 1
ATOM 2972 C C . PHE A 1 371 ? 20.952 -37.803 -19.240 1.00 85.88 371 PHE A C 1
ATOM 2974 O O . PHE A 1 371 ? 21.825 -36.935 -19.290 1.00 85.88 371 PHE A O 1
ATOM 2981 N N . ILE A 1 372 ? 21.227 -39.059 -18.874 1.00 86.81 372 ILE A N 1
ATOM 2982 C CA . ILE A 1 372 ? 22.595 -39.485 -18.563 1.00 86.81 372 ILE A CA 1
ATOM 2983 C C . ILE A 1 372 ? 23.435 -39.475 -19.840 1.00 86.81 372 ILE A C 1
ATOM 2985 O O . ILE A 1 372 ? 24.572 -39.001 -19.813 1.00 86.81 372 ILE A O 1
ATOM 2989 N N . LEU A 1 373 ? 22.862 -39.903 -20.972 1.00 89.75 373 LEU A N 1
ATOM 2990 C CA . LEU A 1 373 ? 23.536 -39.818 -22.266 1.00 89.75 373 LEU A CA 1
ATOM 2991 C C . LEU A 1 373 ? 23.932 -38.374 -22.603 1.00 89.75 373 LEU A C 1
ATOM 2993 O O . LEU A 1 373 ? 25.067 -38.142 -23.018 1.00 89.75 373 LEU A O 1
ATOM 2997 N N . GLN A 1 374 ? 23.034 -37.406 -22.391 1.00 89.06 374 GLN A N 1
ATOM 2998 C CA . GLN A 1 374 ? 23.322 -35.991 -22.617 1.00 89.06 374 GLN A CA 1
ATOM 2999 C C . GLN A 1 374 ? 24.530 -35.546 -21.793 1.00 89.06 374 GLN A C 1
ATOM 3001 O O . GLN A 1 374 ? 25.484 -35.036 -22.366 1.00 89.06 374 GLN A O 1
ATOM 3006 N N . ARG A 1 375 ? 24.556 -35.833 -20.484 1.00 85.94 375 ARG A N 1
ATOM 3007 C CA . ARG A 1 375 ? 25.683 -35.470 -19.604 1.00 85.94 375 ARG A CA 1
ATOM 3008 C C . ARG A 1 375 ? 27.010 -36.083 -20.055 1.00 85.94 375 ARG A C 1
ATOM 3010 O O . ARG A 1 375 ? 28.056 -35.439 -19.957 1.00 85.94 375 ARG A O 1
ATOM 3017 N N . VAL A 1 376 ? 26.984 -37.323 -20.546 1.00 89.00 376 VAL A N 1
ATOM 3018 C CA . VAL A 1 376 ? 28.172 -38.001 -21.086 1.00 89.00 376 VAL A CA 1
ATOM 3019 C C . VAL A 1 376 ? 28.666 -37.293 -22.350 1.00 89.00 376 VAL A C 1
ATOM 3021 O O . VAL A 1 376 ? 29.852 -36.968 -22.450 1.00 89.00 376 VAL A O 1
ATOM 3024 N N . LEU A 1 377 ? 27.767 -37.005 -23.294 1.00 89.75 377 LEU A N 1
ATOM 3025 C CA . LEU A 1 377 ? 28.099 -36.304 -24.535 1.00 89.75 377 LEU A CA 1
ATOM 3026 C C . LEU A 1 377 ? 28.575 -34.867 -24.271 1.00 89.75 377 LEU A C 1
ATOM 3028 O O . LEU A 1 377 ? 29.597 -34.462 -24.827 1.00 89.75 377 LEU A O 1
ATOM 3032 N N . ASP A 1 378 ? 27.911 -34.142 -23.372 1.00 87.88 378 ASP A N 1
ATOM 3033 C CA . ASP A 1 378 ? 28.302 -32.812 -22.899 1.00 87.88 378 ASP A CA 1
ATOM 3034 C C . ASP A 1 378 ? 29.724 -32.821 -22.341 1.00 87.88 378 ASP A C 1
ATOM 3036 O O . ASP A 1 378 ? 30.547 -31.970 -22.689 1.00 87.88 378 ASP A O 1
ATOM 3040 N N . SER A 1 379 ? 30.060 -33.819 -21.516 1.00 87.69 379 SER A N 1
ATOM 3041 C CA . SER A 1 379 ? 31.402 -33.947 -20.946 1.00 87.69 379 SER A CA 1
ATOM 3042 C C . SER A 1 379 ? 32.464 -34.146 -22.029 1.00 87.69 379 SER A C 1
ATOM 3044 O O . SER A 1 379 ? 33.507 -33.491 -21.994 1.00 87.69 379 SER A O 1
ATOM 3046 N N . ILE A 1 380 ? 32.200 -34.999 -23.025 1.00 87.81 380 ILE A N 1
ATOM 3047 C CA . ILE A 1 380 ? 33.122 -35.247 -24.145 1.00 87.81 380 ILE A CA 1
ATOM 3048 C C . ILE A 1 380 ? 33.300 -33.976 -24.989 1.00 87.81 380 ILE A C 1
ATOM 3050 O O . ILE A 1 380 ? 34.430 -33.589 -25.300 1.00 87.81 380 ILE A O 1
ATOM 3054 N N . VAL A 1 381 ? 32.204 -33.291 -25.332 1.00 86.56 381 VAL A N 1
ATOM 3055 C CA . VAL A 1 381 ? 32.242 -32.057 -26.133 1.00 86.56 381 VAL A CA 1
ATOM 3056 C C . VAL A 1 381 ? 32.957 -30.937 -25.376 1.00 86.56 381 VAL A C 1
ATOM 3058 O O . VAL A 1 381 ? 33.790 -30.243 -25.960 1.00 86.56 381 VAL A O 1
ATOM 3061 N N . THR A 1 382 ? 32.710 -30.793 -24.078 1.00 82.94 382 THR A N 1
ATOM 3062 C CA . THR A 1 382 ? 33.357 -29.783 -23.230 1.00 82.94 382 THR A CA 1
ATOM 3063 C C . THR A 1 382 ? 34.858 -30.033 -23.111 1.00 82.94 382 THR A C 1
ATOM 3065 O O . THR A 1 382 ? 35.658 -29.131 -23.365 1.00 82.94 382 THR A O 1
ATOM 3068 N N . ARG A 1 383 ? 35.265 -31.278 -22.828 1.00 86.62 383 ARG A N 1
ATOM 3069 C CA . ARG A 1 383 ? 36.681 -31.688 -22.789 1.00 86.62 383 ARG A CA 1
ATOM 3070 C C . ARG A 1 383 ? 37.398 -31.422 -24.111 1.00 86.62 383 ARG A C 1
ATOM 3072 O O . ARG A 1 383 ? 38.547 -30.996 -24.103 1.00 86.62 383 ARG A O 1
ATOM 3079 N N . SER A 1 384 ? 36.713 -31.590 -25.247 1.00 84.00 384 SER A N 1
ATOM 3080 C CA . SER A 1 384 ? 37.288 -31.286 -26.567 1.00 84.00 384 SER A CA 1
ATOM 3081 C C . SER A 1 384 ? 37.611 -29.801 -26.774 1.00 84.00 384 SER A C 1
ATOM 3083 O O . SER A 1 384 ? 38.526 -29.476 -27.528 1.00 84.00 384 SER A O 1
ATOM 3085 N N . LYS A 1 385 ? 36.883 -28.898 -26.102 1.00 83.25 385 LYS A N 1
ATOM 3086 C CA . LYS A 1 385 ? 37.103 -27.444 -26.166 1.00 83.25 385 LYS A CA 1
ATOM 3087 C C . LYS A 1 385 ? 38.108 -26.952 -25.122 1.00 83.25 385 LYS A C 1
ATOM 3089 O O . LYS A 1 385 ? 38.707 -25.900 -25.317 1.00 83.25 385 LYS A O 1
ATOM 3094 N N . LEU A 1 386 ? 38.306 -27.709 -24.040 1.00 83.38 386 LEU A N 1
ATOM 3095 C CA . LEU A 1 386 ? 39.174 -27.351 -22.912 1.00 83.38 386 LEU A CA 1
ATOM 3096 C C . LEU A 1 386 ? 40.263 -28.412 -22.639 1.00 83.38 386 LEU A C 1
ATOM 3098 O O . LEU A 1 386 ? 40.422 -28.839 -21.492 1.00 83.38 386 LEU A O 1
ATOM 3102 N N . PRO A 1 387 ? 41.059 -28.830 -23.644 1.00 75.19 387 PRO A N 1
ATOM 3103 C CA . PRO A 1 387 ? 41.978 -29.964 -23.506 1.00 75.19 387 PRO A CA 1
ATOM 3104 C C . PRO A 1 387 ? 43.107 -29.727 -22.491 1.00 75.19 387 PRO A C 1
ATOM 3106 O O . PRO A 1 387 ? 43.655 -30.685 -21.956 1.00 75.19 387 PRO A O 1
ATOM 3109 N N . GLN A 1 388 ? 43.447 -28.464 -22.208 1.00 79.50 388 GLN A N 1
ATOM 3110 C CA . GLN A 1 388 ? 44.478 -28.102 -21.226 1.00 79.50 388 GLN A CA 1
ATOM 3111 C C . GLN A 1 388 ? 44.004 -28.249 -19.773 1.00 79.50 388 GLN A C 1
ATOM 3113 O O . GLN A 1 388 ? 44.826 -28.430 -18.880 1.00 79.50 388 GLN A O 1
ATOM 3118 N N . LEU A 1 389 ? 42.691 -28.164 -19.535 1.00 78.56 389 LEU A N 1
ATOM 3119 C CA . LEU A 1 389 ? 42.092 -28.212 -18.198 1.00 78.56 389 LEU A CA 1
ATOM 3120 C C . LEU A 1 389 ? 41.434 -29.565 -17.915 1.00 78.56 389 LEU A C 1
ATOM 3122 O O . LEU A 1 389 ? 41.490 -30.055 -16.791 1.00 78.56 389 LEU A O 1
ATOM 3126 N N . LEU A 1 390 ? 40.814 -30.177 -18.928 1.00 82.06 390 LEU A N 1
ATOM 3127 C CA . LEU A 1 390 ? 40.097 -31.442 -18.806 1.00 82.06 390 LEU A CA 1
ATOM 3128 C C . LEU A 1 390 ? 40.504 -32.381 -19.955 1.00 82.06 390 LEU A C 1
ATOM 3130 O O . LEU A 1 390 ? 39.930 -32.299 -21.045 1.00 82.06 390 LEU A O 1
ATOM 3134 N N . PRO A 1 391 ? 41.475 -33.289 -19.742 1.00 84.12 391 PRO A N 1
ATOM 3135 C CA . PRO A 1 391 ? 41.943 -34.167 -20.804 1.00 84.12 391 PRO A CA 1
ATOM 3136 C C . PRO A 1 391 ? 40.848 -35.144 -21.259 1.00 84.12 391 PRO A C 1
ATOM 3138 O O . PRO A 1 391 ? 40.043 -35.660 -20.466 1.00 84.12 391 PRO A O 1
ATOM 3141 N N . LEU A 1 392 ? 40.833 -35.409 -22.566 1.00 86.75 392 LEU A N 1
ATOM 3142 C CA . LEU A 1 392 ? 39.981 -36.429 -23.165 1.00 86.75 392 LEU A CA 1
ATOM 3143 C C . LEU A 1 392 ? 40.478 -37.836 -22.791 1.00 86.75 392 LEU A C 1
ATOM 3145 O O . LEU A 1 392 ? 41.688 -38.057 -22.698 1.00 86.75 392 LEU A O 1
ATOM 3149 N N . PRO A 1 393 ? 39.569 -38.811 -22.617 1.00 85.75 393 PRO A N 1
ATOM 3150 C CA . PRO A 1 393 ? 39.951 -40.215 -22.529 1.00 85.75 393 PRO A CA 1
ATOM 3151 C C . PRO A 1 393 ? 40.749 -40.656 -23.761 1.00 85.75 393 PRO A C 1
ATOM 3153 O O . PRO A 1 393 ? 40.479 -40.204 -24.874 1.00 85.75 393 PRO A O 1
ATOM 3156 N N . ALA A 1 394 ? 41.688 -41.588 -23.583 1.00 83.44 394 ALA A N 1
ATOM 3157 C CA . ALA A 1 394 ? 42.564 -42.054 -24.664 1.00 83.44 394 ALA A CA 1
ATOM 3158 C C . ALA A 1 394 ? 41.789 -42.592 -25.885 1.00 83.44 394 ALA A C 1
ATOM 3160 O O . ALA A 1 394 ? 42.222 -42.417 -27.022 1.00 83.44 394 ALA A O 1
ATOM 3161 N N . TRP A 1 395 ? 40.614 -43.186 -25.660 1.00 85.38 395 TRP A N 1
ATOM 3162 C CA . TRP A 1 395 ? 39.726 -43.694 -26.709 1.00 85.38 395 TRP A CA 1
ATOM 3163 C C . TRP A 1 395 ? 38.952 -42.596 -27.464 1.00 85.38 395 TRP A C 1
ATOM 3165 O O . TRP A 1 395 ? 38.483 -42.838 -28.573 1.00 85.38 395 TRP A O 1
ATOM 3175 N N . ALA A 1 396 ? 38.842 -41.382 -26.914 1.00 83.25 396 ALA A N 1
ATOM 3176 C CA . ALA A 1 396 ? 38.029 -40.288 -27.456 1.00 83.25 396 ALA A CA 1
ATOM 3177 C C . ALA A 1 396 ? 38.822 -39.269 -28.296 1.00 83.25 396 ALA A C 1
ATOM 3179 O O . ALA A 1 396 ? 38.267 -38.256 -28.716 1.00 83.25 396 ALA A O 1
ATOM 3180 N N . ASN A 1 397 ? 40.121 -39.490 -28.522 1.00 80.25 397 ASN A N 1
ATOM 3181 C CA . ASN A 1 397 ? 41.033 -38.463 -29.045 1.00 80.25 397 ASN A CA 1
ATOM 3182 C C . ASN A 1 397 ? 41.055 -38.337 -30.587 1.00 80.25 397 ASN A C 1
ATOM 3184 O O . ASN A 1 397 ? 41.851 -37.592 -31.153 1.00 80.25 397 ASN A O 1
ATOM 3188 N N . SER A 1 398 ? 40.207 -39.081 -31.301 1.00 86.81 398 SER A N 1
ATOM 3189 C CA . SER A 1 398 ? 40.128 -39.006 -32.766 1.00 86.81 398 SER A CA 1
ATOM 3190 C C . SER A 1 398 ? 39.216 -37.864 -33.219 1.00 86.81 398 SER A C 1
ATOM 3192 O O . SER A 1 398 ? 38.074 -37.762 -32.773 1.00 86.81 398 SER A O 1
ATOM 3194 N N . SER A 1 399 ? 39.670 -37.046 -34.177 1.00 82.19 399 SER A N 1
ATOM 3195 C CA . SER A 1 399 ? 38.864 -35.945 -34.739 1.00 82.19 399 SER A CA 1
ATOM 3196 C C . SER A 1 399 ? 37.523 -36.431 -35.298 1.00 82.19 399 SER A C 1
ATOM 3198 O O . SER A 1 399 ? 36.492 -35.809 -35.056 1.00 82.19 399 SER A O 1
ATOM 3200 N N . LYS A 1 400 ? 37.518 -37.581 -35.989 1.00 87.50 400 LYS A N 1
ATOM 3201 C CA . LYS A 1 400 ? 36.295 -38.185 -36.540 1.00 87.50 400 LYS A CA 1
ATOM 3202 C C . LYS A 1 400 ? 35.313 -38.577 -35.433 1.00 87.50 400 LYS A C 1
ATOM 3204 O O . LYS A 1 400 ? 34.115 -38.344 -35.558 1.00 87.50 400 LYS A O 1
ATOM 3209 N N . TYR A 1 401 ? 35.836 -39.133 -34.342 1.00 87.44 401 TYR A N 1
ATOM 3210 C CA . TYR A 1 401 ? 35.044 -39.516 -33.177 1.00 87.44 401 TYR A CA 1
ATOM 3211 C C . TYR A 1 401 ? 34.374 -38.289 -32.538 1.00 87.44 401 TYR A C 1
ATOM 3213 O O . TYR A 1 401 ? 33.167 -38.286 -32.301 1.00 87.44 401 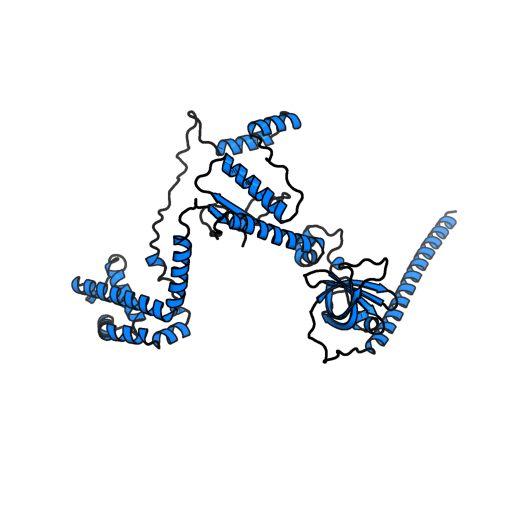TYR A O 1
ATOM 3221 N N . LEU A 1 402 ? 35.134 -37.213 -32.323 1.00 86.94 402 LEU A N 1
ATOM 3222 C CA . LEU A 1 402 ? 34.627 -35.980 -31.715 1.00 86.94 402 LEU A CA 1
ATOM 3223 C C . LEU A 1 402 ? 33.573 -35.278 -32.584 1.00 86.94 402 LEU A C 1
ATOM 3225 O O . LEU A 1 402 ? 32.585 -34.774 -32.051 1.00 86.94 402 LEU A O 1
ATOM 3229 N N . ASP A 1 403 ? 33.737 -35.268 -33.907 1.00 87.62 403 ASP A N 1
ATOM 3230 C CA . ASP A 1 403 ? 32.750 -34.685 -34.824 1.00 87.62 403 ASP A CA 1
ATOM 3231 C C . ASP A 1 403 ? 31.420 -35.438 -34.822 1.00 87.62 403 ASP A C 1
ATOM 3233 O O . ASP A 1 403 ? 30.352 -34.819 -34.790 1.00 87.62 403 ASP A O 1
ATOM 3237 N N . GLU A 1 404 ? 31.463 -36.771 -34.808 1.00 88.62 404 GLU A N 1
ATOM 3238 C CA . GLU A 1 404 ? 30.258 -37.595 -34.703 1.00 88.62 404 GLU A CA 1
ATOM 3239 C C . GLU A 1 404 ? 29.530 -37.350 -33.372 1.00 88.62 404 GLU A C 1
ATOM 3241 O O . GLU A 1 404 ? 28.308 -37.173 -33.362 1.00 88.62 404 GLU A O 1
ATOM 3246 N N . ARG A 1 405 ? 30.266 -37.247 -32.254 1.00 89.50 405 ARG A N 1
ATOM 3247 C CA . ARG A 1 405 ? 29.675 -36.959 -30.935 1.00 89.50 405 ARG A CA 1
ATOM 3248 C C . ARG A 1 405 ? 29.132 -35.546 -30.820 1.00 89.50 405 ARG A C 1
ATOM 3250 O O . ARG A 1 405 ? 28.070 -35.380 -30.236 1.00 89.50 405 ARG A O 1
ATOM 3257 N N . ARG A 1 406 ? 29.766 -34.545 -31.436 1.00 86.31 406 ARG A N 1
ATOM 3258 C CA . ARG A 1 406 ? 29.213 -33.182 -31.511 1.00 86.31 406 ARG A CA 1
ATOM 3259 C C . ARG A 1 406 ? 27.856 -33.151 -32.214 1.00 86.31 406 ARG A C 1
ATOM 3261 O O . ARG A 1 406 ? 26.937 -32.498 -31.728 1.00 86.31 406 ARG A O 1
ATOM 3268 N N . LYS A 1 407 ? 27.706 -33.882 -33.324 1.00 89.94 407 LYS A N 1
ATOM 3269 C CA . LYS A 1 407 ? 26.426 -33.971 -34.051 1.00 89.94 407 LYS A CA 1
ATOM 3270 C C . LYS A 1 407 ? 25.355 -34.693 -33.238 1.00 89.94 407 LYS A C 1
ATOM 3272 O O . LYS A 1 407 ? 24.226 -34.215 -33.164 1.00 89.94 407 LYS A O 1
ATOM 3277 N N . LYS A 1 408 ? 25.706 -35.822 -32.612 1.00 90.75 408 LYS A N 1
ATOM 3278 C CA . LYS A 1 408 ? 24.789 -36.569 -31.738 1.00 90.75 408 LYS A CA 1
ATOM 3279 C C . LYS A 1 408 ? 24.379 -35.755 -30.515 1.00 90.75 408 LYS A C 1
ATOM 3281 O O . LYS A 1 408 ? 23.200 -35.736 -30.193 1.00 90.75 408 LYS A O 1
ATOM 3286 N N . HIS A 1 409 ? 25.321 -35.031 -29.915 1.00 90.19 409 HIS A N 1
ATOM 3287 C CA . HIS A 1 409 ? 25.068 -34.107 -28.818 1.00 90.19 409 HIS A CA 1
ATOM 3288 C C . HIS A 1 409 ? 24.043 -33.042 -29.214 1.00 90.19 409 HIS A C 1
ATOM 3290 O O . HIS A 1 409 ? 23.002 -32.933 -28.579 1.00 90.19 409 HIS A O 1
ATOM 3296 N N . LEU A 1 410 ? 24.286 -32.324 -30.316 1.00 86.06 410 LEU A N 1
ATOM 3297 C CA . LEU A 1 410 ? 23.372 -31.289 -30.799 1.00 86.06 410 LEU A CA 1
ATOM 3298 C C . LEU A 1 410 ? 21.975 -31.849 -31.105 1.00 86.06 410 LEU A C 1
ATOM 3300 O O . LEU A 1 410 ? 20.975 -31.261 -30.712 1.00 86.06 410 LEU A O 1
ATOM 3304 N N . SER A 1 411 ? 21.903 -33.001 -31.775 1.00 89.69 411 SER A N 1
ATOM 3305 C CA . SER A 1 411 ? 20.627 -33.638 -32.110 1.00 89.69 411 SER A CA 1
ATOM 3306 C C . SER A 1 411 ? 19.850 -34.088 -30.873 1.00 89.69 411 SER A C 1
ATOM 3308 O O . SER A 1 411 ? 18.632 -33.938 -30.847 1.00 89.69 411 SER A O 1
ATOM 3310 N N . LEU A 1 412 ? 20.533 -34.644 -29.869 1.00 87.75 412 LEU A N 1
ATOM 3311 C CA . LEU A 1 412 ? 19.908 -35.054 -28.614 1.00 87.75 412 LEU A CA 1
ATOM 3312 C C . LEU A 1 412 ? 19.378 -33.840 -27.858 1.00 87.75 412 LEU A C 1
ATOM 3314 O O . LEU A 1 412 ? 18.277 -33.858 -27.322 1.00 87.75 412 LEU A O 1
ATOM 3318 N N . HIS A 1 413 ? 20.165 -32.773 -27.859 1.00 82.25 413 HIS A N 1
ATOM 3319 C CA . HIS A 1 413 ? 19.850 -31.545 -27.168 1.00 82.25 413 HIS A CA 1
ATOM 3320 C C . HIS A 1 413 ? 18.623 -30.831 -27.743 1.00 82.25 413 HIS A C 1
ATOM 3322 O O . HIS A 1 413 ? 17.746 -30.425 -26.987 1.00 82.25 413 HIS A O 1
ATOM 3328 N N . ILE A 1 414 ? 18.520 -30.758 -29.074 1.00 81.81 414 ILE A N 1
ATOM 3329 C CA . ILE A 1 414 ? 17.324 -30.251 -29.762 1.00 81.81 414 ILE A CA 1
ATOM 3330 C C . ILE A 1 414 ? 16.104 -31.103 -29.396 1.00 81.81 414 ILE A C 1
ATOM 3332 O O . ILE A 1 414 ? 15.094 -30.562 -28.962 1.00 81.81 414 ILE A O 1
ATOM 3336 N N . GLY A 1 415 ? 16.221 -32.434 -29.472 1.00 83.94 415 GLY A N 1
ATOM 3337 C CA . GLY A 1 415 ? 15.112 -33.323 -29.123 1.00 83.94 415 GLY A CA 1
ATOM 3338 C C . GLY A 1 415 ? 14.651 -33.181 -27.668 1.00 83.94 415 GLY A C 1
ATOM 3339 O O . GLY A 1 415 ? 13.461 -33.285 -27.389 1.00 83.94 415 GLY A O 1
ATOM 3340 N N . LEU A 1 416 ? 15.570 -32.918 -26.735 1.00 80.81 416 LEU A N 1
ATOM 3341 C CA . LEU A 1 416 ? 15.225 -32.661 -25.337 1.00 80.81 416 LEU A CA 1
ATOM 3342 C C . LEU A 1 416 ? 14.479 -31.334 -25.162 1.00 80.81 416 LEU A C 1
ATOM 3344 O O . LEU A 1 416 ? 13.529 -31.290 -24.388 1.00 80.81 416 LEU A O 1
ATOM 3348 N N . ILE A 1 417 ? 14.859 -30.281 -25.892 1.00 74.50 417 ILE A N 1
ATOM 3349 C CA . ILE A 1 417 ? 14.127 -29.004 -25.897 1.00 74.50 417 ILE A CA 1
ATOM 3350 C C . ILE A 1 417 ? 12.698 -29.213 -26.410 1.00 74.50 417 ILE A C 1
ATOM 3352 O O . ILE A 1 417 ? 11.756 -28.787 -25.743 1.00 74.50 417 ILE A O 1
ATOM 3356 N N . ASP A 1 418 ? 12.530 -29.920 -27.529 1.00 77.75 418 ASP A N 1
ATOM 3357 C CA . ASP A 1 418 ? 11.208 -30.222 -28.094 1.00 77.75 418 ASP A CA 1
ATOM 3358 C C . ASP A 1 418 ? 10.350 -31.014 -27.097 1.00 77.75 418 ASP A C 1
ATOM 3360 O O . ASP A 1 418 ? 9.204 -30.657 -26.821 1.00 77.75 418 ASP A O 1
ATOM 3364 N N . LEU A 1 419 ? 10.940 -32.032 -26.463 1.00 80.12 419 LEU A N 1
ATOM 3365 C CA . LEU A 1 419 ? 10.285 -32.808 -25.415 1.00 80.12 419 LEU A CA 1
ATOM 3366 C C . LEU A 1 419 ? 9.831 -31.924 -24.240 1.00 80.12 419 LEU A C 1
ATOM 3368 O O . LEU A 1 419 ? 8.738 -32.120 -23.700 1.00 80.12 419 LEU A O 1
ATOM 3372 N N . PHE A 1 420 ? 10.651 -30.958 -23.819 1.00 71.12 420 PHE A N 1
ATOM 3373 C CA . PHE A 1 420 ? 10.292 -30.033 -22.742 1.00 71.12 420 PHE A CA 1
ATOM 3374 C C . PHE A 1 420 ? 9.152 -29.098 -23.133 1.00 71.12 420 PHE A C 1
ATOM 3376 O O . PHE A 1 420 ? 8.244 -28.886 -22.330 1.00 71.12 420 PHE A O 1
ATOM 3383 N N . LEU A 1 421 ? 9.162 -28.576 -24.358 1.00 66.56 421 LEU A N 1
ATOM 3384 C CA . LEU A 1 421 ? 8.087 -27.729 -24.873 1.00 66.56 421 LEU A CA 1
ATOM 3385 C C . LEU A 1 421 ? 6.761 -28.495 -24.959 1.00 66.56 421 LEU A C 1
ATOM 3387 O O . LEU A 1 421 ? 5.722 -27.971 -24.557 1.00 66.56 421 LEU A O 1
ATOM 3391 N N . GLU A 1 422 ? 6.786 -29.751 -25.404 1.00 69.50 422 GLU A N 1
ATOM 3392 C CA . GLU A 1 422 ? 5.592 -30.601 -25.466 1.00 69.50 422 GLU A CA 1
ATOM 3393 C C . GLU A 1 422 ? 5.039 -30.934 -24.070 1.00 69.50 422 GLU A C 1
ATOM 3395 O O . GLU A 1 422 ? 3.827 -30.911 -23.853 1.00 69.50 422 GLU A O 1
ATOM 3400 N N . SER A 1 423 ? 5.918 -31.222 -23.107 1.00 66.06 423 SER A N 1
ATOM 3401 C CA . SER A 1 423 ? 5.530 -31.712 -21.775 1.00 66.06 423 SER A CA 1
ATOM 3402 C C . SER A 1 423 ? 5.195 -30.611 -20.764 1.00 66.06 423 SER A C 1
ATOM 3404 O O . SER A 1 423 ? 4.326 -30.812 -19.916 1.00 66.06 423 SER A O 1
ATOM 3406 N N . MET A 1 424 ? 5.834 -29.439 -20.846 1.00 59.78 424 MET A N 1
ATOM 3407 C CA . MET A 1 424 ? 5.622 -28.325 -19.908 1.00 59.78 424 MET A CA 1
ATOM 3408 C C . MET A 1 424 ? 4.587 -27.292 -20.381 1.00 59.78 424 MET A C 1
ATOM 3410 O O . MET A 1 424 ? 4.443 -26.234 -19.771 1.00 59.78 424 MET A O 1
ATOM 3414 N N . GLY A 1 425 ? 3.813 -27.609 -21.425 1.00 56.44 425 GLY A N 1
ATOM 3415 C CA . GLY A 1 425 ? 2.668 -26.799 -21.846 1.00 56.44 425 GLY A CA 1
ATOM 3416 C C . GLY A 1 425 ? 2.999 -25.706 -22.863 1.00 56.44 425 GLY A C 1
ATOM 3417 O O . GLY A 1 425 ? 2.478 -24.595 -22.752 1.00 56.44 425 GLY A O 1
ATOM 3418 N N . GLY A 1 426 ? 3.795 -26.030 -23.887 1.00 54.53 426 GLY A N 1
ATOM 3419 C CA . GLY A 1 426 ? 4.131 -25.144 -25.007 1.00 54.53 426 GLY A CA 1
ATOM 3420 C C . GLY A 1 426 ? 2.920 -24.455 -25.639 1.00 54.53 426 GLY A C 1
ATOM 3421 O O . GLY A 1 426 ? 3.006 -23.285 -25.973 1.00 54.53 426 GLY A O 1
ATOM 3422 N N . TRP A 1 427 ? 1.740 -25.089 -25.663 1.00 50.28 427 TRP A N 1
ATOM 3423 C CA . TRP A 1 427 ? 0.510 -24.434 -26.130 1.00 50.28 427 TRP A CA 1
ATOM 3424 C C . TRP A 1 427 ? 0.132 -23.187 -25.316 1.00 50.28 427 TRP A C 1
ATOM 3426 O O . TRP A 1 427 ? -0.239 -22.164 -25.884 1.00 50.28 427 TRP A O 1
ATOM 3436 N N . HIS A 1 428 ? 0.231 -23.237 -23.986 1.00 48.25 428 HIS A N 1
ATOM 3437 C CA . HIS A 1 428 ? -0.049 -22.068 -23.150 1.00 48.25 428 HIS A CA 1
ATOM 3438 C C . HIS A 1 428 ? 1.021 -20.992 -23.322 1.00 48.25 428 HIS A C 1
ATOM 3440 O O . HIS A 1 428 ? 0.691 -19.808 -23.351 1.00 48.25 428 HIS A O 1
ATOM 3446 N N . PHE A 1 429 ? 2.278 -21.404 -23.468 1.00 55.81 429 PHE A N 1
ATOM 3447 C CA . PHE A 1 429 ? 3.391 -20.495 -23.702 1.00 55.81 429 PHE A CA 1
ATOM 3448 C C . PHE A 1 429 ? 3.266 -19.786 -25.059 1.00 55.81 429 PHE A C 1
ATOM 3450 O O . PHE A 1 429 ? 3.301 -18.561 -25.101 1.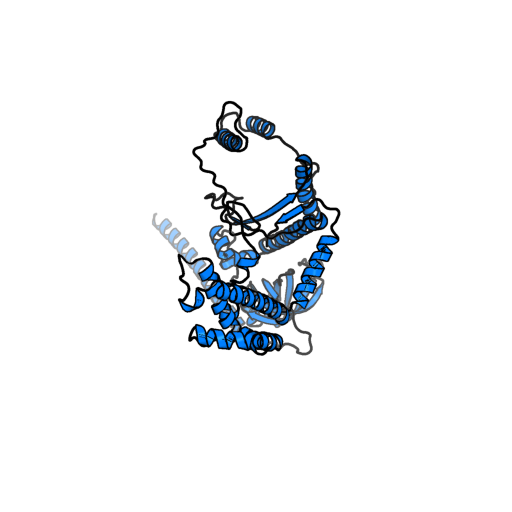00 55.81 429 PHE A O 1
ATOM 3457 N N . ASP A 1 430 ? 2.967 -20.518 -26.133 1.00 56.66 430 ASP A N 1
ATOM 3458 C CA . ASP A 1 430 ? 2.737 -19.984 -27.479 1.00 56.66 430 ASP A CA 1
ATOM 3459 C C . ASP A 1 430 ? 1.519 -19.056 -27.536 1.00 56.66 430 ASP A C 1
ATOM 3461 O O . ASP A 1 430 ? 1.546 -18.029 -28.208 1.00 56.66 430 ASP A O 1
ATOM 3465 N N . GLN A 1 431 ? 0.444 -19.363 -26.799 1.00 62.28 431 GLN A N 1
ATOM 3466 C CA . GLN A 1 431 ? -0.715 -18.467 -26.693 1.00 62.28 431 GLN A CA 1
ATOM 3467 C C . GLN A 1 431 ? -0.383 -17.174 -25.935 1.00 62.28 431 GLN A C 1
ATOM 3469 O O . GLN A 1 431 ? -0.923 -16.114 -26.261 1.00 62.28 431 GLN A O 1
ATOM 3474 N N . ILE A 1 432 ? 0.482 -17.239 -24.918 1.00 60.56 432 ILE A N 1
ATOM 3475 C CA . ILE A 1 432 ? 0.942 -16.059 -24.176 1.00 60.56 432 ILE A CA 1
ATOM 3476 C C . ILE A 1 432 ? 1.871 -15.219 -25.054 1.00 60.56 432 ILE A C 1
ATOM 3478 O O . ILE A 1 432 ? 1.630 -14.020 -25.184 1.00 60.56 432 ILE A O 1
ATOM 3482 N N . LEU A 1 433 ? 2.865 -15.837 -25.698 1.00 66.75 433 LEU A N 1
ATOM 3483 C CA . LEU A 1 433 ? 3.797 -15.164 -26.602 1.00 66.75 433 LEU A CA 1
ATOM 3484 C C . LEU A 1 433 ? 3.078 -14.553 -27.805 1.00 66.75 433 LEU A C 1
ATOM 3486 O O . LEU A 1 433 ? 3.241 -13.368 -28.066 1.00 66.75 433 LEU A O 1
ATOM 3490 N N . GLY A 1 434 ? 2.185 -15.299 -28.460 1.00 72.31 434 GLY A N 1
ATOM 3491 C CA . GLY A 1 434 ? 1.392 -14.780 -29.575 1.00 72.31 434 GLY A CA 1
ATOM 3492 C C . GLY A 1 434 ? 0.521 -13.585 -29.174 1.00 72.31 434 GLY A C 1
ATOM 3493 O O . GLY A 1 434 ? 0.412 -12.614 -29.918 1.00 72.31 434 GLY A O 1
ATOM 3494 N N . ARG A 1 435 ? -0.048 -13.588 -27.958 1.00 71.75 435 ARG A N 1
ATOM 3495 C CA . ARG A 1 435 ? -0.770 -12.417 -27.430 1.00 71.75 435 ARG A CA 1
ATOM 3496 C C . ARG A 1 435 ? 0.155 -11.253 -27.088 1.00 71.75 435 ARG A C 1
ATOM 3498 O O . ARG A 1 435 ? -0.256 -10.107 -27.258 1.00 71.75 435 ARG A O 1
ATOM 3505 N N . MET A 1 436 ? 1.358 -11.517 -26.580 1.00 69.81 436 MET A N 1
ATOM 3506 C CA . MET A 1 436 ? 2.367 -10.482 -26.346 1.00 69.81 436 MET A CA 1
ATOM 3507 C C . MET A 1 436 ? 2.762 -9.817 -27.668 1.00 69.81 436 MET A C 1
ATOM 3509 O O . MET A 1 436 ? 2.693 -8.592 -27.758 1.00 69.81 436 MET A O 1
ATOM 3513 N N . ASP A 1 437 ? 3.049 -10.603 -28.705 1.00 72.31 437 ASP A N 1
ATOM 3514 C CA . ASP A 1 437 ? 3.385 -10.115 -30.046 1.00 72.31 437 ASP A CA 1
ATOM 3515 C C . ASP A 1 437 ? 2.230 -9.330 -30.677 1.00 72.31 437 ASP A C 1
ATOM 3517 O O . ASP A 1 437 ? 2.445 -8.243 -31.210 1.00 72.31 437 ASP A O 1
ATOM 3521 N N . ASP A 1 438 ? 0.986 -9.797 -30.540 1.00 74.25 438 ASP A N 1
ATOM 3522 C CA . ASP A 1 438 ? -0.204 -9.066 -30.994 1.00 74.25 438 ASP A CA 1
ATOM 3523 C C . ASP A 1 438 ? -0.368 -7.709 -30.292 1.00 74.25 438 ASP A C 1
ATOM 3525 O O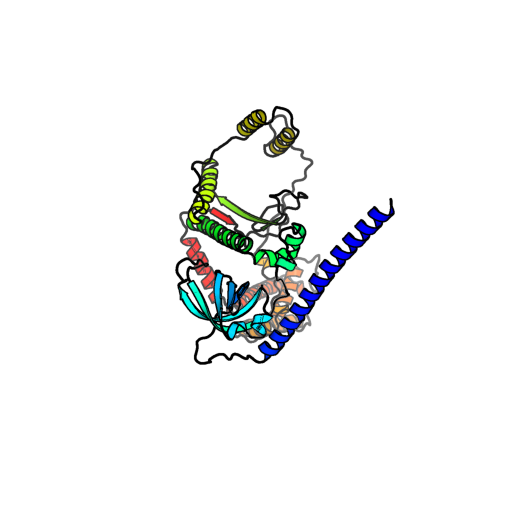 . ASP A 1 438 ? -0.789 -6.722 -30.906 1.00 74.25 438 ASP A O 1
ATOM 3529 N N . VAL A 1 439 ? -0.085 -7.648 -28.987 1.00 69.19 439 VAL A N 1
ATOM 3530 C CA . VAL A 1 439 ? -0.159 -6.410 -28.196 1.00 69.19 439 VAL A CA 1
ATOM 3531 C C . VAL A 1 439 ? 0.960 -5.447 -28.588 1.00 69.19 439 VAL A C 1
ATOM 3533 O O . VAL A 1 439 ? 0.716 -4.240 -28.663 1.00 69.19 439 VAL A O 1
ATOM 3536 N N . VAL A 1 440 ? 2.162 -5.960 -28.853 1.00 65.94 440 VAL A N 1
ATOM 3537 C CA . VAL A 1 440 ? 3.319 -5.168 -29.287 1.00 65.94 440 VAL A CA 1
ATOM 3538 C C . VAL A 1 440 ? 3.122 -4.660 -30.719 1.00 65.94 440 VAL A C 1
ATOM 3540 O O . VAL A 1 440 ? 3.205 -3.456 -30.952 1.00 65.94 440 VAL A O 1
ATOM 3543 N N . GLY A 1 441 ? 2.764 -5.533 -31.663 1.00 64.00 441 GLY A N 1
ATOM 3544 C CA . GLY A 1 441 ? 2.607 -5.212 -33.087 1.00 64.00 441 GLY A CA 1
ATOM 3545 C C . GLY A 1 441 ? 1.462 -4.244 -33.405 1.00 64.00 441 GLY A C 1
ATOM 3546 O O . GLY A 1 441 ? 1.491 -3.563 -34.428 1.00 64.00 441 GLY A O 1
ATOM 3547 N N . LYS A 1 442 ? 0.463 -4.116 -32.520 1.00 63.47 442 LYS A N 1
ATOM 3548 C CA . LYS A 1 442 ? -0.625 -3.126 -32.652 1.00 63.47 442 LYS A CA 1
ATOM 3549 C C . LYS A 1 442 ? -0.252 -1.722 -32.153 1.00 63.47 442 LYS A C 1
ATOM 3551 O O . LYS A 1 442 ? -1.039 -0.795 -32.341 1.00 63.47 442 LYS A O 1
ATOM 3556 N N . ARG A 1 443 ? 0.912 -1.528 -31.518 1.00 56.88 443 ARG A N 1
ATOM 3557 C CA . ARG A 1 443 ? 1.380 -0.226 -31.002 1.00 56.88 443 ARG A CA 1
ATOM 3558 C C . ARG A 1 443 ? 2.369 0.440 -31.971 1.00 56.88 443 ARG A C 1
ATOM 3560 O O . ARG A 1 443 ? 3.525 0.639 -31.625 1.00 56.88 443 ARG A O 1
ATOM 3567 N N . ASN A 1 444 ? 1.924 0.815 -33.171 1.00 50.97 444 ASN A N 1
ATOM 3568 C CA . ASN A 1 444 ? 2.822 1.383 -34.194 1.00 50.97 444 ASN A CA 1
ATOM 3569 C C . ASN A 1 444 ? 3.133 2.891 -34.069 1.00 50.97 444 ASN A C 1
ATOM 3571 O O . ASN A 1 444 ? 4.017 3.369 -34.773 1.00 50.97 444 ASN A O 1
ATOM 3575 N N . ASP A 1 445 ? 2.499 3.638 -33.153 1.00 51.12 445 ASP A N 1
ATOM 3576 C CA . ASP A 1 445 ? 2.525 5.115 -33.213 1.00 51.12 445 ASP A CA 1
ATOM 3577 C C . ASP A 1 445 ? 3.046 5.837 -31.949 1.00 51.12 445 ASP A C 1
ATOM 3579 O O . ASP A 1 445 ? 2.748 7.017 -31.749 1.00 51.12 445 ASP A O 1
ATOM 3583 N N . GLN A 1 446 ? 3.788 5.186 -31.042 1.00 51.66 446 GLN A N 1
ATOM 3584 C CA . GLN A 1 446 ? 4.106 5.795 -29.736 1.00 51.66 446 GLN A CA 1
ATOM 3585 C C . GLN A 1 446 ? 5.596 6.022 -29.469 1.00 51.66 446 GLN A C 1
ATOM 3587 O O . GLN A 1 446 ? 6.416 5.117 -29.574 1.00 51.66 446 GLN A O 1
ATOM 3592 N N . LYS A 1 447 ? 5.926 7.244 -29.017 1.00 56.88 447 LYS A N 1
ATOM 3593 C CA . LYS A 1 447 ? 7.163 7.527 -28.272 1.00 56.88 447 LYS A CA 1
ATOM 3594 C C . LYS A 1 447 ? 7.193 6.597 -27.051 1.00 56.88 447 LYS A C 1
ATOM 3596 O O . LYS A 1 447 ? 6.244 6.624 -26.268 1.00 56.88 447 LYS A O 1
ATOM 3601 N N . SER A 1 448 ? 8.241 5.792 -26.874 1.00 57.19 448 SER A N 1
ATOM 3602 C CA . SER A 1 448 ? 8.326 4.895 -25.714 1.00 57.19 448 SER A CA 1
ATOM 3603 C C . SER A 1 448 ? 8.369 5.711 -24.417 1.00 57.19 448 SER A C 1
ATOM 3605 O O . SER A 1 448 ? 9.229 6.574 -24.234 1.00 57.19 448 SER A O 1
ATOM 3607 N N . MET A 1 449 ? 7.409 5.452 -23.531 1.00 73.81 449 MET A N 1
ATOM 3608 C CA . MET A 1 449 ? 7.292 6.063 -22.208 1.00 73.81 449 MET A CA 1
ATOM 3609 C C . MET A 1 449 ? 7.130 4.940 -21.188 1.00 73.81 449 MET A C 1
ATOM 3611 O O . MET A 1 449 ? 6.271 4.069 -21.345 1.00 73.81 449 MET A O 1
ATOM 3615 N N . LEU A 1 450 ? 7.965 4.951 -20.157 1.00 76.69 450 LEU A N 1
ATOM 3616 C CA . LEU A 1 450 ? 8.038 3.894 -19.152 1.00 76.69 450 LEU A CA 1
ATOM 3617 C C . LEU A 1 450 ? 7.875 4.523 -17.774 1.00 76.69 450 LEU A C 1
ATOM 3619 O O . LEU A 1 450 ? 8.294 5.658 -17.556 1.00 76.69 450 LEU A O 1
ATOM 3623 N N . TYR A 1 451 ? 7.263 3.806 -16.843 1.00 80.31 451 TYR A N 1
ATOM 3624 C CA . TYR A 1 451 ? 7.267 4.208 -15.444 1.00 80.31 451 TYR A CA 1
ATOM 3625 C C . TYR A 1 451 ? 7.411 2.996 -14.535 1.00 80.31 451 TYR A C 1
ATOM 3627 O O . TYR A 1 451 ? 6.918 1.914 -14.836 1.00 80.31 451 TYR A O 1
ATOM 3635 N N . SER A 1 452 ? 8.100 3.183 -13.422 1.00 68.75 452 SER A N 1
ATOM 3636 C CA . SER A 1 452 ? 8.171 2.230 -12.329 1.00 68.75 452 SER A CA 1
ATOM 3637 C C . SER A 1 452 ? 7.254 2.733 -11.221 1.00 68.75 452 SER A C 1
ATOM 3639 O O . SER A 1 452 ? 7.353 3.886 -10.783 1.00 68.75 452 SER A O 1
ATOM 3641 N N . ALA A 1 453 ? 6.335 1.879 -10.782 1.00 56.78 453 ALA A N 1
ATOM 3642 C CA . ALA A 1 453 ? 5.501 2.142 -9.625 1.00 56.78 453 ALA A CA 1
ATOM 3643 C C . ALA A 1 453 ? 5.686 1.069 -8.559 1.00 56.78 453 ALA A C 1
ATOM 3645 O O . ALA A 1 453 ? 5.969 -0.094 -8.825 1.00 56.78 453 ALA A O 1
ATOM 3646 N N . VAL A 1 454 ? 5.511 1.532 -7.327 1.00 51.00 454 VAL A N 1
ATOM 3647 C CA . VAL A 1 454 ? 5.532 0.789 -6.067 1.00 51.00 454 VAL A CA 1
ATOM 3648 C C . VAL A 1 454 ? 4.864 -0.580 -6.212 1.00 51.00 454 VAL A C 1
ATOM 3650 O O . VAL A 1 454 ? 3.716 -0.619 -6.639 1.00 51.00 454 VAL A O 1
ATOM 3653 N N . SER A 1 455 ? 5.528 -1.674 -5.833 1.00 37.69 455 SER A N 1
ATOM 3654 C CA . SER A 1 455 ? 4.880 -2.983 -5.658 1.00 37.69 455 SER A CA 1
ATOM 3655 C C . SER A 1 455 ? 4.005 -3.034 -4.408 1.00 37.69 455 SER A C 1
ATOM 3657 O O . SER A 1 455 ? 4.387 -2.428 -3.376 1.00 37.69 455 SER A O 1
#

Secondary structure (DSSP, 8-state):
-HHHHHHHHHHHHHHHHHHHHHHHHHHHHHHHHHHHHHHHHTT------TTSPPPPPEEEEEEEEETTEEEEEEE-SS-EEEEEEEGGGGTSHHHHH--TT-EEEEEEEEEEPPTT---TTSEEEEEEEEEEEEPPPTTTTTTTS-TT--HHHHHHTHHHHTTSHHHHHHHHHHHHHHHHHHHHHHHTTPEEE---SS-SS----SEEE-------TT--SEEE--EEEESS--HHHHHHHHHHHHHHHHHHTTPPPPPSSPPP--HHHHHHHHHHHH-S--HHHHHHHHHHHTSSPPPTT----TTS--PPPP----HHHHGGGG-GGGG-HHHHHHHHHSHHHHHHHHHHHHHHHHHHHHH-S---SHHHHHHHHHHHHHHHH-TTTSPPPGGG--HHHHHHHHHHHHHHHHHHHHHHHHHTTHHHHHHHHHHHHHHHHT--S---EEEE---

InterPro domains:
  IPR004364 Aminoacyl-tRNA synthetase, class II (D/K/N) [PF00152] (206-287)
  IPR004365 OB-fold nucleic acid binding domain, AA-tRNA synthetase-type [PF01336] (58-133)
  IPR012340 Nucleic acid-binding, OB-fold [G3DSA:2.40.50.140] (34-138)
  IPR012340 Nucleic acid-binding, OB-fold [SSF50249] (68-137)
  IPR029033 Histidine phosphatase superfamily [G3DSA:3.40.50.1240] (279-454)
  IPR029033 Histidine phosphatase superfamily [SSF53254] (281-453)
  IPR045864 Class II Aminoacyl-tRNA synthetase/Biotinyl protein ligase (BPL) and lipoyl protein ligase (LPL) [G3DSA:3.30.930.10] (143-207)
  IPR045864 Class II Aminoacyl-tRNA synthetase/Biotinyl protein ligase (BPL) and lipoyl protein ligase (LPL) [G3DSA:3.30.930.10] (208-278)
  IPR045864 Class II Aminoacyl-tRNA synthetase/Biotinyl protein ligase (BPL) and lipoyl protein ligase (LPL) [SSF55681] (150-279)
  IPR048952 Asparagine--tRNA ligase, N-terminal domain [PF20917] (1-53)

pLDDT: mean 76.96, std 15.05, range [31.05, 96.31]

Organism: Meloidogyne javanica (NCBI:txid6303)

Radius of gyration: 38.4 Å; chains: 1; bounding box: 79×89×108 Å